Protein AF-A0A7S2I730-F1 (afdb_monomer)

Radius of gyration: 31.88 Å; Cα contacts (8 Å, |Δi|>4): 374; chains: 1; bounding box: 73×44×89 Å

Foldseek 3Di:
DVVLQVCLQPDDDLQHDHRDPLLVVLLVVLPDPPDQPQVSVLVSVLLLLLLLLLLPVLVCCCVPPLVVDDLPDPVSVVVLVVVLVVLLVVLVVCLVPPPSNNSSSVSSNVSNSVSSPDHDDPPDPPVVVVVVVSVSSSSSVSSNVSVVVVVVVCVVVCPDDLLNVLLVLLLVLLVLLLVLLVCLLVVPLPSNVVSLVVSVVSLVVNVVSLVVLQPVPDPDDDPAAHQPSVLSVLVSVLSVLLSVLSVLLSLLFFDPPVPPDPPDPPDDDDDDDDDPDPPPPPVPGDTPCLSVLLSPDPLSVVLSVLLSLLSVLLSVLVSCLRRPPLVPPPPVSADDLVVLVVQLQSVSLVVSLVSVVVVLVPDDDDPPDPSSRSNVSNVSNSVSSSSSSNSSSVSSVSSVVSSPDPRD

Structure (mmCIF, N/CA/C/O backbone):
data_AF-A0A7S2I730-F1
#
_entry.id   AF-A0A7S2I730-F1
#
loop_
_atom_site.group_PDB
_atom_site.id
_atom_site.type_symbol
_atom_site.label_atom_id
_atom_site.label_alt_id
_atom_site.label_comp_id
_atom_site.label_asym_id
_atom_site.label_entity_id
_atom_site.label_seq_id
_atom_site.pdbx_PDB_ins_code
_atom_site.Cartn_x
_atom_site.Cartn_y
_atom_site.Cartn_z
_atom_site.occupancy
_atom_site.B_iso_or_equiv
_atom_site.auth_seq_id
_atom_site.auth_comp_id
_atom_site.auth_asym_id
_atom_site.auth_atom_id
_atom_site.pdbx_PDB_model_num
ATOM 1 N N . ILE A 1 1 ? 19.900 -17.295 -19.043 1.00 84.56 1 ILE A N 1
ATOM 2 C CA . ILE A 1 1 ? 21.254 -17.352 -19.662 1.00 84.56 1 ILE A CA 1
ATOM 3 C C . ILE A 1 1 ? 21.333 -18.444 -20.729 1.00 84.56 1 ILE A C 1
ATOM 5 O O . ILE A 1 1 ? 21.674 -18.130 -21.859 1.00 84.56 1 ILE A O 1
ATOM 9 N N . MET A 1 2 ? 20.960 -19.697 -20.431 1.00 88.25 2 MET A N 1
ATOM 10 C CA . MET A 1 2 ? 21.006 -20.781 -21.432 1.00 88.25 2 MET A CA 1
ATOM 11 C C . MET A 1 2 ? 20.178 -20.495 -22.696 1.00 88.25 2 MET A C 1
ATOM 13 O O . MET A 1 2 ? 20.665 -20.720 -23.797 1.00 88.25 2 MET A O 1
ATOM 17 N N . ALA A 1 3 ? 18.976 -19.924 -22.564 1.00 88.81 3 ALA A N 1
ATOM 18 C CA . ALA A 1 3 ? 18.144 -19.568 -23.718 1.00 88.81 3 ALA A CA 1
ATOM 19 C C . ALA A 1 3 ? 18.838 -18.579 -24.678 1.00 88.81 3 ALA A C 1
ATOM 21 O O . ALA A 1 3 ? 18.850 -18.798 -25.887 1.00 88.81 3 ALA A O 1
ATOM 22 N N . THR A 1 4 ? 19.479 -17.527 -24.152 1.00 88.69 4 THR A N 1
ATOM 23 C CA . THR A 1 4 ? 20.208 -16.552 -24.980 1.00 88.69 4 THR A CA 1
ATOM 24 C C . THR A 1 4 ? 21.502 -17.119 -25.556 1.00 88.69 4 THR A C 1
ATOM 26 O O . THR A 1 4 ? 21.869 -16.766 -26.673 1.00 88.69 4 THR A O 1
ATOM 29 N N . PHE A 1 5 ? 22.164 -18.037 -24.846 1.00 89.44 5 PHE A N 1
ATOM 30 C CA . PHE A 1 5 ? 23.309 -18.777 -25.378 1.00 89.44 5 PHE A CA 1
ATOM 31 C C . PHE A 1 5 ? 22.914 -19.663 -26.572 1.00 89.44 5 PHE A C 1
ATOM 33 O O . PHE A 1 5 ? 23.551 -19.595 -27.620 1.00 89.44 5 PHE A O 1
ATOM 40 N N . ILE A 1 6 ? 21.827 -20.433 -26.448 1.00 91.62 6 ILE A N 1
ATOM 41 C CA . ILE A 1 6 ? 21.288 -21.275 -27.529 1.00 91.62 6 ILE A CA 1
ATOM 42 C C . ILE A 1 6 ? 20.907 -20.408 -28.736 1.00 91.62 6 ILE A C 1
ATOM 44 O O . ILE A 1 6 ? 21.293 -20.717 -29.862 1.00 91.62 6 ILE A O 1
ATOM 48 N N . MET A 1 7 ? 20.218 -19.284 -28.513 1.00 88.69 7 MET A N 1
ATOM 49 C CA . MET A 1 7 ? 19.889 -18.344 -29.589 1.00 88.69 7 MET A CA 1
ATOM 50 C C . MET A 1 7 ? 21.141 -17.805 -30.293 1.00 88.69 7 MET A C 1
ATOM 52 O O . MET A 1 7 ? 21.194 -17.835 -31.518 1.00 88.69 7 MET A O 1
ATOM 56 N N . GLY A 1 8 ? 22.171 -17.380 -29.555 1.00 87.81 8 GLY A N 1
ATOM 57 C CA . GLY A 1 8 ? 23.433 -16.904 -30.139 1.00 87.81 8 GLY A CA 1
ATOM 58 C C . GLY A 1 8 ? 24.251 -17.985 -30.864 1.00 87.81 8 GLY A C 1
ATOM 59 O O . GLY A 1 8 ? 25.087 -17.662 -31.711 1.00 87.81 8 GLY A O 1
ATOM 60 N N . TYR A 1 9 ? 24.017 -19.263 -30.552 1.00 91.12 9 TYR A N 1
ATOM 61 C CA . TYR A 1 9 ? 24.638 -20.397 -31.236 1.00 91.12 9 TYR A CA 1
ATOM 62 C C . TYR A 1 9 ? 23.959 -20.699 -32.581 1.00 91.12 9 TYR A C 1
ATOM 64 O O . TYR A 1 9 ? 24.637 -20.848 -33.598 1.00 91.12 9 TYR A O 1
ATOM 72 N N . PHE A 1 10 ? 22.623 -20.777 -32.597 1.00 91.88 10 PHE A N 1
ATOM 73 C CA . PHE A 1 10 ? 21.860 -21.213 -33.774 1.00 91.88 10 PHE A CA 1
ATOM 74 C C . PHE A 1 10 ? 21.477 -20.080 -34.733 1.00 91.88 10 PHE A C 1
ATOM 76 O O . PHE A 1 10 ? 21.362 -20.317 -35.936 1.00 91.88 10 PHE A O 1
ATOM 83 N N . LEU A 1 11 ? 21.283 -18.853 -34.243 1.00 89.69 11 LEU A N 1
ATOM 84 C CA . LEU A 1 11 ? 20.921 -17.726 -35.099 1.00 89.69 11 LEU A CA 1
ATOM 85 C C . LEU A 1 11 ? 22.160 -17.203 -35.829 1.00 89.69 11 LEU A C 1
ATOM 87 O O . LEU A 1 11 ? 23.082 -16.653 -35.230 1.00 89.69 11 LEU A O 1
ATOM 91 N N . SER A 1 12 ? 22.161 -17.327 -37.155 1.00 86.44 12 SER A N 1
ATOM 92 C CA . SER A 1 12 ? 23.109 -16.636 -38.029 1.00 86.44 12 SER A CA 1
ATOM 93 C C . SER A 1 12 ? 22.356 -15.702 -38.964 1.00 86.44 12 SER A C 1
ATOM 95 O O . SER A 1 12 ? 21.463 -16.144 -39.682 1.00 86.44 12 SER A O 1
ATOM 97 N N . GLY A 1 13 ? 22.709 -14.418 -38.965 1.00 86.06 13 GLY A N 1
ATOM 98 C CA . GLY A 1 13 ? 22.055 -13.414 -39.801 1.00 86.06 13 GLY A CA 1
ATOM 99 C C . GLY A 1 13 ? 22.796 -12.082 -39.786 1.00 86.06 13 GLY A C 1
ATOM 100 O O . GLY A 1 13 ? 23.833 -11.948 -39.145 1.00 86.06 13 GLY A O 1
ATOM 101 N N . GLY A 1 14 ? 22.261 -11.073 -40.480 1.00 84.50 14 GLY A N 1
ATOM 102 C CA . GLY A 1 14 ? 22.909 -9.758 -40.590 1.00 84.50 14 GLY A CA 1
ATOM 103 C C . GLY A 1 14 ? 23.216 -9.100 -39.238 1.00 84.50 14 GLY A C 1
ATOM 104 O O . GLY A 1 14 ? 24.256 -8.456 -39.100 1.00 84.50 14 GLY A O 1
ATOM 105 N N . VAL A 1 15 ? 22.350 -9.323 -38.244 1.00 85.69 15 VAL A N 1
ATOM 106 C CA . VAL A 1 15 ? 22.437 -8.753 -36.888 1.00 85.69 15 VAL A CA 1
ATOM 107 C C . VAL A 1 15 ? 23.129 -9.695 -35.890 1.00 85.69 15 VAL A C 1
ATOM 109 O O . VAL A 1 15 ? 23.724 -9.229 -34.923 1.00 85.69 15 VAL A O 1
ATOM 112 N N . TYR A 1 16 ? 23.102 -11.010 -36.125 1.00 90.00 16 TYR A N 1
ATOM 113 C CA . TYR A 1 16 ? 23.581 -12.011 -35.167 1.00 90.00 16 TYR A CA 1
ATOM 114 C C . TYR A 1 16 ? 24.944 -12.577 -35.569 1.00 90.00 16 TYR A C 1
ATOM 116 O O . TYR A 1 16 ? 25.092 -13.184 -36.632 1.00 90.00 16 TYR A O 1
ATOM 124 N N . VAL A 1 17 ? 25.930 -12.406 -34.687 1.00 89.31 17 VAL A N 1
ATOM 125 C CA . VAL A 1 17 ? 27.265 -13.005 -34.814 1.00 89.31 17 VAL A CA 1
ATOM 126 C C . VAL A 1 17 ? 27.259 -14.367 -34.124 1.00 89.31 17 VAL A C 1
ATOM 128 O O . VAL A 1 17 ? 26.892 -14.461 -32.951 1.00 89.31 17 VAL A O 1
ATOM 131 N N . ARG A 1 18 ? 27.679 -15.419 -34.840 1.00 89.81 18 ARG A N 1
ATOM 132 C CA . ARG A 1 18 ? 27.793 -16.770 -34.270 1.00 89.81 18 ARG A CA 1
ATOM 133 C C . ARG A 1 18 ? 28.729 -16.754 -33.063 1.00 89.81 18 ARG A C 1
ATOM 135 O O . ARG A 1 18 ? 29.807 -16.171 -33.142 1.00 89.81 18 ARG A O 1
ATOM 142 N N . TYR A 1 19 ? 28.329 -17.432 -31.986 1.00 87.94 19 TYR A N 1
ATOM 143 C CA . TYR A 1 19 ? 29.098 -17.536 -30.737 1.00 87.94 19 TYR A CA 1
ATOM 144 C C . TYR A 1 19 ? 29.332 -16.201 -30.012 1.00 87.94 19 TYR A C 1
ATOM 146 O O . TYR A 1 19 ? 30.315 -16.050 -29.289 1.00 87.94 19 TYR A O 1
ATOM 154 N N . SER A 1 20 ? 28.438 -15.221 -30.172 1.00 85.94 20 SER A N 1
ATOM 155 C CA . SER A 1 20 ? 28.568 -13.948 -29.459 1.00 85.94 20 SER A CA 1
ATOM 156 C C . SER A 1 20 ? 28.361 -14.117 -27.942 1.00 85.94 20 SER A C 1
ATOM 158 O O . SER A 1 20 ? 27.271 -14.516 -27.517 1.00 85.94 20 SER A O 1
ATOM 160 N N . PRO A 1 21 ? 29.344 -13.751 -27.094 1.00 89.06 21 PRO A N 1
ATOM 161 C CA . PRO A 1 21 ? 29.184 -13.775 -25.638 1.00 89.06 21 PRO A CA 1
ATOM 162 C C . PRO A 1 21 ? 28.331 -12.605 -25.122 1.00 89.06 21 PRO A C 1
ATOM 164 O O . PRO A 1 21 ? 27.916 -12.591 -23.967 1.00 89.06 21 PRO A O 1
ATOM 167 N N . ILE A 1 22 ? 28.031 -11.622 -25.973 1.00 87.75 22 ILE A N 1
ATOM 168 C CA . ILE A 1 22 ? 27.409 -10.358 -25.568 1.00 87.75 22 ILE A CA 1
ATOM 169 C C . ILE A 1 22 ? 26.010 -10.596 -24.994 1.00 87.75 22 ILE A C 1
ATOM 171 O O . ILE A 1 22 ? 25.677 -10.026 -23.958 1.00 87.75 22 ILE A O 1
ATOM 175 N N . MET A 1 23 ? 25.203 -11.464 -25.613 1.00 86.62 23 MET A N 1
ATOM 176 C CA . MET A 1 23 ? 23.846 -11.765 -25.139 1.00 86.62 23 MET A CA 1
ATOM 177 C C . MET A 1 23 ? 23.818 -12.401 -23.738 1.00 86.62 23 MET A C 1
ATOM 179 O O . MET A 1 23 ? 23.129 -11.864 -22.867 1.00 86.62 23 MET A O 1
ATOM 183 N N . PRO A 1 24 ? 24.525 -13.521 -23.470 1.00 87.62 24 PRO A N 1
ATOM 184 C CA . PRO A 1 24 ? 24.522 -14.127 -22.141 1.00 87.62 24 PRO A CA 1
ATOM 185 C C . PRO A 1 24 ? 25.161 -13.226 -21.078 1.00 87.62 24 PRO A C 1
ATOM 187 O O . PRO A 1 24 ? 24.626 -13.164 -19.973 1.00 87.62 24 PRO A O 1
ATOM 190 N N . THR A 1 25 ? 26.227 -12.479 -21.399 1.00 86.06 25 THR A N 1
ATOM 191 C CA . THR A 1 25 ? 26.838 -11.521 -20.460 1.00 86.06 25 THR A CA 1
ATOM 192 C C . THR A 1 25 ? 25.887 -10.372 -20.132 1.00 86.06 25 THR A C 1
ATOM 194 O O . THR A 1 25 ? 25.699 -10.042 -18.963 1.00 86.06 25 THR A O 1
ATOM 197 N N . THR A 1 26 ? 25.213 -9.811 -21.137 1.00 83.25 26 THR A N 1
ATOM 198 C CA . THR A 1 26 ? 24.203 -8.763 -20.929 1.00 83.25 26 THR A CA 1
ATOM 199 C C . THR A 1 26 ? 23.079 -9.273 -20.035 1.00 83.25 26 THR A C 1
ATOM 201 O O . THR A 1 26 ? 22.731 -8.625 -19.055 1.00 83.25 26 THR A O 1
ATOM 204 N N . LEU A 1 27 ? 22.569 -10.477 -20.305 1.00 82.44 27 LEU A N 1
ATOM 205 C CA . LEU A 1 27 ? 21.520 -11.071 -19.484 1.00 82.44 27 LEU A CA 1
ATOM 206 C C . LEU A 1 27 ? 21.999 -11.366 -18.054 1.00 82.44 27 LEU A C 1
ATOM 208 O O . LEU A 1 27 ? 21.238 -11.165 -17.118 1.00 82.44 27 LEU A O 1
ATOM 212 N N . SER A 1 28 ? 23.255 -11.782 -17.851 1.00 83.38 28 SER A N 1
ATOM 213 C CA . SER A 1 28 ? 23.797 -11.985 -16.497 1.00 83.38 28 SER A CA 1
ATOM 214 C C . SER A 1 28 ? 23.881 -10.696 -15.678 1.00 83.38 28 SER A C 1
ATOM 216 O O . SER A 1 28 ? 23.706 -10.743 -14.466 1.00 83.38 28 SER A O 1
ATOM 218 N N . LEU A 1 29 ? 24.091 -9.548 -16.333 1.00 74.69 29 LEU A N 1
ATOM 219 C CA . LEU A 1 29 ? 24.096 -8.234 -15.683 1.00 74.69 29 LEU A CA 1
ATOM 220 C C . LEU A 1 29 ? 22.681 -7.714 -15.399 1.00 74.69 29 LEU A C 1
ATOM 222 O O . LEU A 1 29 ? 22.486 -6.898 -14.501 1.00 74.69 29 LEU A O 1
ATOM 226 N N . LEU A 1 30 ? 21.698 -8.174 -16.173 1.00 70.25 30 LEU A N 1
ATOM 227 C CA . LEU A 1 30 ? 20.299 -7.770 -16.061 1.00 70.25 30 LEU A CA 1
ATOM 228 C C . LEU A 1 30 ? 19.455 -8.701 -15.192 1.00 70.25 30 LEU A C 1
ATOM 230 O O . LEU A 1 30 ? 18.291 -8.386 -14.944 1.00 70.25 30 LEU A O 1
ATOM 234 N N . LEU A 1 31 ? 20.007 -9.823 -14.722 1.00 68.94 31 LEU A N 1
ATOM 235 C CA . LEU A 1 31 ? 19.370 -10.651 -13.703 1.00 68.94 31 LEU A CA 1
ATOM 236 C C . LEU A 1 31 ? 19.265 -9.839 -12.410 1.00 68.94 31 LEU A C 1
ATOM 238 O O . LEU A 1 31 ? 20.198 -9.767 -11.611 1.00 68.94 31 LEU A O 1
ATOM 242 N N . VAL A 1 32 ? 18.118 -9.197 -12.216 1.00 62.09 32 VAL A N 1
ATOM 243 C CA . VAL A 1 32 ? 17.760 -8.629 -10.924 1.00 62.09 32 VAL A CA 1
ATOM 244 C C . VAL A 1 32 ? 17.491 -9.792 -9.980 1.00 62.09 32 VAL A C 1
ATOM 246 O O . VAL A 1 32 ? 16.787 -10.740 -10.328 1.00 62.09 32 VAL A O 1
ATOM 249 N N . ARG A 1 33 ? 18.120 -9.746 -8.805 1.00 60.22 33 ARG A N 1
ATOM 250 C CA . ARG A 1 33 ? 17.885 -10.706 -7.730 1.00 60.22 33 ARG A CA 1
ATOM 251 C C . ARG A 1 33 ? 16.397 -10.663 -7.382 1.00 60.22 33 ARG A C 1
ATOM 253 O O . ARG A 1 33 ? 15.896 -9.588 -7.086 1.00 60.22 33 ARG A O 1
ATOM 260 N N . GLU A 1 34 ? 15.739 -11.819 -7.426 1.00 54.97 34 GLU A N 1
ATOM 261 C CA . GLU A 1 34 ? 14.336 -12.068 -7.052 1.00 54.97 34 GLU A CA 1
ATOM 262 C C . GLU A 1 34 ? 14.056 -11.674 -5.587 1.00 54.97 34 GLU A C 1
ATOM 264 O O . GLU A 1 34 ? 13.962 -12.528 -4.712 1.00 54.97 34 GLU A O 1
ATOM 269 N N . GLY A 1 35 ? 14.034 -10.374 -5.285 1.00 47.47 35 GLY A N 1
ATOM 270 C CA . GLY A 1 35 ? 13.919 -9.866 -3.918 1.00 47.47 35 GLY A CA 1
ATOM 271 C C . GLY A 1 35 ? 12.777 -8.880 -3.688 1.00 47.47 35 GLY A C 1
ATOM 272 O O . GLY A 1 35 ? 12.360 -8.728 -2.546 1.00 47.47 35 GLY A O 1
ATOM 273 N N . SER A 1 36 ? 12.256 -8.206 -4.721 1.00 51.16 36 SER A N 1
ATOM 274 C CA . SER A 1 36 ? 11.148 -7.248 -4.576 1.00 51.16 36 SER A CA 1
ATOM 275 C C . SER A 1 36 ? 10.441 -7.017 -5.922 1.00 51.16 36 SER A C 1
ATOM 277 O O . SER A 1 36 ? 10.836 -6.211 -6.759 1.00 51.16 36 SER A O 1
ATOM 279 N N . HIS A 1 37 ? 9.401 -7.806 -6.166 1.00 58.47 37 HIS A N 1
ATOM 280 C CA . HIS A 1 37 ? 9.109 -8.391 -7.477 1.00 58.47 37 HIS A CA 1
ATOM 281 C C . HIS A 1 37 ? 8.429 -7.511 -8.553 1.00 58.47 37 HIS A C 1
ATOM 283 O O . HIS A 1 37 ? 8.075 -8.050 -9.599 1.00 58.47 37 HIS A O 1
ATOM 289 N N . TYR A 1 38 ? 8.286 -6.187 -8.393 1.00 54.66 38 TYR A N 1
ATOM 290 C CA . TYR A 1 38 ? 7.712 -5.348 -9.469 1.00 54.66 38 TYR A CA 1
ATOM 291 C C . TYR A 1 38 ? 8.358 -3.976 -9.682 1.00 54.66 38 TYR A C 1
ATOM 293 O O . TYR A 1 38 ? 8.627 -3.620 -10.832 1.00 54.66 38 TYR A O 1
ATOM 301 N N . VAL A 1 39 ? 8.772 -3.276 -8.619 1.00 57.78 39 VAL A N 1
ATOM 302 C CA . VAL A 1 39 ? 9.727 -2.151 -8.729 1.00 57.78 39 VAL A CA 1
ATOM 303 C C . VAL A 1 39 ? 10.947 -2.552 -9.581 1.00 57.78 39 VAL A C 1
ATOM 305 O O . VAL A 1 39 ? 11.533 -1.741 -10.301 1.00 57.78 39 VAL A O 1
ATOM 308 N N . ASP A 1 40 ? 11.315 -3.831 -9.537 1.00 64.75 40 ASP A N 1
ATOM 309 C CA . ASP A 1 40 ? 12.404 -4.408 -10.312 1.00 64.75 40 ASP A CA 1
ATOM 310 C C . ASP A 1 40 ? 12.118 -4.499 -11.823 1.00 64.75 40 ASP A C 1
ATOM 312 O O . ASP A 1 40 ? 13.056 -4.381 -12.617 1.00 64.75 40 ASP A O 1
ATOM 316 N N . HIS A 1 41 ? 10.858 -4.630 -12.255 1.00 67.12 41 HIS A N 1
ATOM 317 C CA . HIS A 1 41 ? 10.481 -4.657 -13.673 1.00 67.12 41 HIS A CA 1
ATOM 318 C C . HIS A 1 41 ? 10.582 -3.281 -14.327 1.00 67.12 41 HIS A C 1
ATOM 320 O O . HIS A 1 41 ? 11.251 -3.148 -15.355 1.00 67.12 41 HIS A O 1
ATOM 326 N N . GLU A 1 42 ? 9.999 -2.247 -13.715 1.00 72.50 42 GLU A N 1
ATOM 327 C CA . GLU A 1 42 ? 10.120 -0.871 -14.212 1.00 72.50 42 GLU A CA 1
ATOM 328 C C . GLU A 1 42 ? 11.587 -0.431 -14.209 1.00 72.50 42 GLU A C 1
ATOM 330 O O . GLU A 1 42 ? 12.090 0.081 -15.209 1.00 72.50 42 GLU A O 1
ATOM 335 N N . LYS A 1 43 ? 12.334 -0.741 -13.139 1.00 75.81 43 LYS A N 1
ATOM 336 C CA . LYS A 1 43 ? 13.783 -0.501 -13.101 1.00 75.81 43 LYS A CA 1
ATOM 337 C C . LYS A 1 43 ? 14.518 -1.249 -14.207 1.00 75.81 43 LYS A C 1
ATOM 339 O O . LYS A 1 43 ? 15.429 -0.678 -14.798 1.00 75.81 43 LYS A O 1
ATOM 344 N N . SER A 1 44 ? 14.154 -2.493 -14.510 1.00 74.94 44 SER A N 1
ATOM 345 C CA . SER A 1 44 ? 14.779 -3.265 -15.592 1.00 74.94 44 SER A CA 1
ATOM 346 C C . SER A 1 44 ? 14.463 -2.681 -16.970 1.00 74.94 44 SER A C 1
ATOM 348 O O . SER A 1 44 ? 15.352 -2.598 -17.817 1.00 74.94 44 SER A O 1
ATOM 350 N N . LEU A 1 45 ? 13.236 -2.201 -17.183 1.00 79.31 45 LEU A N 1
ATOM 351 C CA . LEU A 1 45 ? 12.839 -1.513 -18.410 1.00 79.31 45 LEU A CA 1
ATOM 352 C C . LEU A 1 45 ? 13.553 -0.161 -18.537 1.00 79.31 45 LEU A C 1
ATOM 354 O O . LEU A 1 45 ? 14.089 0.152 -19.595 1.00 79.31 45 LEU A O 1
ATOM 358 N N . HIS A 1 46 ? 13.665 0.604 -17.453 1.00 86.25 46 HIS A N 1
ATOM 359 C CA . HIS A 1 46 ? 14.440 1.843 -17.412 1.00 86.25 46 HIS A CA 1
ATOM 360 C C . HIS A 1 46 ? 15.942 1.601 -17.629 1.00 86.25 46 HIS A C 1
ATOM 362 O O . HIS A 1 46 ? 16.586 2.369 -18.345 1.00 86.25 46 HIS A O 1
ATOM 368 N N . ARG A 1 47 ? 16.504 0.506 -17.093 1.00 83.00 47 ARG A N 1
ATOM 369 C CA . ARG A 1 47 ? 17.874 0.050 -17.401 1.00 83.00 47 ARG A CA 1
ATOM 370 C C . ARG A 1 47 ? 18.037 -0.201 -18.890 1.00 83.00 47 ARG A C 1
ATOM 372 O O . ARG A 1 47 ? 18.950 0.350 -19.499 1.00 83.00 47 ARG A O 1
ATOM 379 N N . LEU A 1 48 ? 17.141 -1.000 -19.467 1.00 80.88 48 LEU A N 1
ATOM 380 C CA . LEU A 1 48 ? 17.129 -1.302 -20.894 1.00 80.88 48 LEU A CA 1
ATOM 381 C C . LEU A 1 48 ? 17.082 -0.020 -21.718 1.00 80.88 48 LEU A C 1
ATOM 383 O O . LEU A 1 48 ? 17.929 0.194 -22.581 1.00 80.88 48 LEU A O 1
ATOM 387 N N . LEU A 1 49 ? 16.090 0.821 -21.449 1.00 87.19 49 LEU A N 1
ATOM 388 C CA . LEU A 1 49 ? 15.832 2.018 -22.225 1.00 87.19 49 LEU A CA 1
ATOM 389 C C . LEU A 1 49 ? 17.011 2.986 -22.136 1.00 87.19 49 LEU A C 1
ATOM 391 O O . LEU A 1 49 ? 17.443 3.500 -23.161 1.00 87.19 49 LEU A O 1
ATOM 395 N N . GLY A 1 50 ? 17.595 3.153 -20.946 1.00 90.12 50 GLY A N 1
ATOM 396 C CA . GLY A 1 50 ? 18.783 3.979 -20.748 1.00 90.12 50 GLY A CA 1
ATOM 397 C C . GLY A 1 50 ? 20.012 3.449 -21.489 1.00 90.12 50 GLY A C 1
ATOM 398 O O . GLY A 1 50 ? 20.734 4.219 -22.118 1.00 90.12 50 GLY A O 1
ATOM 399 N N . VAL A 1 51 ? 20.236 2.131 -21.485 1.00 85.75 51 VAL A N 1
ATOM 400 C CA . VAL A 1 51 ? 21.348 1.504 -22.225 1.00 85.75 51 VAL A CA 1
ATOM 401 C C . VAL A 1 51 ? 21.145 1.619 -23.736 1.00 85.75 51 VAL A C 1
ATOM 403 O O . VAL A 1 51 ? 22.087 1.947 -24.458 1.00 85.75 51 VAL A O 1
ATOM 406 N N . VAL A 1 52 ? 19.930 1.365 -24.229 1.00 86.44 52 VAL A N 1
ATOM 407 C CA . VAL A 1 52 ? 19.610 1.436 -25.660 1.00 86.44 52 VAL A CA 1
ATOM 408 C C . VAL A 1 52 ? 19.705 2.874 -26.152 1.00 86.44 52 VAL A C 1
ATOM 410 O O . VAL A 1 52 ? 20.426 3.124 -27.112 1.00 86.44 52 VAL A O 1
ATOM 413 N N . LEU A 1 53 ? 19.062 3.835 -25.482 1.00 91.25 53 LEU A N 1
ATOM 414 C CA . LEU A 1 53 ? 19.161 5.253 -25.843 1.00 91.25 53 LEU A CA 1
ATOM 415 C C . LEU A 1 53 ? 20.605 5.748 -25.754 1.00 91.25 53 LEU A C 1
ATOM 417 O O . LEU A 1 53 ? 21.080 6.391 -26.690 1.00 91.25 53 LEU A O 1
ATOM 421 N N . GLY A 1 54 ? 21.319 5.374 -24.688 1.00 92.06 54 GLY A N 1
ATOM 422 C CA . GLY A 1 54 ? 22.723 5.714 -24.485 1.00 92.06 54 GLY A CA 1
ATOM 423 C C . GLY A 1 54 ? 23.634 5.186 -25.586 1.00 92.06 54 GLY A C 1
ATOM 424 O O . GLY A 1 54 ? 24.585 5.857 -25.949 1.00 92.06 54 GLY A O 1
ATOM 425 N N . LYS A 1 55 ? 23.352 4.025 -26.182 1.00 89.19 55 LYS A N 1
ATOM 426 C CA . LYS A 1 55 ? 24.146 3.513 -27.311 1.00 89.19 55 LYS A CA 1
ATOM 427 C C . LYS A 1 55 ? 23.665 4.036 -28.670 1.00 89.19 55 LYS A C 1
ATOM 429 O O . LYS A 1 55 ? 24.494 4.320 -29.528 1.00 89.19 55 LYS A O 1
ATOM 434 N N . CYS A 1 56 ? 22.357 4.182 -28.878 1.00 88.75 56 CYS A N 1
ATOM 435 C CA . CYS A 1 56 ? 21.771 4.565 -30.167 1.00 88.75 56 CYS A CA 1
ATOM 436 C C . CYS A 1 56 ? 21.928 6.053 -30.489 1.00 88.75 56 CYS A C 1
ATOM 438 O O . CYS A 1 56 ? 22.330 6.401 -31.599 1.00 88.75 56 CYS A O 1
ATOM 440 N N . LEU A 1 57 ? 21.588 6.937 -29.546 1.00 92.94 57 LEU A N 1
ATOM 441 C CA . LEU A 1 57 ? 21.527 8.378 -29.807 1.00 92.94 57 LEU A CA 1
ATOM 442 C C . LEU A 1 57 ? 22.888 8.969 -30.201 1.00 92.94 57 LEU A C 1
ATOM 444 O O . LEU A 1 57 ? 22.940 9.676 -31.209 1.00 92.94 57 LEU A O 1
ATOM 448 N N . PRO A 1 58 ? 24.001 8.656 -29.511 1.00 92.56 58 PRO A N 1
ATOM 449 C CA . PRO A 1 58 ? 25.323 9.115 -29.925 1.00 92.56 58 PRO A CA 1
ATOM 450 C C . PRO A 1 58 ? 25.710 8.714 -31.339 1.00 92.56 58 PRO A C 1
ATOM 452 O O . PRO A 1 58 ? 26.339 9.503 -32.035 1.00 92.56 58 PRO A O 1
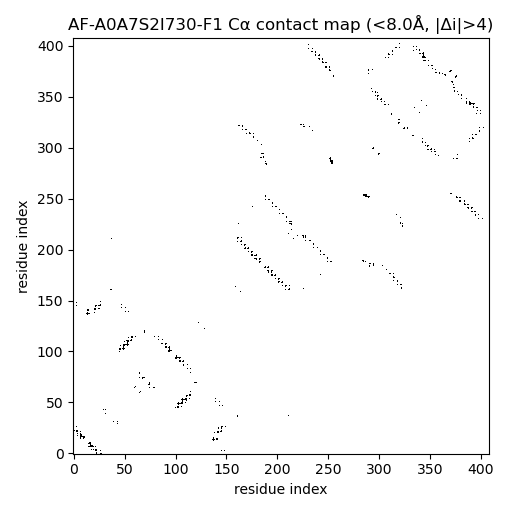ATOM 455 N N . ILE A 1 59 ? 25.341 7.502 -31.771 1.00 88.44 59 ILE A N 1
ATOM 456 C CA . ILE A 1 59 ? 25.655 7.018 -33.117 1.00 88.44 59 ILE A CA 1
ATOM 457 C C . ILE A 1 59 ? 24.987 7.928 -34.145 1.00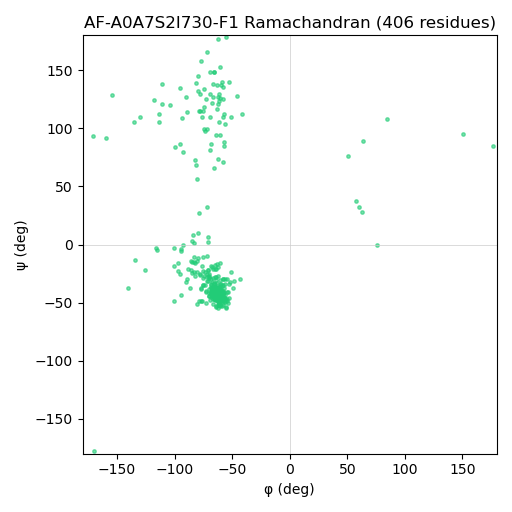 88.44 59 ILE A C 1
ATOM 459 O O . ILE A 1 59 ? 25.660 8.358 -35.075 1.00 88.44 59 ILE A O 1
ATOM 463 N N . ILE A 1 60 ? 23.715 8.284 -33.931 1.00 88.81 60 ILE A N 1
ATOM 464 C CA . ILE A 1 60 ? 22.958 9.193 -34.804 1.00 88.81 60 ILE A CA 1
ATOM 465 C C . ILE A 1 60 ? 23.583 10.596 -34.806 1.00 88.81 60 ILE A C 1
ATOM 467 O O . ILE A 1 60 ? 23.766 11.191 -35.868 1.00 88.81 60 ILE A O 1
ATOM 471 N N . VAL A 1 61 ? 23.954 11.116 -33.630 1.00 90.94 61 VAL A N 1
ATOM 472 C CA . VAL A 1 61 ? 24.583 12.442 -33.486 1.00 90.94 61 VAL A CA 1
ATOM 473 C C . VAL A 1 61 ? 25.929 12.496 -34.215 1.00 90.94 61 VAL A C 1
ATOM 475 O O . VAL A 1 61 ? 26.182 13.416 -34.995 1.00 90.94 61 VAL A O 1
ATOM 478 N N . VAL A 1 62 ? 26.783 11.490 -34.014 1.00 88.44 62 VAL A N 1
ATOM 479 C CA . VAL A 1 62 ? 28.102 11.406 -34.654 1.00 88.44 62 VAL A CA 1
ATOM 480 C C . VAL A 1 62 ? 27.969 11.167 -36.159 1.00 88.44 62 VAL A C 1
ATOM 482 O O . VAL A 1 62 ? 28.700 11.777 -36.938 1.00 88.44 62 VAL A O 1
ATOM 485 N N . SER A 1 63 ? 27.031 10.321 -36.597 1.00 84.62 63 SER A N 1
ATOM 486 C CA . SER A 1 63 ? 26.842 10.022 -38.020 1.00 84.62 63 SER A CA 1
ATOM 487 C C . SER A 1 63 ? 26.177 11.148 -38.803 1.00 84.62 63 SER A C 1
ATOM 489 O O . SER A 1 63 ? 26.370 11.200 -40.009 1.00 84.62 63 SER A O 1
ATOM 491 N N . GLY A 1 64 ? 25.357 11.983 -38.157 1.00 87.00 64 GLY A N 1
ATOM 492 C CA . GLY A 1 64 ? 24.604 13.046 -38.824 1.00 87.00 64 GLY A CA 1
ATOM 493 C C . GLY A 1 64 ? 25.305 14.403 -38.807 1.00 87.00 64 GLY A C 1
ATOM 494 O O . GLY A 1 64 ? 25.317 15.095 -39.819 1.00 87.00 64 GLY A O 1
ATOM 495 N N . ILE A 1 65 ? 25.876 14.792 -37.661 1.00 88.56 65 ILE A N 1
ATOM 496 C CA . ILE A 1 65 ? 26.417 16.146 -37.459 1.00 88.56 65 ILE A CA 1
ATOM 497 C C . ILE A 1 65 ? 27.939 16.150 -37.612 1.00 88.56 65 ILE A C 1
ATOM 499 O O . ILE A 1 65 ? 28.496 16.973 -38.334 1.00 88.56 65 ILE A O 1
ATOM 503 N N . VAL A 1 66 ? 28.629 15.212 -36.956 1.00 85.62 66 VAL A N 1
ATOM 504 C CA . VAL A 1 66 ? 30.104 15.190 -36.918 1.00 85.62 66 VAL A CA 1
ATOM 505 C C . VAL A 1 66 ? 30.705 14.695 -38.239 1.00 85.62 66 VAL A C 1
ATOM 507 O O . VAL A 1 66 ? 31.843 15.023 -38.567 1.00 85.62 66 VAL A O 1
ATOM 510 N N . SER A 1 67 ? 29.947 13.937 -39.035 1.00 83.31 67 SER A N 1
ATOM 511 C CA . SER A 1 67 ? 30.381 13.443 -40.348 1.00 83.31 67 SER A CA 1
ATOM 512 C C . SER A 1 67 ? 30.630 14.539 -41.382 1.00 83.31 67 SER A C 1
ATOM 514 O O . SER A 1 67 ? 31.275 14.252 -42.385 1.00 83.31 67 SER A O 1
ATOM 516 N N . LEU A 1 68 ? 30.117 15.752 -41.159 1.00 85.31 68 LEU A N 1
ATOM 517 C CA . LEU A 1 68 ? 30.257 16.880 -42.081 1.00 85.31 68 LEU A CA 1
ATOM 518 C C . LEU A 1 68 ? 31.614 17.590 -41.962 1.00 85.31 68 LEU A C 1
ATOM 520 O O . LEU A 1 68 ? 31.958 18.367 -42.845 1.00 85.31 68 LEU A O 1
ATOM 524 N N . ALA A 1 69 ? 32.377 17.336 -40.892 1.00 88.88 69 ALA A N 1
ATOM 525 C CA . ALA A 1 69 ? 33.653 17.994 -40.626 1.00 88.88 69 ALA A CA 1
ATOM 526 C C . ALA A 1 69 ? 34.846 17.032 -40.765 1.00 88.88 69 ALA A C 1
ATOM 528 O O . ALA A 1 69 ? 34.822 15.896 -40.267 1.00 88.88 69 ALA A O 1
ATOM 529 N N . ASP A 1 70 ? 35.925 17.520 -41.381 1.00 89.62 70 ASP A N 1
ATOM 530 C CA . ASP A 1 70 ? 37.167 16.768 -41.566 1.00 89.62 70 ASP A CA 1
ATOM 531 C C . ASP A 1 70 ? 37.775 16.330 -40.228 1.00 89.62 70 ASP A C 1
ATOM 533 O O . ASP A 1 70 ? 37.797 17.082 -39.251 1.00 89.62 70 ASP A O 1
ATOM 537 N N . CYS A 1 71 ? 38.306 15.102 -40.178 1.00 87.06 71 CYS A N 1
ATOM 538 C CA . CYS A 1 71 ? 38.856 14.513 -38.951 1.00 87.06 71 CYS A CA 1
ATOM 539 C C . CYS A 1 71 ? 39.967 15.365 -38.303 1.00 87.06 71 CYS A C 1
ATOM 541 O O . CYS A 1 71 ? 40.136 15.302 -37.090 1.00 87.06 71 CYS A O 1
ATOM 543 N N . TRP A 1 72 ? 40.729 16.122 -39.101 1.00 87.31 72 TRP A N 1
ATOM 544 C CA . TRP A 1 72 ? 41.883 16.911 -38.647 1.00 87.31 72 TRP A CA 1
ATOM 545 C C . TRP A 1 72 ? 41.540 18.370 -38.324 1.00 87.31 72 TRP A C 1
ATOM 547 O O . TRP A 1 72 ? 42.404 19.111 -37.860 1.00 87.31 72 TRP A O 1
ATOM 557 N N . SER A 1 73 ? 40.297 18.799 -38.556 1.00 92.12 73 SER A N 1
ATOM 558 C CA . SER A 1 73 ? 39.903 20.184 -38.313 1.00 92.12 73 SER A CA 1
ATOM 559 C C . SER A 1 73 ? 39.746 20.462 -36.814 1.00 92.12 73 SER A C 1
ATOM 561 O O . SER A 1 73 ? 39.080 19.720 -36.087 1.00 92.12 73 SER A O 1
ATOM 563 N N . THR A 1 74 ? 40.305 21.579 -36.344 1.00 92.62 74 THR A N 1
ATOM 564 C CA . THR A 1 74 ? 40.051 22.124 -34.999 1.00 92.62 74 THR A CA 1
ATOM 565 C C . THR A 1 74 ? 38.567 22.402 -34.767 1.00 92.62 74 THR A C 1
ATOM 567 O O . THR A 1 74 ? 38.083 22.250 -33.643 1.00 92.62 74 THR A O 1
ATOM 570 N N . GLU A 1 75 ? 37.822 22.726 -35.827 1.00 91.31 75 GLU A N 1
ATOM 571 C CA . GLU A 1 75 ? 36.373 22.940 -35.775 1.00 91.31 75 GLU A CA 1
ATOM 572 C C . GLU A 1 75 ? 35.635 21.672 -35.346 1.00 91.31 75 GLU A C 1
ATOM 574 O O . GLU A 1 75 ? 34.711 21.736 -34.537 1.00 91.31 75 GLU A O 1
ATOM 579 N N . ARG A 1 76 ? 36.089 20.499 -35.805 1.00 89.44 76 ARG A N 1
ATOM 580 C CA . ARG A 1 76 ? 35.514 19.216 -35.399 1.00 89.44 76 ARG A CA 1
ATOM 581 C C . ARG A 1 76 ? 35.719 18.957 -33.912 1.00 89.44 76 ARG A C 1
ATOM 583 O O . ARG A 1 76 ? 34.796 18.489 -33.255 1.00 89.44 76 ARG A O 1
ATOM 590 N N . CYS A 1 77 ? 36.903 19.261 -33.381 1.00 92.19 77 CYS A N 1
ATOM 591 C CA . CYS A 1 77 ? 37.195 19.090 -31.958 1.00 92.19 77 CYS A CA 1
ATOM 592 C C . CYS A 1 77 ? 36.271 19.966 -31.097 1.00 92.19 77 CYS A C 1
ATOM 594 O O . CYS A 1 77 ? 35.630 19.469 -30.169 1.00 92.19 77 CYS A O 1
ATOM 596 N N . ALA A 1 78 ? 36.128 21.246 -31.460 1.00 94.31 78 ALA A N 1
ATOM 597 C CA . ALA A 1 78 ? 35.218 22.166 -30.780 1.00 94.31 78 ALA A CA 1
ATOM 598 C C . ALA A 1 78 ? 33.752 21.707 -30.885 1.00 94.31 78 ALA A C 1
ATOM 600 O O . ALA A 1 78 ? 33.042 21.681 -29.880 1.00 94.31 78 ALA A O 1
ATOM 601 N N . LEU A 1 79 ? 33.316 21.277 -32.075 1.00 94.12 79 LEU A N 1
ATOM 602 C CA . LEU A 1 79 ? 31.962 20.777 -32.316 1.00 94.12 79 LEU A CA 1
ATOM 603 C C . LEU A 1 79 ? 31.671 19.497 -31.522 1.00 94.12 79 LEU A C 1
ATOM 605 O O . LEU A 1 79 ? 30.624 19.388 -30.892 1.00 94.12 79 LEU A O 1
ATOM 609 N N . GLN A 1 80 ? 32.599 18.539 -31.506 1.00 93.12 80 GLN A N 1
ATOM 610 C CA . GLN A 1 80 ? 32.464 17.292 -30.753 1.00 93.12 80 GLN A CA 1
ATOM 611 C C . GLN A 1 80 ? 32.435 17.558 -29.241 1.00 93.12 80 GLN A C 1
ATOM 613 O O . GLN A 1 80 ? 31.600 16.984 -28.543 1.00 93.12 80 GLN A O 1
ATOM 618 N N . GLY A 1 81 ? 33.271 18.473 -28.740 1.00 95.19 81 GLY A N 1
ATOM 619 C CA . GLY A 1 81 ? 33.241 18.913 -27.344 1.00 95.19 81 GLY A CA 1
ATOM 620 C C . GLY A 1 81 ? 31.914 19.574 -26.961 1.00 95.19 81 GLY A C 1
ATOM 621 O O . GLY A 1 81 ? 31.315 19.210 -25.948 1.00 95.19 81 GLY A O 1
ATOM 622 N N . ALA A 1 82 ? 31.409 20.481 -27.801 1.00 95.69 82 ALA A N 1
ATOM 623 C CA . ALA A 1 82 ? 30.115 21.129 -27.600 1.00 95.69 82 ALA A CA 1
ATOM 624 C C . ALA A 1 82 ? 28.952 20.123 -27.632 1.00 95.69 82 ALA A C 1
ATOM 626 O O . ALA A 1 82 ? 28.055 20.201 -26.795 1.00 95.69 82 ALA A O 1
ATOM 627 N N . LEU A 1 83 ? 28.985 19.140 -28.540 1.00 95.12 83 LEU A N 1
ATOM 628 C CA . LEU A 1 83 ? 27.976 18.079 -28.617 1.00 95.12 83 LEU A CA 1
ATOM 629 C C . LEU A 1 83 ? 28.005 17.161 -27.395 1.00 95.12 83 LEU A C 1
ATOM 631 O O . LEU A 1 83 ? 26.943 16.837 -26.874 1.00 95.12 83 LEU A O 1
ATOM 635 N N . ILE A 1 84 ? 29.186 16.766 -26.909 1.00 96.12 84 ILE A N 1
ATOM 636 C CA . ILE A 1 84 ? 29.308 15.973 -25.676 1.00 96.12 84 ILE A CA 1
ATOM 637 C C . ILE A 1 84 ? 28.757 16.763 -24.490 1.00 96.12 84 ILE A C 1
ATOM 639 O O . ILE A 1 84 ? 27.946 16.237 -23.730 1.00 96.12 84 ILE A O 1
ATOM 643 N N . MET A 1 85 ? 29.154 18.030 -24.352 1.00 97.50 85 MET A N 1
ATOM 644 C CA . MET A 1 85 ? 28.681 18.888 -23.270 1.00 97.50 85 MET A CA 1
ATOM 645 C C . MET A 1 85 ? 27.162 19.083 -23.334 1.00 97.50 85 MET A C 1
ATOM 647 O O . MET A 1 85 ? 26.490 18.911 -22.322 1.00 97.50 85 MET A O 1
ATOM 651 N N . GLY A 1 86 ? 26.610 19.368 -24.516 1.00 97.00 86 GLY A N 1
ATOM 652 C CA . GLY A 1 86 ? 25.170 19.518 -24.725 1.00 97.00 86 GLY A CA 1
ATOM 653 C C . GLY A 1 86 ? 24.395 18.225 -24.467 1.00 97.00 86 GLY A C 1
ATOM 654 O O . GLY A 1 86 ? 23.363 18.254 -23.801 1.00 97.00 86 GLY A O 1
ATOM 655 N N . TYR A 1 87 ? 24.915 17.083 -24.924 1.00 96.62 87 TYR A N 1
ATOM 656 C CA . TYR A 1 87 ? 24.325 15.766 -24.686 1.00 96.62 87 TYR A CA 1
ATOM 657 C C . TYR A 1 87 ? 24.277 15.441 -23.188 1.00 96.62 87 TYR A C 1
ATOM 659 O O . TYR A 1 87 ? 23.217 15.107 -22.659 1.00 96.62 87 TYR A O 1
ATOM 667 N N . VAL A 1 88 ? 25.400 15.593 -22.478 1.00 97.44 88 VAL A N 1
ATOM 668 C CA . VAL A 1 88 ? 25.459 15.354 -21.029 1.00 97.44 88 VAL A CA 1
ATOM 669 C C . VAL A 1 88 ? 24.568 16.343 -20.280 1.00 97.44 88 VAL A C 1
ATOM 671 O O . VAL A 1 88 ? 23.814 15.918 -19.412 1.00 97.44 88 VAL A O 1
ATOM 674 N N . ALA A 1 89 ? 24.589 17.632 -20.630 1.00 97.69 89 ALA A N 1
ATOM 675 C CA . ALA A 1 89 ? 23.752 18.644 -19.990 1.00 97.69 89 ALA A CA 1
ATOM 676 C C . ALA A 1 89 ? 22.254 18.347 -20.155 1.00 97.69 89 ALA A C 1
ATOM 678 O O . ALA A 1 89 ? 21.510 18.440 -19.182 1.00 97.69 89 ALA A O 1
ATOM 679 N N . LEU A 1 90 ? 21.817 17.925 -21.347 1.00 97.38 90 LEU A N 1
ATOM 680 C CA . LEU A 1 90 ? 20.426 17.554 -21.615 1.00 97.38 90 LEU A CA 1
ATOM 681 C C . LEU A 1 90 ? 19.977 16.375 -20.742 1.00 97.38 90 LEU A C 1
ATOM 683 O O . LEU A 1 90 ? 18.937 16.441 -20.089 1.00 97.38 90 LEU A O 1
ATOM 687 N N . PHE A 1 91 ? 20.758 15.295 -20.699 1.00 97.31 91 PHE A N 1
ATOM 688 C CA . PHE A 1 91 ? 20.376 14.110 -19.930 1.00 97.31 91 PHE A CA 1
ATOM 689 C C . PHE A 1 91 ? 20.564 14.285 -18.420 1.00 97.31 91 PHE A C 1
ATOM 691 O O . PHE A 1 91 ? 19.783 13.728 -17.650 1.00 97.31 91 PHE A O 1
ATOM 698 N N . MET A 1 92 ? 21.514 15.117 -17.984 1.00 97.06 92 MET A N 1
ATOM 699 C CA . MET A 1 92 ? 21.612 15.543 -16.585 1.00 97.06 92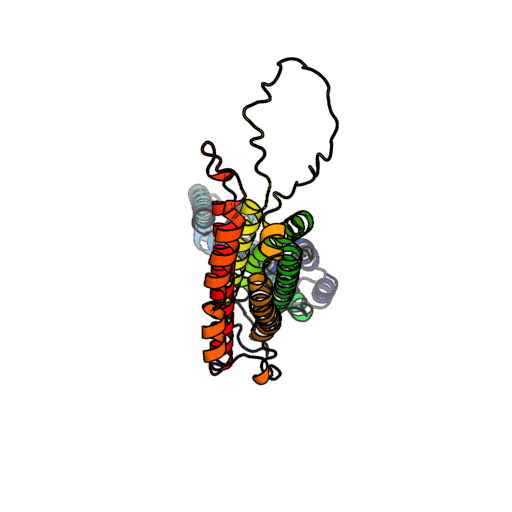 MET A CA 1
ATOM 700 C C . MET A 1 92 ? 20.444 16.458 -16.198 1.00 97.06 92 MET A C 1
ATOM 702 O O . MET A 1 92 ? 19.929 16.357 -15.089 1.00 97.06 92 MET A O 1
ATOM 706 N N . PHE A 1 93 ? 19.947 17.298 -17.109 1.00 97.19 93 PHE A N 1
ATOM 707 C CA . PHE A 1 93 ? 18.727 18.067 -16.873 1.00 97.19 93 PHE A CA 1
ATOM 708 C C . PHE A 1 93 ? 17.520 17.142 -16.664 1.00 97.19 93 PHE A C 1
ATOM 710 O O . PHE A 1 93 ? 16.785 17.326 -15.694 1.00 97.19 93 PHE A O 1
ATOM 717 N N . VAL A 1 94 ? 17.353 16.109 -17.501 1.00 95.38 94 VAL A N 1
ATOM 718 C CA . VAL A 1 94 ? 16.321 15.071 -17.297 1.00 95.38 94 VAL A CA 1
ATOM 719 C C . VAL A 1 94 ? 16.522 14.355 -15.959 1.00 95.38 94 VAL A C 1
ATOM 721 O O . VAL A 1 94 ? 15.548 14.150 -15.236 1.00 95.38 94 VAL A O 1
ATOM 724 N N . TYR A 1 95 ? 17.774 14.042 -15.603 1.00 95.44 95 TYR A N 1
ATOM 725 C CA . TYR A 1 95 ? 18.125 13.432 -14.320 1.00 95.44 95 TYR A CA 1
ATOM 726 C C . TYR A 1 95 ? 17.608 14.237 -13.122 1.00 95.44 95 TYR A C 1
ATOM 728 O O . TYR A 1 95 ? 16.986 13.669 -12.227 1.00 95.44 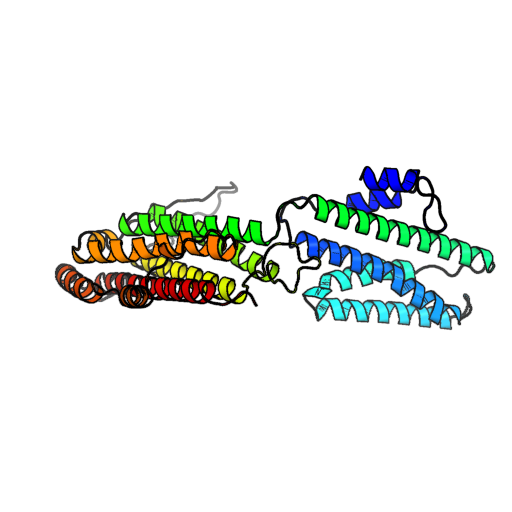95 TYR A O 1
ATOM 736 N N . PHE A 1 96 ? 17.817 15.555 -13.126 1.00 96.12 96 PHE A N 1
ATOM 737 C CA . PHE A 1 96 ? 17.424 16.420 -12.012 1.00 96.12 96 PHE A CA 1
ATOM 738 C C . PHE A 1 96 ? 15.950 16.844 -12.026 1.00 96.12 96 PHE A C 1
ATOM 740 O O . PHE A 1 96 ? 15.400 17.121 -10.964 1.00 96.12 96 PHE A O 1
ATOM 747 N N . ASN A 1 97 ? 15.300 16.902 -13.193 1.00 95.19 97 ASN A N 1
ATOM 748 C CA . ASN A 1 97 ? 13.931 17.424 -13.305 1.00 95.19 97 ASN A CA 1
ATOM 749 C C . ASN A 1 97 ? 12.846 16.341 -13.307 1.00 95.19 97 ASN A C 1
ATOM 751 O O . ASN A 1 97 ? 11.677 16.666 -13.109 1.00 95.19 97 ASN A O 1
ATOM 755 N N . SER A 1 98 ? 13.188 15.067 -13.529 1.00 91.12 98 SER A N 1
ATOM 756 C CA . SER A 1 98 ? 12.195 13.994 -13.603 1.00 91.12 98 SER A CA 1
ATOM 757 C C . SER A 1 98 ? 12.551 12.804 -12.709 1.00 91.12 98 SER A C 1
ATOM 759 O O . SER A 1 98 ? 13.448 12.038 -13.054 1.00 91.12 98 SER A O 1
ATOM 761 N N . PRO A 1 99 ? 11.820 12.569 -11.602 1.00 82.56 99 PRO A N 1
ATOM 762 C CA . PRO A 1 99 ? 12.069 11.428 -10.720 1.00 82.56 99 PRO A CA 1
ATOM 763 C C . PRO A 1 99 ? 11.951 10.081 -11.444 1.00 82.56 99 PRO A C 1
ATOM 765 O O . PRO A 1 99 ? 12.798 9.211 -11.260 1.00 82.56 99 PRO A O 1
ATOM 768 N N . GLN A 1 100 ? 10.950 9.944 -12.321 1.00 83.00 100 GLN A N 1
ATOM 769 C CA . GLN A 1 100 ? 10.680 8.721 -13.088 1.00 83.00 100 GLN A CA 1
ATOM 770 C C . GLN A 1 100 ? 11.787 8.424 -14.108 1.00 83.00 100 GLN A C 1
ATOM 772 O O . GLN A 1 100 ? 12.270 7.298 -14.206 1.00 83.00 100 GLN A O 1
ATOM 777 N N . TRP A 1 101 ? 12.235 9.452 -14.833 1.00 89.69 101 TRP A N 1
ATOM 778 C CA . TRP A 1 101 ? 13.230 9.319 -15.901 1.00 89.69 101 TRP A CA 1
ATOM 779 C C . TRP A 1 101 ? 14.661 9.534 -15.430 1.00 89.69 101 TRP A C 1
ATOM 781 O O . TRP A 1 101 ? 15.590 9.423 -16.232 1.00 89.69 101 TRP A O 1
ATOM 791 N N . SER A 1 102 ? 14.852 9.817 -14.140 1.00 91.75 102 SER A N 1
ATOM 792 C CA . SER A 1 102 ? 16.153 10.172 -13.590 1.00 91.75 102 SER A CA 1
ATOM 793 C C . SER A 1 102 ? 17.184 9.095 -13.906 1.00 91.75 102 SER A C 1
ATOM 795 O O . SER A 1 102 ? 18.196 9.322 -14.570 1.00 91.75 102 SER A O 1
ATOM 797 N N . TYR A 1 103 ? 16.849 7.865 -13.541 1.00 91.25 103 TYR A N 1
ATOM 798 C CA . TYR A 1 103 ? 17.690 6.707 -13.757 1.00 91.25 103 TYR A CA 1
ATOM 799 C C . TYR A 1 103 ? 18.013 6.464 -15.244 1.00 91.25 103 TYR A C 1
ATOM 801 O O . TYR A 1 103 ? 19.171 6.227 -15.594 1.00 91.25 103 TYR A O 1
ATOM 809 N N . VAL A 1 104 ? 17.018 6.599 -16.131 1.00 94.44 104 VAL A N 1
ATOM 810 C CA . VAL A 1 104 ? 17.200 6.475 -17.589 1.00 94.44 104 VAL A CA 1
ATOM 811 C C . VAL A 1 104 ? 18.159 7.547 -18.105 1.00 94.44 104 VAL A C 1
ATOM 813 O O . VAL A 1 104 ? 19.072 7.229 -18.867 1.00 94.44 104 VAL A O 1
ATOM 816 N N . GLY A 1 105 ? 17.991 8.800 -17.673 1.00 95.38 105 GLY A N 1
ATOM 817 C CA . GLY A 1 105 ? 18.840 9.927 -18.060 1.00 95.38 105 GLY A CA 1
ATOM 818 C C . GLY A 1 105 ? 20.298 9.725 -17.647 1.00 95.38 105 GLY A C 1
ATOM 819 O O . GLY A 1 105 ? 21.193 9.874 -18.476 1.00 95.38 105 GLY A O 1
ATOM 820 N N . CYS A 1 106 ? 20.538 9.282 -16.410 1.00 95.75 106 CYS A N 1
ATOM 821 C CA . CYS A 1 106 ? 21.884 8.991 -15.910 1.00 95.75 106 CYS A CA 1
ATOM 822 C C . CYS A 1 106 ? 22.583 7.891 -16.728 1.00 95.75 106 CYS A C 1
ATOM 824 O O . CYS A 1 106 ? 23.714 8.074 -17.184 1.00 95.75 106 CYS A O 1
ATOM 826 N N . LEU A 1 107 ? 21.895 6.773 -16.993 1.00 93.06 107 LEU A N 1
ATOM 827 C CA . LEU A 1 107 ? 22.447 5.699 -17.824 1.00 93.06 107 LEU A CA 1
ATOM 828 C C . LEU A 1 107 ? 22.685 6.150 -19.270 1.00 93.06 107 LEU A C 1
ATOM 830 O O . LEU A 1 107 ? 23.724 5.833 -19.847 1.00 93.06 107 LEU A O 1
ATOM 834 N N . THR A 1 108 ? 21.754 6.917 -19.841 1.00 95.69 108 THR A N 1
ATOM 835 C CA . THR A 1 108 ? 21.855 7.436 -21.214 1.00 95.69 108 THR A CA 1
ATOM 836 C C . THR A 1 108 ? 23.045 8.383 -21.367 1.00 95.69 108 THR A C 1
ATOM 838 O O . THR A 1 108 ? 23.770 8.305 -22.363 1.00 95.69 108 THR A O 1
ATOM 841 N N . ALA A 1 109 ? 23.288 9.238 -20.367 1.00 96.56 109 ALA A N 1
ATOM 842 C CA . ALA A 1 109 ? 24.456 10.108 -20.305 1.00 96.56 109 ALA A CA 1
ATOM 843 C C . ALA A 1 109 ? 25.750 9.287 -20.193 1.00 96.56 109 ALA A C 1
ATOM 845 O O . ALA A 1 109 ? 26.642 9.430 -21.028 1.00 96.56 109 ALA A O 1
ATOM 846 N N . GLY A 1 110 ? 25.829 8.380 -19.213 1.00 94.19 110 GLY A N 1
ATOM 847 C CA . GLY A 1 110 ? 27.028 7.584 -18.945 1.00 94.19 110 GLY A CA 1
ATOM 848 C C . GLY A 1 110 ? 27.434 6.690 -20.117 1.00 94.19 110 GLY A C 1
ATOM 849 O O . GLY A 1 110 ? 28.570 6.755 -20.584 1.00 94.19 110 GLY A O 1
ATOM 850 N N . PHE A 1 111 ? 26.503 5.891 -20.648 1.00 92.19 111 PHE A N 1
ATOM 851 C CA . PHE A 1 111 ? 26.791 5.017 -21.790 1.00 92.19 111 PHE A CA 1
ATOM 852 C C . PHE A 1 111 ? 26.993 5.791 -23.094 1.00 92.19 111 PHE A C 1
ATOM 854 O O . PHE A 1 111 ? 27.736 5.330 -23.967 1.00 92.19 111 PHE A O 1
ATOM 861 N N . GLY A 1 112 ? 26.373 6.966 -23.226 1.00 93.69 112 GLY A N 1
ATOM 862 C CA . GLY A 1 112 ? 26.454 7.738 -24.456 1.00 93.69 112 GLY A CA 1
ATOM 863 C C . GLY A 1 112 ? 27.776 8.448 -24.675 1.00 93.69 112 GLY A C 1
ATOM 864 O O . GLY A 1 112 ? 28.273 8.472 -25.803 1.00 93.69 112 GLY A O 1
ATOM 865 N N . VAL A 1 113 ? 28.408 8.928 -23.604 1.00 94.81 113 VAL A N 1
ATOM 866 C CA . VAL A 1 113 ? 29.711 9.603 -23.685 1.00 94.81 113 VAL A CA 1
ATOM 867 C C . VAL A 1 113 ? 30.778 8.698 -24.309 1.00 94.81 113 VAL A C 1
ATOM 869 O O . VAL A 1 113 ? 31.528 9.160 -25.164 1.00 94.81 113 VAL A O 1
ATOM 872 N N . TYR A 1 114 ? 30.801 7.399 -23.989 1.00 90.19 114 TYR A N 1
ATOM 873 C CA . TYR A 1 114 ? 31.754 6.461 -24.600 1.00 90.19 114 TYR A CA 1
ATOM 874 C C . TYR A 1 114 ? 31.616 6.376 -26.121 1.00 90.19 114 TYR A C 1
ATOM 876 O O . TYR A 1 114 ? 32.615 6.310 -26.832 1.00 90.19 114 TYR A O 1
ATOM 884 N N . SER A 1 115 ? 30.382 6.403 -26.624 1.00 88.81 115 SER A N 1
ATOM 885 C CA . SER A 1 115 ? 30.118 6.347 -28.063 1.00 88.81 115 SER A CA 1
ATOM 886 C C . SER A 1 115 ? 30.468 7.673 -28.747 1.00 88.81 115 SER A C 1
ATOM 888 O O . SER A 1 115 ? 30.991 7.666 -29.862 1.00 88.81 115 SER A O 1
ATOM 890 N N . LEU A 1 116 ? 30.256 8.805 -28.062 1.00 91.25 116 LEU A N 1
ATOM 891 C CA . LEU A 1 116 ? 30.650 10.133 -28.544 1.00 91.25 116 LEU A CA 1
ATOM 892 C C . LEU A 1 116 ? 32.171 10.351 -28.551 1.00 91.25 116 LEU A C 1
ATOM 894 O O . LEU A 1 116 ? 32.652 11.160 -29.337 1.00 91.25 116 LEU A O 1
ATOM 898 N N . LEU A 1 117 ? 32.930 9.640 -27.713 1.00 91.88 117 LEU A N 1
ATOM 899 C CA . LEU A 1 117 ? 34.397 9.711 -27.648 1.00 91.88 117 LEU A CA 1
ATOM 900 C C . LEU A 1 117 ? 35.107 8.813 -28.676 1.00 91.88 117 LEU A C 1
ATOM 902 O O . LEU A 1 117 ? 36.328 8.669 -28.627 1.00 91.88 117 LEU A O 1
ATOM 906 N N . THR A 1 118 ? 34.370 8.208 -29.613 1.00 87.06 118 THR A N 1
ATOM 907 C CA . THR A 1 118 ? 34.970 7.353 -30.645 1.00 87.06 118 THR A CA 1
ATOM 908 C C . THR A 1 118 ? 35.946 8.175 -31.504 1.00 87.06 118 THR A C 1
ATOM 910 O O . THR A 1 118 ? 35.536 9.190 -32.079 1.00 87.06 118 THR A O 1
ATOM 913 N N . PRO A 1 119 ? 37.227 7.772 -31.608 1.00 85.69 119 PRO A N 1
ATOM 914 C CA . PRO A 1 119 ? 38.216 8.510 -32.386 1.00 85.69 119 PRO A CA 1
ATOM 915 C C . PRO A 1 119 ? 37.880 8.482 -33.883 1.00 85.69 119 PRO A C 1
ATOM 917 O O . PRO A 1 119 ? 37.316 7.510 -34.390 1.00 85.69 119 PRO A O 1
ATOM 920 N N . CYS A 1 120 ? 38.245 9.548 -34.602 1.00 84.00 120 CYS A N 1
ATOM 921 C CA . CYS A 1 120 ? 38.199 9.537 -36.063 1.00 84.00 120 CYS A CA 1
ATOM 922 C C . CYS A 1 120 ? 39.366 8.702 -36.586 1.00 84.00 120 CYS A C 1
ATOM 924 O O . CYS A 1 120 ? 40.518 9.065 -36.353 1.00 84.00 120 CYS A O 1
ATOM 926 N N . ASP A 1 121 ? 39.086 7.614 -37.296 1.00 80.44 121 ASP A N 1
ATOM 927 C CA . ASP A 1 121 ? 40.126 6.870 -38.000 1.00 80.44 121 ASP A CA 1
ATOM 928 C C . ASP A 1 121 ? 40.220 7.380 -39.443 1.00 80.44 121 ASP A C 1
ATOM 930 O O . ASP A 1 121 ? 39.301 7.206 -40.241 1.00 80.44 121 ASP A O 1
ATOM 934 N N . VAL A 1 122 ? 41.310 8.088 -39.741 1.00 72.69 122 VAL A N 1
ATOM 935 C CA . VAL A 1 122 ? 41.566 8.723 -41.049 1.00 72.69 122 VAL A CA 1
ATOM 936 C C . VAL A 1 122 ? 42.215 7.737 -42.021 1.00 72.69 122 VAL A C 1
ATOM 938 O O . VAL A 1 122 ? 42.156 7.923 -43.232 1.00 72.69 122 VAL A O 1
ATOM 941 N N . SER A 1 123 ? 42.843 6.684 -41.493 1.00 68.81 123 SER A N 1
ATOM 942 C CA . SER A 1 123 ? 43.686 5.774 -42.272 1.00 68.81 123 SER A CA 1
ATOM 943 C C . SER A 1 123 ? 42.883 4.669 -42.955 1.00 68.81 123 SER A C 1
ATOM 945 O O . SER A 1 123 ? 43.363 3.990 -43.863 1.00 68.81 123 SER A O 1
ATOM 947 N N . THR A 1 124 ? 41.637 4.480 -42.532 1.00 60.34 124 THR A N 1
ATOM 948 C CA . THR A 1 124 ? 40.792 3.415 -43.033 1.00 60.34 124 THR A CA 1
ATOM 949 C C . THR A 1 124 ? 39.622 4.011 -43.816 1.00 60.34 124 THR A C 1
ATOM 951 O O . THR A 1 124 ? 38.707 4.606 -43.254 1.00 60.34 124 THR A O 1
ATOM 954 N N . GLY A 1 125 ? 39.681 3.901 -45.150 1.00 68.12 125 GLY A N 1
ATOM 955 C CA . GLY A 1 125 ? 38.654 4.428 -46.063 1.00 68.12 125 GLY A CA 1
ATOM 956 C C . GLY A 1 125 ? 37.237 3.911 -45.764 1.00 68.12 125 GLY A C 1
ATOM 957 O O . GLY A 1 125 ? 37.045 3.073 -44.882 1.00 68.12 125 GLY A O 1
ATOM 958 N N . ASP A 1 126 ? 36.236 4.369 -46.526 1.00 74.31 126 ASP A N 1
ATOM 959 C CA . ASP A 1 126 ? 34.790 4.143 -46.292 1.00 74.31 126 ASP A CA 1
ATOM 960 C C . ASP A 1 126 ? 34.390 2.709 -45.875 1.00 74.31 126 ASP A C 1
ATOM 962 O O . ASP A 1 126 ? 33.442 2.507 -45.110 1.00 74.31 126 ASP A O 1
ATOM 966 N N . HIS A 1 127 ? 35.136 1.691 -46.311 1.00 78.06 127 HIS A N 1
ATOM 967 C CA . HIS A 1 127 ? 34.948 0.298 -45.902 1.00 78.06 127 HIS A CA 1
ATOM 968 C C . HIS A 1 127 ? 35.103 0.028 -44.394 1.00 78.06 127 HIS A C 1
ATOM 970 O O . HIS A 1 127 ? 34.356 -0.789 -43.852 1.00 78.06 127 HIS A O 1
ATOM 976 N N . SER A 1 128 ? 36.007 0.708 -43.689 1.00 77.62 128 SER A N 1
ATOM 977 C CA . SER A 1 128 ? 36.229 0.482 -42.253 1.00 77.62 128 SER A CA 1
ATOM 978 C C . SER A 1 128 ? 35.160 1.124 -41.380 1.00 77.62 128 SER A C 1
ATOM 980 O O . SER A 1 128 ? 34.666 0.490 -40.444 1.00 77.62 128 SER A O 1
ATOM 982 N N . ARG A 1 129 ? 34.689 2.326 -41.750 1.00 72.94 129 ARG A N 1
ATOM 983 C CA . ARG A 1 129 ? 33.521 2.949 -41.103 1.00 72.94 129 ARG A CA 1
ATOM 984 C C . ARG A 1 129 ? 32.314 2.021 -41.175 1.00 72.94 129 ARG A C 1
ATOM 986 O O . ARG A 1 129 ? 31.694 1.750 -40.149 1.00 72.94 129 ARG A O 1
ATOM 993 N N . ASN A 1 130 ? 32.038 1.458 -42.352 1.00 81.06 130 ASN A N 1
ATOM 994 C CA . ASN A 1 130 ? 30.936 0.511 -42.533 1.00 81.06 130 ASN A CA 1
ATOM 995 C C . ASN A 1 130 ? 31.088 -0.744 -41.660 1.00 81.06 130 ASN A C 1
ATOM 997 O O . ASN A 1 130 ? 30.099 -1.228 -41.109 1.00 81.06 130 ASN A O 1
ATOM 1001 N N . HIS A 1 131 ? 32.312 -1.250 -41.479 1.00 84.75 131 HIS A N 1
ATOM 1002 C CA . HIS A 1 131 ? 32.569 -2.394 -40.604 1.00 84.75 131 HIS A CA 1
ATOM 1003 C C . HIS A 1 131 ? 32.339 -2.062 -39.120 1.00 84.75 131 HIS A C 1
ATOM 1005 O O . HIS A 1 131 ? 31.686 -2.834 -38.416 1.00 84.75 131 HIS A O 1
ATOM 1011 N N . LEU A 1 132 ? 32.808 -0.902 -38.647 1.00 81.75 132 LEU A N 1
ATOM 1012 C CA . LEU A 1 132 ? 32.599 -0.451 -37.267 1.00 81.75 132 LEU A CA 1
ATOM 1013 C C . LEU A 1 132 ? 31.109 -0.242 -36.962 1.00 81.75 132 LEU A C 1
ATOM 1015 O O . LEU A 1 132 ? 30.609 -0.745 -35.953 1.00 81.75 132 LEU A O 1
ATOM 1019 N N . PHE A 1 133 ? 30.385 0.451 -37.848 1.00 81.00 133 PHE A N 1
ATOM 1020 C CA . PHE A 1 133 ? 28.944 0.659 -37.692 1.00 81.00 133 PHE A CA 1
ATOM 1021 C C . PHE A 1 133 ? 28.188 -0.664 -37.689 1.00 81.00 133 PHE A C 1
ATOM 1023 O O . PHE A 1 133 ? 27.326 -0.873 -36.838 1.00 81.00 133 PHE A O 1
ATOM 1030 N N . ARG A 1 134 ? 28.549 -1.591 -38.583 1.00 85.94 134 ARG A N 1
ATOM 1031 C CA . ARG A 1 134 ? 27.960 -2.930 -38.611 1.00 85.94 134 ARG A CA 1
ATOM 1032 C C . ARG A 1 134 ? 28.209 -3.682 -37.306 1.00 85.94 134 ARG A C 1
ATOM 1034 O O . ARG A 1 134 ? 27.264 -4.240 -36.761 1.00 85.94 134 ARG A O 1
ATOM 1041 N N . ALA A 1 135 ? 29.432 -3.660 -36.780 1.00 87.56 135 ALA A N 1
ATOM 1042 C CA . ALA A 1 135 ? 29.764 -4.321 -35.520 1.00 87.56 135 ALA A CA 1
ATOM 1043 C C . ALA A 1 135 ? 28.967 -3.737 -34.339 1.00 87.56 135 ALA A C 1
ATOM 1045 O O . ALA A 1 135 ? 28.414 -4.485 -33.533 1.00 87.56 135 ALA A O 1
ATOM 1046 N N . LYS A 1 136 ? 28.832 -2.406 -34.265 1.00 84.75 136 LYS A N 1
ATOM 1047 C CA . LYS A 1 136 ? 28.035 -1.735 -33.225 1.00 84.75 136 LYS A CA 1
ATOM 1048 C C . LYS A 1 136 ? 26.541 -1.987 -33.359 1.00 84.75 136 LYS A C 1
ATOM 1050 O O . LYS A 1 136 ? 25.866 -2.194 -32.354 1.00 84.75 136 LYS A O 1
ATOM 1055 N N . TYR A 1 137 ? 26.034 -2.035 -34.584 1.00 85.56 137 TYR A N 1
ATOM 1056 C CA . TYR A 1 137 ? 24.645 -2.383 -34.849 1.00 85.56 137 TYR A CA 1
ATOM 1057 C C . TYR A 1 137 ? 24.337 -3.838 -34.463 1.00 85.56 137 TYR A C 1
ATOM 1059 O O . TYR A 1 137 ? 23.307 -4.112 -33.852 1.00 85.56 137 TYR A O 1
ATOM 1067 N N . GLN A 1 138 ? 25.255 -4.766 -34.750 1.00 90.00 138 GLN A N 1
ATOM 1068 C CA . GLN A 1 138 ? 25.157 -6.166 -34.327 1.00 90.00 138 GLN A CA 1
ATOM 1069 C C . GLN A 1 138 ? 25.186 -6.306 -32.799 1.00 90.00 138 GLN A C 1
ATOM 1071 O O . GLN A 1 138 ? 24.358 -7.015 -32.230 1.00 90.00 138 GLN A O 1
ATOM 1076 N N . GLU A 1 139 ? 26.092 -5.593 -32.122 1.00 87.25 139 GLU A N 1
ATOM 1077 C CA . GLU A 1 139 ? 26.149 -5.536 -30.656 1.00 87.25 139 GLU A CA 1
ATOM 1078 C C . GLU A 1 139 ? 24.820 -5.033 -30.071 1.00 87.25 139 GLU A C 1
ATOM 1080 O O . GLU A 1 139 ? 24.254 -5.660 -29.175 1.00 87.25 139 GLU A O 1
ATOM 1085 N N . LEU A 1 140 ? 24.293 -3.929 -30.602 1.00 85.69 140 LEU A N 1
ATOM 1086 C CA . LEU A 1 140 ? 23.041 -3.336 -30.149 1.00 85.69 140 LEU A CA 1
ATOM 1087 C C . LEU A 1 140 ? 21.848 -4.277 -30.366 1.00 85.69 140 LEU A C 1
ATOM 1089 O O . LEU A 1 140 ? 21.059 -4.489 -29.446 1.00 85.69 140 LEU A O 1
ATOM 1093 N N . GLY A 1 141 ? 21.729 -4.870 -31.555 1.00 86.44 141 GLY A N 1
ATOM 1094 C CA . GLY A 1 141 ? 20.665 -5.825 -31.857 1.00 86.44 141 GLY A CA 1
ATOM 1095 C C . GLY A 1 141 ? 20.726 -7.062 -30.960 1.00 86.44 141 GLY A C 1
ATOM 1096 O O . GLY A 1 141 ? 19.690 -7.544 -30.497 1.00 86.44 141 GLY A O 1
ATOM 1097 N N . ALA A 1 142 ? 21.934 -7.530 -30.632 1.00 88.56 142 ALA A N 1
ATOM 1098 C CA . ALA A 1 142 ? 22.131 -8.621 -29.689 1.00 88.56 142 ALA A CA 1
ATOM 1099 C C . ALA A 1 142 ? 21.673 -8.254 -28.266 1.00 88.56 142 ALA A C 1
ATOM 1101 O O . ALA A 1 142 ? 20.974 -9.040 -27.629 1.00 88.56 142 ALA A O 1
ATOM 1102 N N . VAL A 1 143 ? 22.008 -7.051 -27.788 1.00 85.31 143 VAL A N 1
ATOM 1103 C CA . VAL A 1 143 ? 21.567 -6.527 -26.483 1.00 85.31 143 VAL A CA 1
ATOM 1104 C C . VAL A 1 143 ? 20.040 -6.424 -26.425 1.00 85.31 143 VAL A C 1
ATOM 1106 O O . VAL A 1 143 ? 19.432 -6.997 -25.524 1.00 85.31 143 VAL A O 1
ATOM 1109 N N . ILE A 1 144 ? 19.413 -5.772 -27.411 1.00 85.25 144 ILE A N 1
ATOM 1110 C CA . ILE A 1 144 ? 17.950 -5.603 -27.477 1.00 85.25 144 ILE A CA 1
ATOM 1111 C C . ILE A 1 144 ? 17.248 -6.964 -27.463 1.00 85.25 144 ILE A C 1
ATOM 1113 O O . ILE A 1 144 ? 16.310 -7.166 -26.696 1.00 85.25 144 ILE A O 1
ATOM 1117 N N . THR A 1 145 ? 17.734 -7.919 -28.260 1.00 87.94 145 THR A N 1
ATOM 1118 C CA . THR A 1 145 ? 17.160 -9.271 -28.322 1.00 87.94 145 THR A CA 1
ATOM 1119 C C . THR A 1 145 ? 17.318 -10.010 -26.995 1.00 87.94 145 THR A C 1
ATOM 1121 O O . THR A 1 145 ? 16.369 -10.638 -26.536 1.00 87.94 145 THR A O 1
ATOM 1124 N N . ALA A 1 146 ? 18.483 -9.918 -26.342 1.00 86.25 146 ALA A N 1
ATOM 1125 C CA . ALA A 1 146 ? 18.701 -10.547 -25.041 1.00 86.25 146 ALA A CA 1
ATOM 1126 C C . ALA A 1 146 ? 17.705 -10.035 -23.992 1.00 86.25 146 ALA A C 1
ATOM 1128 O O . ALA A 1 146 ? 17.160 -10.832 -23.230 1.00 86.25 146 ALA A O 1
ATOM 1129 N N . ILE A 1 147 ? 17.419 -8.731 -23.992 1.00 81.12 147 ILE A N 1
ATOM 1130 C CA . ILE A 1 147 ? 16.433 -8.159 -23.075 1.00 81.12 147 ILE A CA 1
ATOM 1131 C C . ILE A 1 147 ? 15.005 -8.529 -23.469 1.00 81.12 147 ILE A C 1
ATOM 1133 O O . ILE A 1 147 ? 14.223 -8.875 -22.592 1.00 81.12 147 ILE A O 1
ATOM 1137 N N . ALA A 1 148 ? 14.657 -8.514 -24.757 1.00 83.69 148 ALA A N 1
ATOM 1138 C CA . ALA A 1 148 ? 13.335 -8.947 -25.209 1.00 83.69 148 ALA A CA 1
ATOM 1139 C C . ALA A 1 148 ? 13.048 -10.396 -24.781 1.00 83.69 148 ALA A C 1
ATOM 1141 O O . ALA A 1 148 ? 11.967 -10.698 -24.282 1.00 83.69 148 ALA A O 1
ATOM 1142 N N . VAL A 1 149 ? 14.047 -11.276 -24.895 1.00 86.75 149 VAL A N 1
ATOM 1143 C CA . VAL A 1 149 ? 13.976 -12.660 -24.408 1.00 86.75 149 VAL A CA 1
ATOM 1144 C C . VAL A 1 149 ? 13.854 -12.705 -22.888 1.00 86.75 149 VAL A C 1
ATOM 1146 O O . VAL A 1 149 ? 13.057 -13.483 -22.378 1.00 86.75 149 VAL A O 1
ATOM 1149 N N . GLN A 1 150 ? 14.604 -11.880 -22.151 1.00 83.81 150 GLN A N 1
ATOM 1150 C CA . GLN A 1 150 ? 14.470 -11.800 -20.696 1.00 83.81 150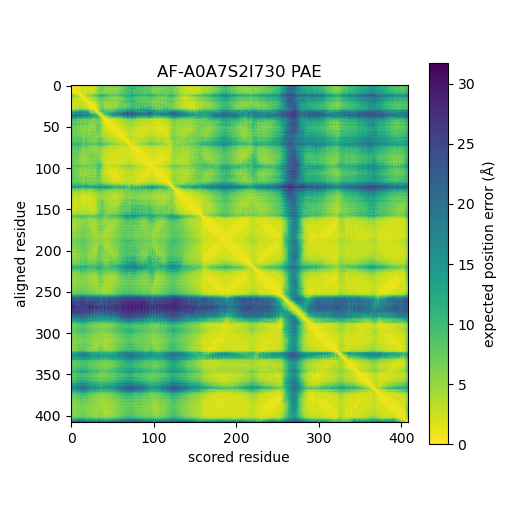 GLN A CA 1
ATOM 1151 C C . GLN A 1 150 ? 13.065 -11.366 -20.281 1.00 83.81 150 GLN A C 1
ATOM 1153 O O . GLN A 1 150 ? 12.476 -12.020 -19.431 1.00 83.81 150 GLN A O 1
ATOM 1158 N N . ALA A 1 151 ? 12.531 -10.309 -20.891 1.00 78.81 151 ALA A N 1
ATOM 1159 C CA . ALA A 1 151 ? 11.193 -9.805 -20.621 1.00 78.81 151 ALA A CA 1
ATOM 1160 C C . ALA A 1 151 ? 10.136 -10.866 -20.945 1.00 78.81 151 ALA A C 1
ATOM 1162 O O . ALA A 1 151 ? 9.271 -11.119 -20.120 1.00 78.81 151 ALA A O 1
ATOM 1163 N N . ALA A 1 152 ? 10.253 -11.554 -22.085 1.00 83.12 152 ALA A N 1
ATOM 1164 C CA . ALA A 1 152 ? 9.343 -12.637 -22.454 1.00 83.12 152 ALA A CA 1
ATOM 1165 C C . ALA A 1 152 ? 9.418 -13.825 -21.482 1.00 83.12 152 ALA A C 1
ATOM 1167 O O . ALA A 1 152 ? 8.388 -14.362 -21.088 1.00 83.12 152 ALA A O 1
ATOM 1168 N N . ILE A 1 153 ? 10.627 -14.227 -21.072 1.00 84.81 153 ILE A N 1
ATOM 1169 C CA . ILE A 1 153 ? 10.814 -15.306 -20.097 1.00 84.81 153 ILE A CA 1
ATOM 1170 C C . ILE A 1 153 ? 10.243 -14.893 -18.743 1.00 84.81 153 ILE A C 1
ATOM 1172 O O . ILE A 1 153 ? 9.498 -15.669 -18.157 1.00 84.81 153 ILE A O 1
ATOM 1176 N N . GLN A 1 154 ? 10.559 -13.691 -18.260 1.00 80.31 154 GLN A N 1
ATOM 1177 C CA . GLN A 1 154 ? 10.031 -13.193 -16.996 1.00 80.31 154 GLN A CA 1
ATOM 1178 C C . GLN A 1 154 ? 8.508 -13.101 -17.050 1.00 80.31 154 GLN A C 1
ATOM 1180 O O . GLN A 1 154 ? 7.875 -13.672 -16.185 1.00 80.31 154 GLN A O 1
ATOM 1185 N N . GLU A 1 155 ? 7.914 -12.525 -18.093 1.00 78.50 155 GLU A N 1
ATOM 1186 C CA . GLU A 1 155 ? 6.455 -12.485 -18.262 1.00 78.50 155 GLU A CA 1
ATOM 1187 C C . GLU A 1 155 ? 5.844 -13.896 -18.272 1.00 78.50 155 GLU A C 1
ATOM 1189 O O . GLU A 1 155 ? 4.835 -14.151 -17.624 1.00 78.50 155 GLU A O 1
ATOM 1194 N N . SER A 1 156 ? 6.489 -14.853 -18.949 1.00 82.75 156 SER A N 1
ATOM 1195 C CA . SER A 1 156 ? 6.008 -16.240 -19.003 1.00 82.75 156 SER A CA 1
ATOM 1196 C C . SER A 1 156 ? 6.167 -17.014 -17.686 1.00 82.75 156 SER A C 1
ATOM 1198 O O . SER A 1 156 ? 5.415 -17.955 -17.432 1.00 82.75 156 SER A O 1
ATOM 1200 N N . LEU A 1 157 ? 7.154 -16.652 -16.858 1.00 81.62 157 LEU A N 1
ATOM 1201 C CA . LEU A 1 157 ? 7.459 -17.315 -15.585 1.00 81.62 157 LEU A CA 1
ATOM 1202 C C . LEU A 1 157 ? 6.835 -16.604 -14.381 1.00 81.62 157 LEU A C 1
ATOM 1204 O O . LEU A 1 157 ? 6.618 -17.248 -13.352 1.00 81.62 157 LEU A O 1
ATOM 1208 N N . SER A 1 158 ? 6.521 -15.315 -14.505 1.00 77.31 158 SER A N 1
ATOM 1209 C CA . SER A 1 158 ? 5.850 -14.496 -13.503 1.00 77.31 158 SER A CA 1
ATOM 1210 C C . SER A 1 158 ? 4.406 -14.959 -13.370 1.00 77.31 158 SER A C 1
ATOM 1212 O O . SER A 1 158 ? 3.469 -14.398 -13.924 1.00 77.31 158 SER A O 1
ATOM 1214 N N . ARG A 1 159 ? 4.221 -16.036 -12.603 1.00 78.69 159 ARG A N 1
ATOM 1215 C CA . ARG A 1 159 ? 2.898 -16.587 -12.286 1.00 78.69 159 ARG A CA 1
ATOM 1216 C C . ARG A 1 159 ? 2.071 -15.663 -11.397 1.00 78.69 159 ARG A C 1
ATOM 1218 O O . ARG A 1 159 ? 0.861 -15.846 -11.319 1.00 78.69 159 ARG A O 1
ATOM 1225 N N . ARG A 1 160 ? 2.717 -14.723 -10.703 1.00 86.56 160 ARG A N 1
ATOM 1226 C CA . ARG A 1 160 ? 2.069 -13.784 -9.788 1.00 86.56 160 ARG A CA 1
ATOM 1227 C C . ARG A 1 160 ? 2.124 -12.378 -10.362 1.00 86.56 160 ARG A C 1
ATOM 1229 O O . ARG A 1 160 ? 3.195 -11.840 -10.621 1.00 86.56 160 ARG A O 1
ATOM 1236 N N . SER A 1 161 ? 0.947 -11.804 -10.547 1.00 86.75 161 SER A N 1
ATOM 1237 C CA . SER A 1 161 ? 0.760 -10.400 -10.887 1.00 86.75 161 SER A CA 1
ATOM 1238 C C . SER A 1 161 ? 0.948 -9.515 -9.643 1.00 86.75 161 SER A C 1
ATOM 1240 O O . SER A 1 161 ? 0.754 -9.999 -8.527 1.00 86.75 161 SER A O 1
ATOM 1242 N N . PRO A 1 162 ? 1.263 -8.214 -9.792 1.00 87.88 162 PRO A N 1
ATOM 1243 C CA . PRO A 1 162 ? 1.363 -7.267 -8.666 1.00 87.88 162 PRO A CA 1
ATOM 1244 C C . PRO A 1 162 ? 0.120 -7.260 -7.784 1.00 87.88 162 PRO A C 1
ATOM 1246 O O . PRO A 1 162 ? 0.208 -7.153 -6.566 1.00 87.88 162 PRO A O 1
ATOM 1249 N N . ARG A 1 163 ? -1.038 -7.467 -8.414 1.00 91.06 163 ARG A N 1
ATOM 1250 C CA . ARG A 1 163 ? -2.321 -7.644 -7.745 1.00 91.06 163 ARG A CA 1
ATOM 1251 C C . ARG A 1 163 ? -2.304 -8.791 -6.737 1.00 91.06 163 ARG A C 1
ATOM 1253 O O . ARG A 1 163 ? -2.813 -8.613 -5.642 1.00 91.06 163 ARG A O 1
ATOM 1260 N N . ASP A 1 164 ? -1.715 -9.931 -7.092 1.00 91.88 164 ASP A N 1
ATOM 1261 C CA . ASP A 1 164 ? -1.688 -11.110 -6.221 1.00 91.88 164 ASP A CA 1
ATOM 1262 C C . ASP A 1 164 ? -0.797 -10.841 -4.989 1.00 91.88 164 ASP A C 1
ATOM 1264 O O . ASP A 1 164 ? -1.132 -11.236 -3.876 1.00 91.88 164 ASP A O 1
ATOM 1268 N N . TYR A 1 165 ? 0.304 -10.097 -5.163 1.00 91.44 165 TYR A N 1
ATOM 1269 C CA . TYR A 1 165 ? 1.142 -9.640 -4.046 1.00 91.44 165 TYR A CA 1
ATOM 1270 C C . TYR A 1 165 ? 0.437 -8.602 -3.172 1.00 91.44 165 TYR A C 1
ATOM 1272 O O . TYR A 1 165 ? 0.530 -8.663 -1.947 1.00 91.44 165 TYR A O 1
ATOM 1280 N N . PHE A 1 166 ? -0.267 -7.653 -3.790 1.00 94.69 166 PHE A N 1
ATOM 1281 C CA . PHE A 1 166 ? -1.073 -6.669 -3.079 1.00 94.69 166 PHE A CA 1
ATOM 1282 C C . PHE A 1 166 ? -2.172 -7.352 -2.257 1.00 94.69 166 PHE A C 1
ATOM 1284 O O . PHE A 1 166 ? -2.349 -7.019 -1.092 1.00 94.69 166 PHE A O 1
ATOM 1291 N N . GLU A 1 167 ? -2.864 -8.338 -2.829 1.00 94.81 167 GLU A N 1
ATOM 1292 C CA . GLU A 1 167 ? -3.881 -9.142 -2.147 1.00 94.81 167 GLU A CA 1
ATOM 1293 C C . GLU A 1 167 ? -3.292 -9.922 -0.964 1.00 94.81 167 GLU A C 1
ATOM 1295 O O . GLU A 1 167 ? -3.842 -9.876 0.135 1.00 94.81 167 GLU A O 1
ATOM 1300 N N . GLU A 1 168 ? -2.154 -10.597 -1.152 1.00 95.38 168 GLU A N 1
ATOM 1301 C CA . GLU A 1 168 ? -1.459 -11.328 -0.086 1.00 95.38 168 GLU A CA 1
ATOM 1302 C C . GLU A 1 168 ? -1.028 -10.391 1.054 1.00 95.38 168 GLU A C 1
ATOM 1304 O O . GLU A 1 168 ? -1.285 -10.670 2.229 1.00 95.38 168 GLU A O 1
ATOM 1309 N N . ALA A 1 169 ? -0.443 -9.237 0.717 1.00 96.06 169 ALA A N 1
ATOM 1310 C CA . ALA A 1 169 ? -0.060 -8.219 1.689 1.00 96.06 169 ALA A CA 1
ATOM 1311 C C . ALA A 1 169 ? -1.281 -7.634 2.419 1.00 96.06 169 ALA A C 1
ATOM 1313 O O . ALA A 1 169 ? -1.242 -7.450 3.638 1.00 96.06 169 ALA A O 1
ATOM 1314 N N . LEU A 1 170 ? -2.378 -7.388 1.696 1.00 97.25 170 LEU A N 1
ATOM 1315 C CA . LEU A 1 170 ? -3.624 -6.874 2.251 1.00 97.25 170 LEU A CA 1
ATOM 1316 C C . LEU A 1 170 ? -4.268 -7.886 3.204 1.00 97.25 170 LEU A C 1
ATOM 1318 O O . LEU A 1 170 ? -4.612 -7.509 4.319 1.00 97.25 170 LEU A O 1
ATOM 1322 N N . ARG A 1 171 ? -4.350 -9.174 2.842 1.00 97.38 171 ARG A N 1
ATOM 1323 C CA . ARG A 1 171 ? -4.812 -10.240 3.752 1.00 97.38 171 ARG A CA 1
ATOM 1324 C C . ARG A 1 171 ? -3.940 -10.327 5.002 1.00 97.38 171 ARG A C 1
ATOM 1326 O O . ARG A 1 171 ? -4.456 -10.443 6.114 1.00 97.38 171 ARG A O 1
ATOM 1333 N N . GLY A 1 172 ? -2.623 -10.209 4.835 1.00 97.00 172 GLY A N 1
ATOM 1334 C CA . GLY A 1 172 ? -1.679 -10.150 5.945 1.00 97.00 172 GLY A CA 1
ATOM 1335 C C . GLY A 1 172 ? -1.918 -8.960 6.880 1.00 97.00 172 GLY A C 1
ATOM 1336 O O . GLY A 1 172 ? -1.770 -9.113 8.095 1.00 97.00 172 GLY A O 1
ATOM 1337 N N . LEU A 1 173 ? -2.279 -7.791 6.340 1.00 97.81 173 LEU A N 1
ATOM 1338 C CA . LEU A 1 173 ? -2.654 -6.597 7.107 1.00 97.81 173 LEU A CA 1
ATOM 1339 C C . LEU A 1 173 ? -3.997 -6.792 7.824 1.00 97.81 173 LEU A C 1
ATOM 1341 O O . LEU A 1 173 ? -4.084 -6.538 9.022 1.00 97.81 173 LEU A O 1
ATOM 1345 N N . CYS A 1 174 ? -5.013 -7.286 7.116 1.00 97.75 174 CYS A N 1
ATOM 1346 C CA . CYS A 1 174 ? -6.342 -7.577 7.647 1.00 97.75 174 CYS A CA 1
ATOM 1347 C C . CYS A 1 174 ? -6.280 -8.543 8.841 1.00 97.75 174 CYS A C 1
ATOM 1349 O O . CYS A 1 174 ? -6.850 -8.260 9.891 1.00 97.75 174 CYS A O 1
ATOM 1351 N N . SER A 1 175 ? -5.508 -9.628 8.728 1.00 97.75 175 SER A N 1
ATOM 1352 C CA . SER A 1 175 ? -5.281 -10.574 9.829 1.00 97.75 175 SER A CA 1
ATOM 1353 C C . SER A 1 175 ? -4.601 -9.920 11.039 1.00 97.75 175 SER A C 1
ATOM 1355 O O . SER A 1 175 ? -5.004 -10.172 12.173 1.00 97.75 175 SER A O 1
ATOM 1357 N N . SER A 1 176 ? -3.619 -9.036 10.820 1.00 97.69 176 SER A N 1
ATOM 1358 C CA . SER A 1 176 ? -3.007 -8.271 11.914 1.00 97.69 176 SER A CA 1
ATOM 1359 C C . SER A 1 176 ? -3.990 -7.304 12.571 1.00 97.69 176 SER A C 1
ATOM 1361 O O . SER A 1 176 ? -3.976 -7.186 13.790 1.00 97.69 176 SER A O 1
ATOM 1363 N N . LEU A 1 177 ? -4.861 -6.640 11.806 1.00 98.00 177 LEU A N 1
ATOM 1364 C CA . LEU A 1 177 ? -5.884 -5.754 12.367 1.00 98.00 177 LEU A CA 1
ATOM 1365 C C . LEU A 1 177 ? -6.879 -6.518 13.243 1.00 98.00 177 LEU A C 1
ATOM 1367 O O . LEU A 1 177 ? -7.153 -6.062 14.348 1.00 98.00 177 LEU A O 1
ATOM 1371 N N . VAL A 1 178 ? -7.355 -7.688 12.802 1.00 98.12 178 VAL A N 1
ATOM 1372 C CA . VAL A 1 178 ? -8.198 -8.573 13.629 1.00 98.12 178 VAL A CA 1
ATOM 1373 C C . VAL A 1 178 ? -7.502 -8.893 14.955 1.00 98.12 178 VAL A C 1
ATOM 1375 O O . VAL A 1 178 ? -8.098 -8.693 16.009 1.00 98.12 178 VAL A O 1
ATOM 1378 N N . GLY A 1 179 ? -6.223 -9.287 14.907 1.00 97.50 179 GLY A N 1
ATOM 1379 C CA . GLY A 1 179 ? -5.431 -9.552 16.112 1.00 97.50 179 GLY A CA 1
ATOM 1380 C C . GLY A 1 179 ? -5.330 -8.344 17.050 1.00 97.50 179 GLY A C 1
ATOM 1381 O O . GLY A 1 179 ? -5.506 -8.489 18.253 1.00 97.50 179 GLY A O 1
ATOM 1382 N N . ILE A 1 180 ? -5.149 -7.131 16.509 1.00 98.00 180 ILE A N 1
ATOM 1383 C CA . ILE A 1 180 ? -5.114 -5.897 17.315 1.00 98.00 180 ILE A CA 1
ATOM 1384 C C . ILE A 1 180 ? -6.446 -5.665 18.034 1.00 98.00 180 ILE A C 1
ATOM 1386 O O . ILE A 1 180 ? -6.446 -5.229 19.184 1.00 98.00 180 ILE A O 1
ATOM 1390 N N . PHE A 1 181 ? -7.579 -5.930 17.379 1.00 98.31 181 PHE A N 1
ATOM 1391 C CA . PHE A 1 181 ? -8.883 -5.805 18.027 1.00 98.31 181 PHE A CA 1
ATOM 1392 C C . PHE A 1 181 ? -9.089 -6.868 19.109 1.00 98.31 181 PHE A C 1
ATOM 1394 O O . PHE A 1 181 ? -9.567 -6.533 20.194 1.00 98.31 181 PHE A O 1
ATOM 1401 N N . ASP A 1 182 ? -8.697 -8.118 18.860 1.00 97.88 182 ASP A N 1
ATOM 1402 C CA . ASP A 1 182 ? -8.758 -9.174 19.872 1.00 97.88 182 ASP A CA 1
ATOM 1403 C C . ASP A 1 182 ? -7.923 -8.813 21.113 1.00 97.88 182 ASP A C 1
ATOM 1405 O O . ASP A 1 182 ? -8.442 -8.885 22.233 1.00 97.88 182 ASP A O 1
ATOM 1409 N N . ASP A 1 183 ? -6.699 -8.314 20.917 1.00 97.50 183 ASP A N 1
ATOM 1410 C CA . ASP A 1 183 ? -5.809 -7.848 21.988 1.00 97.50 183 ASP A CA 1
ATOM 1411 C C . ASP A 1 183 ? -6.388 -6.630 22.726 1.00 97.50 183 ASP A C 1
ATOM 1413 O O . ASP A 1 183 ? -6.414 -6.590 23.960 1.00 97.50 183 ASP A O 1
ATOM 1417 N N . LEU A 1 184 ? -6.944 -5.662 21.987 1.00 97.38 184 LEU A N 1
ATOM 1418 C CA . LEU A 1 184 ? -7.620 -4.489 22.543 1.00 97.38 184 LEU A CA 1
ATOM 1419 C C . LEU A 1 184 ? -8.758 -4.898 23.487 1.00 97.38 184 LEU A C 1
ATOM 1421 O O . LEU A 1 184 ? -8.855 -4.406 24.614 1.00 97.38 184 LEU A O 1
ATOM 1425 N N . PHE A 1 185 ? -9.625 -5.811 23.048 1.00 97.56 185 PHE A N 1
ATOM 1426 C CA . PHE A 1 185 ? -10.753 -6.278 23.854 1.00 97.56 185 PHE A CA 1
ATOM 1427 C C . PHE A 1 185 ? -10.340 -7.265 24.957 1.00 97.56 185 PHE A C 1
ATOM 1429 O O . PHE A 1 185 ? -11.096 -7.458 25.919 1.00 97.56 185 PHE A O 1
ATOM 1436 N N . ALA A 1 186 ? -9.161 -7.880 24.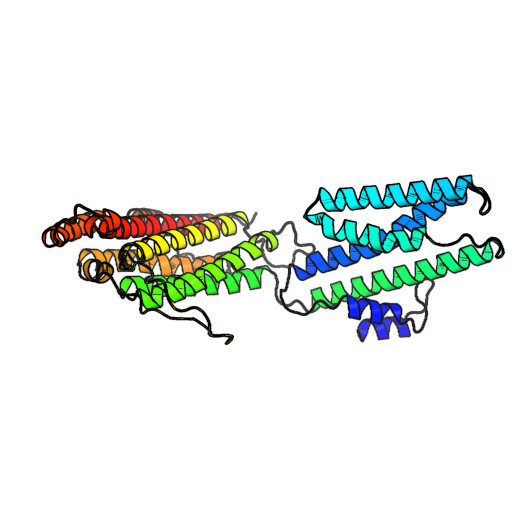847 1.00 96.94 186 ALA A N 1
ATOM 1437 C CA . ALA A 1 186 ? -8.515 -8.634 25.915 1.00 96.94 186 ALA A CA 1
ATOM 1438 C C . ALA A 1 186 ? -7.797 -7.731 26.935 1.00 96.94 186 ALA A C 1
ATOM 1440 O O . ALA A 1 186 ? -7.496 -8.208 28.028 1.00 96.94 186 ALA A O 1
ATOM 1441 N N . ALA A 1 187 ? -7.633 -6.436 26.642 1.00 96.62 187 ALA A N 1
ATOM 1442 C CA . ALA A 1 187 ? -6.816 -5.496 27.410 1.00 96.62 187 ALA A CA 1
ATOM 1443 C C . ALA A 1 187 ? -5.326 -5.902 27.481 1.00 96.62 187 ALA A C 1
ATOM 1445 O O . ALA A 1 187 ? -4.656 -5.619 28.468 1.00 96.62 187 ALA A O 1
ATOM 1446 N N . ASP A 1 188 ? -4.801 -6.553 26.436 1.00 96.25 188 ASP A N 1
ATOM 1447 C CA . ASP A 1 188 ? -3.384 -6.925 26.331 1.00 96.25 188 ASP A CA 1
ATOM 1448 C C . ASP A 1 188 ? -2.603 -5.862 25.541 1.00 96.25 188 ASP A C 1
ATOM 1450 O O . ASP A 1 188 ? -2.437 -5.940 24.324 1.00 96.25 188 ASP A O 1
ATOM 1454 N N . ILE A 1 189 ? -2.131 -4.827 26.242 1.00 95.19 189 ILE A N 1
ATOM 1455 C CA . ILE A 1 189 ? -1.399 -3.702 25.632 1.00 95.19 189 ILE A CA 1
ATOM 1456 C C . ILE A 1 189 ? -0.050 -4.152 25.053 1.00 95.19 189 ILE A C 1
ATOM 1458 O O . ILE A 1 189 ? 0.393 -3.611 24.035 1.00 95.19 189 ILE A O 1
ATOM 1462 N N . GLY A 1 190 ? 0.602 -5.125 25.696 1.00 94.12 190 GLY A N 1
ATOM 1463 C CA . GLY A 1 190 ? 1.910 -5.629 25.287 1.00 94.12 190 GLY A CA 1
ATOM 1464 C C . GLY A 1 190 ? 1.837 -6.292 23.916 1.00 94.12 190 GLY A C 1
ATOM 1465 O O . GLY A 1 190 ? 2.549 -5.878 22.996 1.00 94.12 190 GLY A O 1
ATOM 1466 N N . SER A 1 191 ? 0.916 -7.249 23.756 1.00 95.81 191 SER A N 1
ATOM 1467 C CA . SER A 1 191 ? 0.655 -7.884 22.460 1.00 95.81 191 SER A CA 1
ATOM 1468 C C . SER A 1 191 ? 0.177 -6.857 21.431 1.00 95.81 191 SER A C 1
ATOM 1470 O O . SER A 1 191 ? 0.770 -6.741 20.352 1.00 95.81 191 SER A O 1
ATOM 1472 N N . MET A 1 192 ? -0.788 -6.004 21.805 1.00 96.12 192 MET A N 1
ATOM 1473 C CA . MET A 1 192 ? -1.346 -4.980 20.917 1.00 96.12 192 MET A CA 1
ATOM 1474 C C . MET A 1 192 ? -0.255 -4.085 20.309 1.00 96.12 192 MET A C 1
ATOM 1476 O O . MET A 1 192 ? -0.296 -3.785 19.117 1.00 96.12 192 MET A O 1
ATOM 1480 N N . GLN A 1 193 ? 0.757 -3.681 21.084 1.00 95.75 193 GLN A N 1
ATOM 1481 C CA . GLN A 1 193 ? 1.861 -2.853 20.590 1.00 95.75 193 GLN A CA 1
ATOM 1482 C C . GLN A 1 193 ? 2.715 -3.552 19.531 1.00 95.75 193 GLN A C 1
ATOM 1484 O O . GLN A 1 193 ? 3.088 -2.925 18.533 1.00 95.75 193 GLN A O 1
ATOM 1489 N N . VAL A 1 194 ? 3.032 -4.830 19.740 1.00 96.06 194 VAL A N 1
ATOM 1490 C CA . VAL A 1 194 ? 3.815 -5.624 18.787 1.00 96.06 194 VAL A CA 1
ATOM 1491 C C . VAL A 1 194 ? 3.035 -5.788 17.484 1.00 96.06 194 VAL A C 1
ATOM 1493 O O . VAL A 1 194 ? 3.583 -5.557 16.401 1.00 96.06 194 VAL A O 1
ATOM 1496 N N . VAL A 1 195 ? 1.739 -6.110 17.573 1.00 96.94 195 VAL A N 1
ATOM 1497 C CA . VAL A 1 195 ? 0.898 -6.311 16.387 1.00 96.94 195 VAL A CA 1
ATOM 1498 C C . VAL A 1 195 ? 0.633 -4.992 15.653 1.00 96.94 195 VAL A C 1
ATOM 1500 O O . VAL A 1 195 ? 0.699 -4.977 14.424 1.00 96.94 195 VAL A O 1
ATOM 1503 N N . VAL A 1 196 ? 0.431 -3.869 16.360 1.00 97.19 196 VAL A N 1
ATOM 1504 C CA . VAL A 1 196 ? 0.317 -2.529 15.747 1.00 97.19 196 VAL A CA 1
ATOM 1505 C C . VAL A 1 196 ? 1.569 -2.197 14.941 1.00 97.19 196 VAL A C 1
ATOM 1507 O O . VAL A 1 196 ? 1.447 -1.841 13.773 1.00 97.19 196 VAL A O 1
ATOM 1510 N N . LYS A 1 197 ? 2.773 -2.395 15.496 1.00 96.62 197 LYS A N 1
ATOM 1511 C CA . LYS A 1 197 ? 4.025 -2.162 14.757 1.00 96.62 197 LYS A CA 1
ATOM 1512 C C . LYS A 1 197 ? 4.117 -3.033 13.497 1.00 96.62 197 LYS A C 1
ATOM 1514 O O . LYS A 1 197 ? 4.456 -2.534 12.428 1.00 96.62 197 LYS A O 1
ATOM 1519 N N . SER A 1 198 ? 3.749 -4.312 13.593 1.00 96.38 198 SER A N 1
ATOM 1520 C CA . SER A 1 198 ? 3.702 -5.200 12.424 1.00 96.38 198 SER A CA 1
ATOM 1521 C C . SER A 1 198 ? 2.677 -4.737 11.375 1.00 96.38 198 SER A C 1
ATOM 1523 O O . SER A 1 198 ? 2.953 -4.773 10.175 1.00 96.38 198 SER A O 1
ATOM 1525 N N . ALA A 1 199 ? 1.504 -4.257 11.799 1.00 97.50 199 ALA A N 1
ATOM 1526 C CA . ALA A 1 199 ? 0.485 -3.717 10.901 1.00 97.50 199 ALA A CA 1
ATOM 1527 C C . ALA A 1 199 ? 0.955 -2.436 10.187 1.00 97.50 199 ALA A C 1
ATOM 1529 O O . ALA A 1 199 ? 0.629 -2.239 9.018 1.00 97.50 199 ALA A O 1
ATOM 1530 N N . GLU A 1 200 ? 1.761 -1.596 10.841 1.00 97.62 200 GLU A N 1
ATOM 1531 C CA . GLU A 1 200 ? 2.367 -0.399 10.239 1.00 97.62 200 GLU A CA 1
ATOM 1532 C C . GLU A 1 200 ? 3.358 -0.735 9.119 1.00 97.62 200 GLU A C 1
ATOM 1534 O O . GLU A 1 200 ? 3.362 -0.103 8.061 1.00 97.62 200 GLU A O 1
ATOM 1539 N N . GLU A 1 201 ? 4.182 -1.759 9.328 1.00 96.44 201 GLU A N 1
ATOM 1540 C CA . GLU A 1 201 ? 5.096 -2.252 8.299 1.00 96.44 201 GLU A CA 1
ATOM 1541 C C . GLU A 1 201 ? 4.302 -2.799 7.103 1.00 96.44 201 GLU A C 1
ATOM 1543 O O . GLU A 1 201 ? 4.572 -2.452 5.951 1.00 96.44 201 GLU A O 1
ATOM 1548 N N . LYS A 1 202 ? 3.249 -3.582 7.368 1.00 96.75 202 LYS A N 1
ATOM 1549 C CA . LYS A 1 202 ? 2.387 -4.151 6.323 1.00 96.75 202 LYS A CA 1
ATOM 1550 C C . LYS A 1 202 ? 1.603 -3.089 5.553 1.00 96.75 202 LYS A C 1
ATOM 1552 O O . LYS A 1 202 ? 1.526 -3.177 4.330 1.00 96.75 202 LYS A O 1
ATOM 1557 N N . ILE A 1 203 ? 1.052 -2.066 6.212 1.00 97.75 203 ILE A N 1
ATOM 1558 C CA . ILE A 1 203 ? 0.320 -1.005 5.506 1.00 97.75 203 ILE A CA 1
ATOM 1559 C C . ILE A 1 203 ? 1.250 -0.155 4.636 1.00 97.75 203 ILE A C 1
ATOM 1561 O O . ILE A 1 203 ? 0.847 0.267 3.553 1.00 97.75 203 ILE A O 1
ATOM 1565 N N . ALA A 1 204 ? 2.508 0.043 5.047 1.00 96.38 204 ALA A N 1
ATOM 1566 C CA . ALA A 1 204 ? 3.508 0.697 4.209 1.00 96.38 204 ALA A CA 1
ATOM 1567 C C . ALA A 1 204 ? 3.783 -0.110 2.927 1.00 96.38 204 ALA A C 1
ATOM 1569 O O . ALA A 1 204 ? 3.836 0.472 1.842 1.00 96.38 204 ALA A O 1
ATOM 1570 N N . VAL A 1 205 ? 3.872 -1.442 3.031 1.00 94.94 205 VAL A N 1
ATOM 1571 C CA . VAL A 1 205 ? 4.000 -2.341 1.869 1.00 94.94 205 VAL A CA 1
ATOM 1572 C C . VAL A 1 205 ? 2.771 -2.245 0.961 1.00 94.94 205 VAL A C 1
ATOM 1574 O O . VAL A 1 205 ? 2.917 -2.011 -0.237 1.00 94.94 205 VAL A O 1
ATOM 1577 N N . VAL A 1 206 ? 1.560 -2.346 1.518 1.00 96.50 206 VAL A N 1
ATOM 1578 C CA . VAL A 1 206 ? 0.301 -2.244 0.755 1.00 96.50 206 VAL A CA 1
ATOM 1579 C C . VAL A 1 206 ? 0.201 -0.899 0.020 1.00 96.50 206 VAL A C 1
ATOM 1581 O O . VAL A 1 206 ? -0.144 -0.868 -1.161 1.00 96.50 206 VAL A O 1
ATOM 1584 N N . LYS A 1 207 ? 0.566 0.216 0.671 1.00 96.50 207 LYS A N 1
ATOM 1585 C CA . LYS A 1 207 ? 0.602 1.553 0.047 1.00 96.50 207 LYS A CA 1
ATOM 1586 C C . LYS A 1 207 ? 1.641 1.652 -1.071 1.00 96.50 207 LYS A C 1
ATOM 1588 O O . LYS A 1 207 ? 1.380 2.321 -2.067 1.00 96.50 207 LYS A O 1
ATOM 1593 N N . GLY A 1 208 ? 2.790 0.992 -0.920 1.00 92.06 208 GLY A N 1
ATOM 1594 C CA . GLY A 1 208 ? 3.828 0.931 -1.951 1.00 92.06 208 GLY A CA 1
ATOM 1595 C C . GLY A 1 208 ? 3.399 0.150 -3.197 1.00 92.06 208 GLY A C 1
ATOM 1596 O O . GLY A 1 208 ? 3.721 0.563 -4.306 1.00 92.06 208 GLY A O 1
ATOM 1597 N N . LEU A 1 209 ? 2.624 -0.925 -3.019 1.00 93.00 209 LEU A N 1
ATOM 1598 C CA . LEU A 1 209 ? 2.122 -1.778 -4.107 1.00 93.00 209 LEU A CA 1
ATOM 1599 C C . LEU A 1 209 ? 0.889 -1.200 -4.824 1.00 93.00 209 LEU A C 1
ATOM 1601 O O . LEU A 1 209 ? 0.616 -1.537 -5.975 1.00 93.00 209 LEU A O 1
ATOM 1605 N N . LEU A 1 210 ? 0.127 -0.327 -4.162 1.00 94.69 210 LEU A N 1
ATOM 1606 C CA . LEU A 1 210 ? -1.093 0.268 -4.710 1.00 94.69 210 LEU A CA 1
ATOM 1607 C C . LEU A 1 210 ? -0.915 0.951 -6.089 1.00 94.69 210 LEU A C 1
ATOM 1609 O O . LEU A 1 210 ? -1.706 0.642 -6.985 1.00 94.69 210 LEU A O 1
ATOM 1613 N N . PRO A 1 211 ? 0.074 1.846 -6.319 1.00 92.56 211 PRO A N 1
ATOM 1614 C CA . PRO A 1 211 ? 0.264 2.472 -7.632 1.00 92.56 211 PRO A CA 1
ATOM 1615 C C . PRO A 1 211 ? 0.651 1.467 -8.723 1.00 92.56 211 PRO A C 1
ATOM 1617 O O . PRO A 1 211 ? 0.312 1.670 -9.885 1.00 92.56 211 PRO A O 1
ATOM 1620 N N . GLU A 1 212 ? 1.310 0.366 -8.361 1.00 88.00 212 GLU A N 1
ATOM 1621 C CA . GLU A 1 212 ? 1.728 -0.683 -9.298 1.00 88.00 212 GLU A CA 1
ATOM 1622 C C . GLU A 1 212 ? 0.546 -1.506 -9.823 1.00 88.00 212 GLU A C 1
ATOM 1624 O O . GLU A 1 212 ? 0.616 -2.107 -10.896 1.00 88.00 212 GLU A O 1
ATOM 1629 N N . CYS A 1 213 ? -0.566 -1.500 -9.088 1.00 91.62 213 CYS A N 1
ATOM 1630 C CA . CYS A 1 213 ? -1.798 -2.175 -9.472 1.00 91.62 213 CYS A CA 1
ATOM 1631 C C . CYS A 1 213 ? -2.665 -1.347 -10.442 1.00 91.62 213 CYS A C 1
ATOM 1633 O O . CYS A 1 213 ? -3.749 -1.805 -10.813 1.00 91.62 213 CYS A O 1
ATOM 1635 N N . ASP A 1 214 ? -2.240 -0.146 -10.867 1.00 90.19 214 ASP A N 1
ATOM 1636 C CA . ASP A 1 214 ? -3.016 0.663 -11.815 1.00 90.19 214 ASP A CA 1
ATOM 1637 C C . ASP A 1 214 ? -3.166 -0.086 -13.158 1.00 90.19 214 ASP A C 1
ATOM 1639 O O . ASP A 1 214 ? -2.169 -0.368 -13.834 1.00 90.19 214 ASP A O 1
ATOM 1643 N N . PRO A 1 215 ? -4.402 -0.376 -13.614 1.00 86.12 215 PRO A N 1
ATOM 1644 C CA . PRO A 1 215 ? -4.634 -1.045 -14.893 1.00 86.12 215 PRO A CA 1
ATOM 1645 C C . PRO A 1 215 ? -4.094 -0.267 -16.104 1.00 86.12 215 PRO A C 1
ATOM 1647 O O . PRO A 1 215 ? -3.985 -0.832 -17.191 1.00 86.12 215 PRO A O 1
ATOM 1650 N N . LYS A 1 216 ? -3.776 1.026 -15.957 1.00 85.69 216 LYS A N 1
ATOM 1651 C CA . LYS A 1 216 ? -3.132 1.832 -17.004 1.00 85.69 216 LYS A CA 1
ATOM 1652 C C . LYS A 1 216 ? -1.655 1.492 -17.204 1.00 85.69 216 LYS A C 1
ATOM 1654 O O . LYS A 1 216 ? -1.139 1.758 -18.284 1.00 85.69 216 LYS A O 1
ATOM 1659 N N . LEU A 1 217 ? -0.991 0.927 -16.195 1.00 80.19 217 LEU A N 1
ATOM 1660 C CA . LEU A 1 217 ? 0.418 0.532 -16.267 1.00 80.19 217 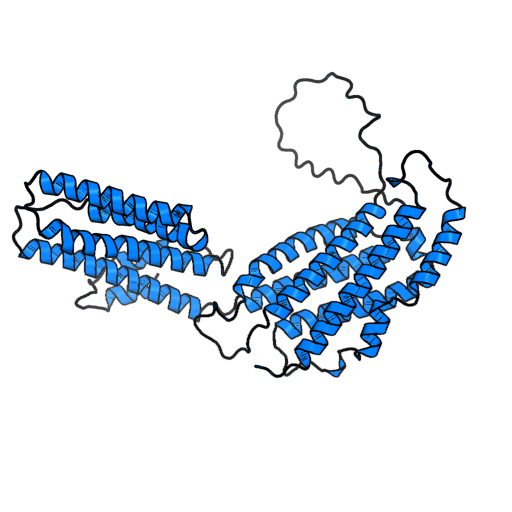LEU A CA 1
ATOM 1661 C C . LEU A 1 217 ? 0.605 -0.875 -16.853 1.00 80.19 217 LEU A C 1
ATOM 1663 O O . LEU A 1 217 ? 1.712 -1.237 -17.244 1.00 80.19 217 LEU A O 1
ATOM 1667 N N . GLN A 1 218 ? -0.464 -1.669 -16.946 1.00 77.81 218 GLN A N 1
ATOM 1668 C CA . GLN A 1 218 ? -0.402 -3.025 -17.487 1.00 77.81 218 GLN A CA 1
ATOM 1669 C C . GLN A 1 218 ? -0.280 -3.003 -19.018 1.00 77.81 218 GLN A C 1
ATOM 1671 O O . GLN A 1 218 ? -1.201 -2.589 -19.723 1.00 77.81 218 GLN A O 1
ATOM 1676 N N . ILE A 1 219 ? 0.859 -3.485 -19.529 1.00 70.94 219 ILE A N 1
ATOM 1677 C CA . ILE A 1 219 ? 1.145 -3.591 -20.972 1.00 70.94 219 ILE A CA 1
ATOM 1678 C C . ILE A 1 219 ? 0.257 -4.658 -21.622 1.00 70.94 219 ILE A C 1
ATOM 1680 O O . ILE A 1 219 ? -0.283 -4.452 -22.708 1.00 70.94 219 ILE A O 1
ATOM 1684 N N . VAL A 1 220 ? 0.086 -5.793 -20.942 1.00 74.62 220 VAL A N 1
ATOM 1685 C CA . VAL A 1 220 ? -0.756 -6.899 -21.393 1.00 74.62 220 VAL A CA 1
ATOM 1686 C C . VAL A 1 220 ? -1.926 -7.025 -20.430 1.00 74.62 220 VAL A C 1
ATOM 1688 O O . VAL A 1 220 ? -1.764 -7.386 -19.266 1.00 74.62 220 VAL A O 1
ATOM 1691 N N . ARG A 1 221 ? -3.128 -6.720 -20.922 1.00 68.75 221 ARG A N 1
ATOM 1692 C CA . ARG A 1 221 ? -4.365 -7.001 -20.193 1.00 68.75 221 ARG A CA 1
ATOM 1693 C C . ARG A 1 221 ? -4.623 -8.499 -20.286 1.00 68.75 221 ARG A C 1
ATOM 1695 O O . ARG A 1 221 ? -5.077 -8.984 -21.319 1.00 68.75 221 ARG A O 1
ATOM 1702 N N . GLY A 1 222 ? -4.270 -9.235 -19.236 1.00 76.94 222 GLY A N 1
ATOM 1703 C CA . GLY A 1 222 ? -4.674 -10.633 -19.101 1.00 76.94 222 GLY A CA 1
ATOM 1704 C C . GLY A 1 222 ? -6.200 -10.774 -19.018 1.00 76.94 222 GLY A C 1
ATOM 1705 O O . GLY A 1 222 ? -6.926 -9.787 -18.958 1.00 76.94 222 GLY A O 1
ATOM 1706 N N . GLY A 1 223 ? -6.697 -12.011 -18.958 1.00 82.50 223 GLY A N 1
ATOM 1707 C CA . GLY A 1 223 ? -8.134 -12.294 -18.816 1.00 82.50 223 GLY A CA 1
ATOM 1708 C C . GLY A 1 223 ? -8.743 -11.972 -17.441 1.00 82.50 223 GLY A C 1
ATOM 1709 O O . GLY A 1 223 ? -9.892 -12.325 -17.209 1.00 82.50 223 GLY A O 1
ATOM 1710 N N . LYS A 1 224 ? -7.993 -11.352 -16.519 1.00 83.94 224 LYS A N 1
ATOM 1711 C CA . LYS A 1 224 ? -8.493 -10.928 -15.197 1.00 83.94 224 LYS A CA 1
ATOM 1712 C C . LYS A 1 224 ? -9.265 -9.608 -15.346 1.00 83.94 224 LYS A C 1
ATOM 1714 O O . LYS A 1 224 ? -8.845 -8.766 -16.144 1.00 83.94 224 LYS A O 1
ATOM 1719 N N . ALA A 1 225 ? -10.340 -9.378 -14.584 1.00 85.94 225 ALA A N 1
ATOM 1720 C CA . ALA A 1 225 ? -11.034 -8.097 -14.684 1.00 85.94 225 ALA A CA 1
ATOM 1721 C C . ALA A 1 225 ? -10.215 -6.957 -14.067 1.00 85.94 225 ALA A C 1
ATOM 1723 O O . ALA A 1 225 ? -9.198 -7.134 -13.383 1.00 85.94 225 ALA A O 1
ATOM 1724 N N . ARG A 1 226 ? -10.647 -5.741 -14.394 1.00 87.00 226 ARG A N 1
ATOM 1725 C CA . ARG A 1 226 ? -9.909 -4.510 -14.136 1.00 87.00 226 ARG A CA 1
ATOM 1726 C C . ARG A 1 226 ? -9.803 -4.236 -12.636 1.00 87.00 226 ARG A C 1
ATOM 1728 O O . ARG A 1 226 ? -10.810 -4.135 -11.942 1.00 87.00 226 ARG A O 1
ATOM 1735 N N . PHE A 1 227 ? -8.578 -4.027 -12.157 1.00 92.12 227 PHE A N 1
ATOM 1736 C CA . PHE A 1 227 ? -8.337 -3.619 -10.775 1.00 92.12 227 PHE A CA 1
ATOM 1737 C C . PHE A 1 227 ? -9.009 -2.267 -10.479 1.00 92.12 227 PHE A C 1
ATOM 1739 O O . PHE A 1 227 ? -8.794 -1.276 -11.188 1.00 92.12 227 PHE A O 1
ATOM 1746 N N . LYS A 1 228 ? -9.837 -2.222 -9.429 1.00 93.31 228 LYS A N 1
ATOM 1747 C CA . LYS A 1 228 ? -10.598 -1.034 -9.012 1.00 93.31 228 LYS A CA 1
ATOM 1748 C C . LYS A 1 228 ? -9.709 -0.108 -8.167 1.00 93.31 228 LYS A C 1
ATOM 1750 O O . LYS A 1 228 ? -9.885 -0.013 -6.956 1.00 93.31 228 LYS A O 1
ATOM 1755 N N . SER A 1 229 ? -8.759 0.585 -8.799 1.00 94.12 229 SER A N 1
ATOM 1756 C CA . SER A 1 229 ? -7.739 1.396 -8.104 1.00 94.12 229 SER A CA 1
ATOM 1757 C C . SER A 1 229 ? -8.312 2.444 -7.141 1.00 94.12 229 SER A C 1
ATOM 1759 O O . SER A 1 229 ? -7.821 2.573 -6.025 1.00 94.12 229 SER A O 1
ATOM 1761 N N . ASN A 1 230 ? -9.391 3.137 -7.521 1.00 94.88 230 ASN A N 1
ATOM 1762 C CA . ASN A 1 230 ? -10.051 4.121 -6.649 1.00 94.88 230 ASN A CA 1
ATOM 1763 C C . ASN A 1 230 ? -10.646 3.482 -5.383 1.00 94.88 230 ASN A C 1
ATOM 1765 O O . ASN A 1 230 ? -10.600 4.075 -4.309 1.00 94.88 230 ASN A O 1
ATOM 1769 N N . PHE A 1 231 ? -11.213 2.278 -5.513 1.00 95.50 231 PHE A N 1
ATOM 1770 C CA . PHE A 1 231 ? -11.765 1.532 -4.383 1.00 95.50 231 PHE A CA 1
ATOM 1771 C C . PHE A 1 231 ? -10.645 1.033 -3.466 1.00 95.50 231 PHE A C 1
ATOM 1773 O O . PHE A 1 231 ? -10.726 1.217 -2.255 1.00 95.50 231 PHE A O 1
ATOM 1780 N N . ALA A 1 232 ? -9.566 0.496 -4.045 1.00 96.56 232 ALA A N 1
ATOM 1781 C CA . ALA A 1 232 ? -8.384 0.079 -3.299 1.00 96.56 232 ALA A CA 1
ATOM 1782 C C . ALA A 1 232 ? -7.749 1.244 -2.516 1.00 96.56 232 ALA A C 1
ATOM 1784 O O . ALA A 1 232 ? -7.469 1.093 -1.331 1.00 96.56 232 ALA A O 1
ATOM 1785 N N . ASP A 1 233 ? -7.579 2.421 -3.133 1.00 97.00 233 ASP A N 1
ATOM 1786 C CA . ASP A 1 233 ? -7.047 3.617 -2.459 1.00 97.00 233 ASP A CA 1
ATOM 1787 C C . ASP A 1 233 ? -7.943 4.066 -1.298 1.00 97.00 233 ASP A C 1
ATOM 1789 O O . ASP A 1 233 ? -7.461 4.285 -0.185 1.00 97.00 233 ASP A O 1
ATOM 1793 N N . ALA A 1 234 ? -9.259 4.143 -1.522 1.00 96.69 234 ALA A N 1
ATOM 1794 C CA . ALA A 1 234 ? -10.213 4.497 -0.474 1.00 96.69 234 ALA A CA 1
ATOM 1795 C C . ALA A 1 234 ? -10.170 3.506 0.702 1.00 96.69 234 ALA A C 1
ATOM 1797 O O . ALA A 1 234 ? -10.132 3.928 1.860 1.00 96.69 234 ALA A O 1
ATOM 1798 N N . ALA A 1 235 ? -10.115 2.205 0.412 1.00 97.25 235 ALA A N 1
ATOM 1799 C CA . ALA A 1 235 ? -10.036 1.165 1.426 1.00 97.25 235 ALA A CA 1
ATOM 1800 C C . ALA A 1 235 ? -8.724 1.229 2.220 1.00 97.25 235 ALA A C 1
ATOM 1802 O O . ALA A 1 235 ? -8.757 1.239 3.447 1.00 97.25 235 ALA A O 1
ATOM 1803 N N . VAL A 1 236 ? -7.574 1.359 1.548 1.00 97.94 236 VAL A N 1
ATOM 1804 C CA . VAL A 1 236 ? -6.259 1.465 2.205 1.00 97.94 236 VAL A CA 1
ATOM 1805 C C . VAL A 1 236 ? -6.185 2.698 3.110 1.00 97.94 236 VAL A C 1
ATOM 1807 O O . VAL A 1 236 ? -5.691 2.598 4.232 1.00 97.94 236 VAL A O 1
ATOM 1810 N N . ARG A 1 237 ? -6.737 3.844 2.688 1.00 98.00 237 ARG A N 1
ATOM 1811 C CA . ARG A 1 237 ? -6.849 5.039 3.546 1.00 98.00 237 ARG A CA 1
ATOM 1812 C C . ARG A 1 237 ? -7.765 4.813 4.748 1.00 98.00 237 ARG A C 1
ATOM 1814 O O . ARG A 1 237 ? -7.481 5.316 5.833 1.00 98.00 237 ARG A O 1
ATOM 1821 N N . GLY A 1 238 ? -8.852 4.063 4.569 1.00 97.88 238 GLY A N 1
ATOM 1822 C CA . GLY A 1 238 ? -9.729 3.645 5.661 1.00 97.88 238 GLY A CA 1
ATOM 1823 C C . GLY A 1 238 ? -8.988 2.786 6.690 1.00 97.88 238 GLY A C 1
ATOM 1824 O O . GLY A 1 238 ? -9.013 3.095 7.879 1.00 97.88 238 GLY A O 1
ATOM 1825 N N . LEU A 1 239 ? -8.247 1.771 6.234 1.00 98.19 239 LEU A N 1
ATOM 1826 C CA . LEU A 1 239 ? -7.416 0.921 7.096 1.00 98.19 239 LEU A CA 1
ATOM 1827 C C . LEU A 1 239 ? -6.321 1.722 7.820 1.00 98.19 239 LEU A C 1
ATOM 1829 O O . LEU A 1 239 ? -6.088 1.510 9.008 1.00 98.19 239 LEU A O 1
ATOM 1833 N N . GLU A 1 240 ? -5.690 2.686 7.142 1.00 98.25 240 GLU A N 1
ATOM 1834 C CA . GLU A 1 240 ? -4.702 3.591 7.748 1.00 98.25 240 GLU A CA 1
ATOM 1835 C C . GLU A 1 240 ? -5.317 4.436 8.862 1.00 98.25 240 GLU A C 1
ATOM 1837 O O . GLU A 1 240 ? -4.715 4.608 9.924 1.00 98.25 240 GLU A O 1
ATOM 1842 N N . ARG A 1 241 ? -6.541 4.925 8.649 1.00 98.25 241 ARG A N 1
ATOM 1843 C CA . ARG A 1 241 ? -7.272 5.679 9.663 1.00 98.25 241 ARG A CA 1
ATOM 1844 C C . ARG A 1 241 ? -7.645 4.805 10.858 1.00 98.25 241 ARG A C 1
ATOM 1846 O O . ARG A 1 241 ? -7.448 5.249 11.982 1.00 98.25 241 ARG A O 1
ATOM 1853 N N . ILE A 1 242 ? -8.103 3.569 10.641 1.00 98.25 242 ILE A N 1
ATOM 1854 C CA . ILE A 1 242 ? -8.356 2.606 11.729 1.00 98.25 242 ILE A CA 1
ATOM 1855 C C . ILE A 1 242 ? -7.078 2.385 12.548 1.00 98.25 242 ILE A C 1
ATOM 1857 O O . ILE A 1 242 ? -7.110 2.477 13.773 1.00 98.25 242 ILE A O 1
ATOM 1861 N N . LEU A 1 243 ? -5.936 2.174 11.887 1.00 97.94 243 LEU A N 1
ATOM 1862 C CA . LEU A 1 243 ? -4.650 1.992 12.561 1.00 97.94 243 LEU A CA 1
ATOM 1863 C C . LEU A 1 243 ? -4.226 3.235 13.364 1.00 97.94 243 LEU A C 1
ATOM 1865 O O . LEU A 1 243 ? -3.690 3.107 14.464 1.00 97.94 243 LEU A O 1
ATOM 1869 N N . ALA A 1 244 ? -4.496 4.440 12.857 1.00 98.06 244 ALA A N 1
ATOM 1870 C CA . ALA A 1 244 ? -4.246 5.684 13.583 1.00 98.06 244 ALA A CA 1
ATOM 1871 C C . ALA A 1 244 ? -5.109 5.812 14.854 1.00 98.06 244 ALA A C 1
ATOM 1873 O O . ALA A 1 244 ? -4.594 6.207 15.898 1.00 98.06 244 ALA A O 1
ATOM 1874 N N . GLU A 1 245 ? -6.387 5.431 14.801 1.00 98.19 245 GLU A N 1
ATOM 1875 C CA . GLU A 1 245 ? -7.264 5.410 15.981 1.00 98.19 245 GLU A CA 1
ATOM 1876 C C . GLU A 1 245 ? -6.813 4.343 16.997 1.00 98.19 245 GLU A C 1
ATOM 1878 O O . GLU A 1 245 ? -6.767 4.607 18.197 1.00 98.19 245 GLU A O 1
ATOM 1883 N N . LEU A 1 246 ? -6.377 3.165 16.536 1.00 98.00 246 LEU A N 1
ATOM 1884 C CA . LEU A 1 246 ? -5.819 2.118 17.403 1.00 98.00 246 LEU A CA 1
ATOM 1885 C C . LEU A 1 246 ? -4.529 2.574 18.105 1.00 98.00 246 LEU A C 1
ATOM 1887 O O . LEU A 1 246 ? -4.333 2.284 19.286 1.00 98.00 246 LEU A O 1
ATOM 1891 N N . ARG A 1 247 ? -3.680 3.361 17.431 1.00 97.56 247 ARG A N 1
ATOM 1892 C CA . ARG A 1 247 ? -2.529 4.023 18.069 1.00 97.56 247 ARG A CA 1
ATOM 1893 C C . ARG A 1 247 ? -2.967 5.011 19.149 1.00 97.56 247 ARG A C 1
ATOM 1895 O O . ARG A 1 247 ? -2.340 5.052 20.203 1.00 97.56 247 ARG A O 1
ATOM 1902 N N . MET A 1 248 ? -4.031 5.784 18.920 1.00 97.25 248 MET A N 1
ATOM 1903 C CA . MET A 1 248 ? -4.568 6.703 19.933 1.00 97.25 248 MET A CA 1
ATOM 1904 C C . MET A 1 248 ? -5.063 5.952 21.172 1.00 97.25 248 MET A C 1
ATOM 1906 O O . MET A 1 248 ? -4.789 6.382 22.293 1.00 97.25 248 MET A O 1
ATOM 1910 N N . VAL A 1 249 ? -5.722 4.806 20.982 1.00 97.00 249 VAL A N 1
ATOM 1911 C CA . VAL A 1 249 ? -6.123 3.916 22.083 1.00 97.00 249 VAL A CA 1
ATOM 1912 C C . VAL A 1 249 ? -4.903 3.410 22.850 1.00 97.00 249 VAL A C 1
ATOM 1914 O O . VAL A 1 249 ? -4.879 3.480 24.076 1.00 97.00 249 VAL A O 1
ATOM 1917 N N . LEU A 1 250 ? -3.863 2.968 22.141 1.00 96.06 250 LEU A N 1
ATOM 1918 C CA . LEU A 1 250 ? -2.628 2.474 22.745 1.00 96.06 250 LEU A CA 1
ATOM 1919 C C . LEU A 1 250 ? -1.904 3.565 23.550 1.00 96.06 250 LEU A C 1
ATOM 1921 O O . LEU A 1 250 ? -1.462 3.315 24.669 1.00 96.06 250 LEU A O 1
ATOM 1925 N N . VAL A 1 251 ? -1.828 4.790 23.023 1.00 95.00 251 VAL A N 1
ATOM 1926 C CA . VAL A 1 251 ? -1.266 5.948 23.739 1.00 95.00 251 VAL A CA 1
ATOM 1927 C C . VAL A 1 251 ? -2.084 6.274 24.990 1.00 95.00 251 VAL A C 1
ATOM 1929 O O . VAL A 1 251 ? -1.499 6.550 26.033 1.00 95.00 251 VAL A O 1
ATOM 1932 N N . ALA A 1 252 ? -3.416 6.208 24.919 1.00 94.94 252 ALA A N 1
ATOM 1933 C CA . ALA A 1 252 ? -4.282 6.437 26.076 1.00 94.94 252 ALA A CA 1
ATOM 1934 C C . ALA A 1 252 ? -4.174 5.328 27.140 1.00 94.94 252 ALA A C 1
ATOM 1936 O O . ALA A 1 252 ? -4.375 5.599 28.323 1.00 94.94 252 ALA A O 1
ATOM 1937 N N . ALA A 1 253 ? -3.871 4.094 26.727 1.00 94.56 253 ALA A N 1
ATOM 1938 C CA . ALA A 1 253 ? -3.785 2.928 27.602 1.00 94.56 253 ALA A CA 1
ATOM 1939 C C . ALA A 1 253 ? -2.414 2.758 28.282 1.00 94.56 253 ALA A C 1
ATOM 1941 O O . ALA A 1 253 ? -2.332 2.147 29.349 1.00 94.56 253 ALA A O 1
ATOM 1942 N N . LYS A 1 254 ? -1.341 3.304 27.704 1.00 92.88 254 LYS A N 1
ATOM 1943 C CA . LYS A 1 254 ? 0.000 3.254 28.300 1.00 92.88 254 LYS A CA 1
ATOM 1944 C C . LYS A 1 254 ? 0.089 4.070 29.584 1.00 92.88 254 LYS A C 1
ATOM 1946 O O . LYS A 1 254 ? -0.401 5.201 29.644 1.00 92.88 254 LYS A O 1
ATOM 1951 N N . ASP A 1 255 ? 0.764 3.530 30.595 1.00 85.38 255 ASP A N 1
ATOM 1952 C CA . ASP A 1 255 ? 1.175 4.346 31.731 1.00 85.38 255 ASP A CA 1
ATOM 1953 C C . ASP A 1 255 ? 2.136 5.435 31.265 1.00 85.38 255 ASP A C 1
ATOM 1955 O O . ASP A 1 255 ? 3.128 5.187 30.578 1.00 85.38 255 ASP A O 1
ATOM 1959 N N . TRP A 1 256 ? 1.802 6.672 31.622 1.00 76.00 256 TRP A N 1
ATOM 1960 C CA . TRP A 1 256 ? 2.687 7.796 31.373 1.00 76.00 256 TRP A CA 1
ATOM 1961 C C . TRP A 1 256 ? 3.528 7.976 32.623 1.00 76.00 256 TRP A C 1
ATOM 1963 O O . TRP A 1 256 ? 3.244 8.811 33.479 1.00 76.00 256 TRP A O 1
ATOM 1973 N N . GLU A 1 257 ? 4.559 7.149 32.764 1.00 65.81 257 GLU A N 1
ATOM 1974 C CA . GLU A 1 257 ? 5.626 7.510 33.680 1.00 65.81 257 GLU A CA 1
ATOM 1975 C C . GLU A 1 257 ? 6.252 8.790 33.124 1.00 65.81 257 GLU A C 1
ATOM 1977 O O . GLU A 1 257 ? 6.774 8.798 32.006 1.00 65.81 257 GLU A O 1
ATOM 1982 N N . ALA A 1 258 ? 6.166 9.896 33.871 1.00 57.28 258 ALA A N 1
ATOM 1983 C CA . ALA A 1 258 ? 6.821 11.163 33.555 1.00 57.28 258 ALA A CA 1
ATOM 1984 C C . ALA A 1 258 ? 8.353 10.992 33.634 1.00 57.28 258 ALA A C 1
ATOM 1986 O O . ALA A 1 258 ? 9.038 11.527 34.506 1.00 57.28 258 ALA A O 1
ATOM 1987 N N . SER A 1 259 ? 8.913 10.186 32.736 1.00 48.47 259 SER A N 1
ATOM 1988 C CA . SER A 1 259 ? 10.225 9.564 32.872 1.00 48.47 259 SER A CA 1
ATOM 1989 C C . SER A 1 259 ? 11.389 10.511 32.548 1.00 48.47 259 SER A C 1
ATOM 1991 O O . SER A 1 259 ? 12.457 10.058 32.145 1.00 48.47 259 SER A O 1
ATOM 1993 N N . VAL A 1 260 ? 11.238 11.832 32.714 1.00 50.12 260 VAL A N 1
ATOM 1994 C CA . VAL A 1 260 ? 12.288 12.787 32.303 1.00 50.12 260 VAL A CA 1
ATOM 1995 C C . VAL A 1 260 ? 12.612 13.891 33.319 1.00 50.12 260 VAL A C 1
ATOM 1997 O O . VAL A 1 260 ? 13.677 14.489 33.206 1.00 50.12 260 VAL A O 1
ATOM 2000 N N . VAL A 1 261 ? 11.820 14.152 34.368 1.00 48.22 261 VAL A N 1
ATOM 2001 C CA . VAL A 1 261 ? 12.110 15.328 35.233 1.00 48.22 261 VAL A CA 1
ATOM 2002 C C . VAL A 1 261 ? 12.828 15.004 36.556 1.00 48.22 261 VAL A C 1
ATOM 2004 O O . VAL A 1 261 ? 13.477 15.887 37.115 1.00 48.22 261 VAL A O 1
ATOM 2007 N N . ALA A 1 262 ? 12.833 13.757 37.047 1.00 48.78 262 ALA A N 1
ATOM 2008 C CA . ALA A 1 262 ? 13.341 13.469 38.403 1.00 48.78 262 ALA A CA 1
ATOM 2009 C C . ALA A 1 262 ? 14.588 12.571 38.515 1.00 48.78 262 ALA A C 1
ATOM 2011 O O . ALA A 1 262 ? 15.109 12.413 39.618 1.00 48.78 262 ALA A O 1
ATOM 2012 N N . LYS A 1 263 ? 15.144 12.037 37.420 1.00 46.47 263 LYS A N 1
ATOM 2013 C CA . LYS A 1 263 ? 16.524 11.520 37.435 1.00 46.47 263 LYS A CA 1
ATOM 2014 C C . LYS A 1 263 ? 17.440 12.568 36.820 1.00 46.47 263 LYS A C 1
ATOM 2016 O O . LYS A 1 263 ? 17.770 12.511 35.640 1.00 46.47 263 LYS A O 1
ATOM 2021 N N . ARG A 1 264 ? 17.859 13.541 37.643 1.00 42.84 264 ARG A N 1
ATOM 2022 C CA . ARG A 1 264 ? 19.082 14.311 37.364 1.00 42.84 264 ARG A CA 1
ATOM 2023 C C . ARG A 1 264 ? 20.163 13.298 36.969 1.00 42.84 264 ARG A C 1
ATOM 2025 O O . ARG A 1 264 ? 20.378 12.367 37.749 1.00 42.84 264 ARG A O 1
ATOM 2032 N N . PRO A 1 265 ? 20.853 13.457 35.830 1.00 46.25 265 PRO A N 1
ATOM 2033 C CA . PRO A 1 265 ? 22.068 12.705 35.603 1.00 46.25 265 PRO A CA 1
ATOM 2034 C C . PRO A 1 265 ? 23.030 13.134 36.708 1.00 46.25 265 PRO A C 1
ATOM 2036 O O . PRO A 1 265 ? 23.534 14.258 36.714 1.00 46.25 265 PRO A O 1
ATOM 2039 N N . SER A 1 266 ? 23.240 12.271 37.699 1.00 48.03 266 SER A N 1
ATOM 2040 C CA . SER A 1 266 ? 24.442 12.337 38.511 1.00 48.03 266 SER A CA 1
ATOM 2041 C C . SER A 1 266 ? 25.594 12.122 37.541 1.00 48.03 266 SER A C 1
ATOM 2043 O O . SER A 1 266 ? 25.908 11.003 37.147 1.00 48.03 266 SER A O 1
ATOM 2045 N N . VAL A 1 267 ? 26.133 13.247 37.078 1.00 53.09 267 VAL A N 1
ATOM 2046 C CA . VAL A 1 267 ? 27.431 13.378 36.437 1.00 53.09 267 VAL A CA 1
ATOM 2047 C C . VAL A 1 267 ? 28.404 12.507 37.225 1.00 53.09 267 VAL A C 1
ATOM 2049 O O . VAL A 1 267 ? 28.634 12.794 38.394 1.00 53.09 267 VAL A O 1
ATOM 2052 N N . VAL A 1 268 ? 28.883 11.428 36.599 1.00 52.31 268 VAL A N 1
ATOM 2053 C CA . VAL A 1 268 ? 30.169 10.721 36.779 1.00 52.31 268 VAL A CA 1
ATOM 2054 C C . VAL A 1 268 ? 29.956 9.244 36.424 1.00 52.31 268 VAL A C 1
ATOM 2056 O O . VAL A 1 268 ? 29.540 8.450 37.257 1.00 52.31 268 VAL A O 1
ATOM 2059 N N . GLN A 1 269 ? 30.269 8.881 35.179 1.00 45.31 269 GLN A N 1
ATOM 2060 C CA . GLN A 1 269 ? 31.232 7.814 34.877 1.00 45.31 269 GLN A CA 1
ATOM 2061 C C . GLN A 1 269 ? 31.525 7.822 33.374 1.00 45.31 269 GLN A C 1
ATOM 2063 O O . GLN A 1 269 ? 30.807 7.273 32.546 1.00 45.31 269 GLN A O 1
ATOM 2068 N N . LEU A 1 270 ? 32.594 8.549 33.049 1.00 52.59 270 LEU A N 1
ATOM 2069 C CA . LEU A 1 270 ? 33.354 8.405 31.818 1.00 52.59 270 LEU A CA 1
ATOM 2070 C C . LEU A 1 270 ? 34.114 7.071 31.844 1.00 52.59 270 LEU A C 1
ATOM 2072 O O . LEU A 1 270 ? 34.624 6.680 32.892 1.00 52.59 270 LEU A O 1
ATOM 2076 N N . ALA A 1 271 ? 34.282 6.513 30.645 1.00 51.62 271 ALA A N 1
ATOM 2077 C CA . ALA A 1 271 ? 35.203 5.447 30.243 1.00 51.62 271 ALA A CA 1
ATOM 2078 C C . ALA A 1 271 ? 34.741 3.996 30.478 1.00 51.62 271 ALA A C 1
ATOM 2080 O O . ALA A 1 271 ? 34.758 3.473 31.587 1.00 51.62 271 ALA A O 1
ATOM 2081 N N . GLY A 1 272 ? 34.420 3.329 29.367 1.00 43.88 272 GLY A N 1
ATOM 2082 C CA . GLY A 1 272 ? 34.178 1.892 29.289 1.00 43.88 272 GLY A CA 1
ATOM 2083 C C . GLY A 1 272 ? 33.747 1.491 27.883 1.00 43.88 272 GLY A C 1
ATOM 2084 O O . GLY A 1 272 ? 32.559 1.453 27.595 1.00 43.88 272 GLY A O 1
ATOM 2085 N N . ASP A 1 273 ? 34.737 1.276 27.021 1.00 49.56 273 ASP A N 1
ATOM 2086 C CA . ASP A 1 273 ? 34.653 0.928 25.600 1.00 49.56 273 ASP A CA 1
ATOM 2087 C C . ASP A 1 273 ? 33.763 -0.285 25.267 1.00 49.56 273 ASP A C 1
ATOM 2089 O O . ASP A 1 273 ? 33.844 -1.331 25.906 1.00 49.56 273 ASP A O 1
ATOM 2093 N N . GLY A 1 274 ? 33.022 -0.148 24.162 1.00 53.88 274 GLY A N 1
ATOM 2094 C CA . GLY A 1 274 ? 32.888 -1.166 23.116 1.00 53.88 274 GLY A CA 1
ATOM 2095 C C . GLY A 1 274 ? 32.238 -2.511 23.454 1.00 53.88 274 GLY A C 1
ATOM 2096 O O . GLY A 1 274 ? 32.933 -3.504 23.641 1.00 53.88 274 GLY A O 1
ATOM 2097 N N . ALA A 1 275 ? 30.912 -2.598 23.320 1.00 49.03 275 ALA A N 1
ATOM 2098 C CA . ALA A 1 275 ? 30.249 -3.838 22.909 1.00 49.03 275 ALA A CA 1
ATOM 2099 C C . ALA A 1 275 ? 28.905 -3.528 22.236 1.00 49.03 275 ALA A C 1
ATOM 2101 O O . ALA A 1 275 ? 28.088 -2.797 22.790 1.00 49.03 275 ALA A O 1
ATOM 2102 N N . ASN A 1 276 ? 28.691 -4.091 21.042 1.00 52.84 276 ASN A N 1
ATOM 2103 C CA . ASN A 1 276 ? 27.408 -4.140 20.337 1.00 52.84 276 ASN A CA 1
ATOM 2104 C C . ASN A 1 276 ? 26.363 -4.830 21.229 1.00 52.84 276 ASN A C 1
ATOM 2106 O O . ASN A 1 276 ? 26.227 -6.051 21.200 1.00 52.84 276 ASN A O 1
ATOM 2110 N N . GLY A 1 277 ? 25.678 -4.058 22.066 1.00 47.94 277 GLY A N 1
ATOM 2111 C CA . GLY A 1 277 ? 24.531 -4.518 22.828 1.00 47.94 277 GLY A CA 1
ATOM 2112 C C . GLY A 1 277 ? 23.275 -4.298 22.004 1.00 47.94 277 GLY A C 1
ATOM 2113 O O . GLY A 1 277 ? 22.911 -3.147 21.758 1.00 47.94 277 GLY A O 1
ATOM 2114 N N . ASP A 1 278 ? 22.618 -5.388 21.609 1.00 51.19 278 ASP A N 1
ATOM 2115 C CA . ASP A 1 278 ? 21.197 -5.398 21.265 1.00 51.19 278 ASP A CA 1
ATOM 2116 C C . ASP A 1 278 ? 20.418 -4.886 22.484 1.00 51.19 278 ASP A C 1
ATOM 2118 O O . ASP A 1 278 ? 19.974 -5.632 23.354 1.00 51.19 278 ASP A O 1
ATOM 2122 N N . ALA A 1 279 ? 20.319 -3.565 22.588 1.00 49.81 279 ALA A N 1
ATOM 2123 C CA . ALA A 1 279 ? 19.550 -2.864 23.596 1.00 49.81 279 ALA A CA 1
ATOM 2124 C C . ALA A 1 279 ? 18.070 -2.848 23.185 1.00 49.81 279 ALA A C 1
ATOM 2126 O O . ALA A 1 279 ? 17.452 -1.791 23.088 1.00 49.81 279 ALA A O 1
ATOM 2127 N N . SER A 1 280 ? 17.482 -4.024 22.948 1.00 57.62 280 SER A N 1
ATOM 2128 C CA . SER A 1 280 ? 16.040 -4.207 23.108 1.00 57.62 280 SER A CA 1
ATOM 2129 C C . SER A 1 280 ? 15.780 -4.423 24.596 1.00 57.62 280 SER A C 1
ATOM 2131 O O . SER A 1 280 ? 15.469 -5.523 25.050 1.00 57.62 280 SER A O 1
ATOM 2133 N N . SER A 1 281 ? 15.979 -3.373 25.396 1.00 55.25 281 SER A N 1
ATOM 2134 C CA . SER A 1 281 ? 15.346 -3.330 26.705 1.00 55.25 281 SER A CA 1
ATOM 2135 C C . SER A 1 281 ? 13.851 -3.181 26.439 1.00 55.25 281 SER A C 1
ATOM 2137 O O . SER A 1 281 ? 13.345 -2.059 26.346 1.00 55.25 281 SER A O 1
ATOM 2139 N N . ASP A 1 282 ? 13.181 -4.317 26.249 1.00 62.66 282 ASP A N 1
ATOM 2140 C CA . ASP A 1 282 ? 11.733 -4.466 26.336 1.00 62.66 282 ASP A CA 1
ATOM 2141 C C . ASP A 1 282 ? 11.347 -4.127 27.777 1.00 62.66 282 ASP A C 1
ATOM 2143 O O . ASP A 1 282 ? 11.116 -4.995 28.615 1.00 62.66 282 ASP A O 1
ATOM 2147 N N . ALA A 1 283 ? 11.399 -2.834 28.103 1.00 67.69 283 ALA A N 1
ATOM 2148 C CA . ALA A 1 283 ? 10.847 -2.316 29.332 1.00 67.69 283 ALA A CA 1
ATOM 2149 C C . ALA A 1 283 ? 9.379 -2.727 29.317 1.00 67.69 283 ALA A C 1
ATOM 2151 O O . ALA A 1 283 ? 8.625 -2.307 28.437 1.00 67.69 283 ALA A O 1
ATOM 2152 N N . GLU A 1 284 ? 9.038 -3.629 30.232 1.00 74.44 284 GLU A N 1
ATOM 2153 C CA . GLU A 1 284 ? 7.711 -4.199 30.384 1.00 74.44 284 GLU A CA 1
ATOM 2154 C C . GLU A 1 284 ? 6.714 -3.037 30.442 1.00 74.44 284 GLU A C 1
ATOM 2156 O O . GLU A 1 284 ? 6.750 -2.207 31.351 1.00 74.44 284 GLU A O 1
ATOM 2161 N N . VAL A 1 285 ? 5.914 -2.889 29.385 1.00 75.81 285 VAL A N 1
ATOM 2162 C CA . VAL A 1 285 ? 5.018 -1.743 29.228 1.00 75.81 285 VAL A CA 1
ATOM 2163 C C . VAL A 1 285 ? 3.888 -1.920 30.233 1.00 75.81 285 VAL A C 1
ATOM 2165 O O . VAL A 1 285 ? 2.960 -2.692 29.996 1.00 75.81 285 VAL A O 1
ATOM 2168 N N . ALA A 1 286 ? 3.981 -1.227 31.367 1.00 78.19 286 ALA A N 1
ATOM 2169 C CA . ALA A 1 286 ? 2.947 -1.253 32.390 1.00 78.19 286 ALA A CA 1
ATOM 2170 C C . ALA A 1 286 ? 1.619 -0.706 31.829 1.00 78.19 286 ALA A C 1
ATOM 2172 O O . ALA A 1 286 ? 1.567 0.347 31.180 1.00 78.19 286 ALA A O 1
ATOM 2173 N N . SER A 1 287 ? 0.547 -1.476 32.039 1.00 84.44 287 SER A N 1
ATOM 2174 C CA . SER A 1 287 ? -0.821 -1.079 31.707 1.00 84.44 287 SER A CA 1
ATOM 2175 C C . SER A 1 287 ? -1.355 -0.127 32.768 1.00 84.44 287 SER A C 1
ATOM 2177 O O . SER A 1 287 ? -1.382 -0.475 33.947 1.00 84.44 287 SER A O 1
ATOM 2179 N N . SER A 1 288 ? -1.901 1.012 32.332 1.00 85.19 288 SER A N 1
ATOM 2180 C CA . SER A 1 288 ? -2.558 1.979 33.225 1.00 85.19 288 SER A CA 1
ATOM 2181 C C . SER A 1 288 ? -3.905 1.506 33.791 1.00 85.19 288 SER A C 1
ATOM 2183 O O . SER A 1 288 ? -4.603 2.259 34.474 1.00 85.19 288 SER A O 1
ATOM 2185 N N . GLY A 1 289 ? -4.334 0.277 33.478 1.00 91.69 289 GLY A N 1
ATOM 2186 C CA . GLY A 1 289 ? -5.624 -0.267 33.907 1.00 91.69 289 GLY A CA 1
ATOM 2187 C C . GLY A 1 289 ? -6.827 0.278 33.122 1.00 91.69 289 GLY A C 1
ATOM 2188 O O . GLY A 1 289 ? -7.974 -0.076 33.406 1.00 91.69 289 GLY A O 1
ATOM 2189 N N . ILE A 1 290 ? -6.606 1.182 32.157 1.00 94.50 290 ILE A N 1
ATOM 2190 C CA . ILE A 1 290 ? -7.672 1.881 31.424 1.00 94.50 290 ILE A CA 1
ATOM 2191 C C . ILE A 1 290 ? -8.513 0.905 30.599 1.00 94.50 290 ILE A C 1
ATOM 2193 O O . ILE A 1 290 ? -9.745 0.977 30.631 1.00 94.50 290 ILE A O 1
ATOM 2197 N N . LEU A 1 291 ? -7.879 -0.027 29.884 1.00 95.38 291 LEU A N 1
ATOM 2198 C CA . LEU A 1 291 ? -8.599 -0.991 29.050 1.00 95.38 291 LEU A CA 1
ATOM 2199 C C . LEU A 1 291 ? -9.357 -2.015 29.899 1.00 95.38 291 LEU A C 1
ATOM 2201 O O . LEU A 1 291 ? -10.452 -2.430 29.532 1.00 95.38 291 LEU A O 1
ATOM 2205 N N . GLU A 1 292 ? -8.839 -2.358 31.072 1.00 95.81 292 GLU A N 1
ATOM 2206 C CA . GLU A 1 292 ? -9.452 -3.243 32.053 1.00 95.81 292 GLU A CA 1
ATOM 2207 C C . GLU A 1 292 ? -10.722 -2.603 32.633 1.00 95.81 292 GLU A C 1
ATOM 2209 O O . GLU A 1 292 ? -11.761 -3.265 32.742 1.00 95.81 292 GLU A O 1
ATOM 2214 N N . ILE A 1 293 ? -10.686 -1.293 32.916 1.00 95.38 293 ILE A N 1
ATOM 2215 C CA . ILE A 1 293 ? -11.859 -0.519 33.351 1.00 95.38 293 ILE A CA 1
ATOM 2216 C C . ILE A 1 293 ? -12.942 -0.512 32.268 1.00 95.38 293 ILE A C 1
ATOM 2218 O O . ILE A 1 293 ? -14.118 -0.701 32.600 1.00 95.38 293 ILE A O 1
ATOM 2222 N N . VAL A 1 294 ? -12.564 -0.291 31.002 1.00 95.31 294 VAL A N 1
ATOM 2223 C CA . VAL A 1 294 ? -13.488 -0.271 29.854 1.00 95.31 294 VAL A CA 1
ATOM 2224 C C . VAL A 1 294 ? -14.071 -1.666 29.608 1.00 95.31 294 VAL A C 1
ATOM 2226 O O . VAL A 1 294 ? -15.289 -1.816 29.511 1.00 95.31 294 VAL A O 1
ATOM 2229 N N . ARG A 1 295 ? -13.229 -2.706 29.601 1.00 96.75 295 ARG A N 1
ATOM 2230 C CA . ARG A 1 295 ? -13.605 -4.116 29.397 1.00 96.75 295 ARG A CA 1
ATOM 2231 C C . ARG A 1 295 ? -14.626 -4.612 30.422 1.00 96.75 295 ARG A C 1
ATOM 2233 O O . ARG A 1 295 ? -15.491 -5.419 30.082 1.00 96.75 295 ARG A O 1
ATOM 2240 N N . CYS A 1 296 ? -14.552 -4.137 31.666 1.00 96.25 296 CYS A N 1
ATOM 2241 C CA . CYS A 1 296 ? -15.488 -4.524 32.723 1.00 96.25 296 CYS A CA 1
ATOM 2242 C C . CYS A 1 296 ? -16.903 -3.941 32.554 1.00 96.25 296 CYS A C 1
ATOM 2244 O O . CYS A 1 296 ? -17.811 -4.350 33.283 1.00 96.25 296 CYS A O 1
ATOM 2246 N N . ARG A 1 297 ? -17.128 -2.996 31.628 1.00 96.62 297 ARG A N 1
ATOM 2247 C CA . ARG A 1 297 ? -18.439 -2.350 31.463 1.00 96.62 297 ARG A CA 1
ATOM 2248 C C . ARG A 1 297 ? -19.403 -3.210 30.641 1.00 96.62 297 ARG A C 1
ATOM 2250 O O . ARG A 1 297 ? -19.007 -3.787 29.627 1.00 96.62 297 ARG A O 1
ATOM 2257 N N . PRO A 1 298 ? -20.687 -3.295 31.032 1.00 96.19 298 PRO A N 1
ATOM 2258 C CA . PRO A 1 298 ? -21.675 -4.077 30.295 1.00 96.19 298 PRO A CA 1
ATOM 2259 C C . PRO A 1 298 ? -21.917 -3.527 28.884 1.00 96.19 298 PRO A C 1
ATOM 2261 O O . PRO A 1 298 ? -22.011 -4.328 27.954 1.00 96.19 298 PRO A O 1
ATOM 2264 N N . ALA A 1 299 ? -21.945 -2.198 28.701 1.00 96.50 299 ALA A N 1
ATOM 2265 C CA . ALA A 1 299 ? -22.062 -1.573 27.380 1.00 96.50 299 ALA A CA 1
ATOM 2266 C C . ALA A 1 299 ? -20.910 -1.979 26.441 1.00 96.50 299 ALA A C 1
ATOM 2268 O O . ALA A 1 299 ? -21.127 -2.248 25.261 1.00 96.50 299 ALA A O 1
ATOM 2269 N N . MET A 1 300 ? -19.699 -2.156 26.982 1.00 96.31 300 MET A N 1
ATOM 2270 C CA . MET A 1 300 ? -18.528 -2.552 26.197 1.00 96.31 300 MET A CA 1
ATOM 2271 C C . MET A 1 300 ? -18.667 -3.944 25.564 1.00 96.31 300 MET A C 1
ATOM 2273 O O . MET A 1 300 ? -18.107 -4.194 24.502 1.00 96.31 300 MET A O 1
ATOM 2277 N N . LYS A 1 301 ? -19.444 -4.861 26.160 1.00 96.38 301 LYS A N 1
ATOM 2278 C CA . LYS A 1 301 ? -19.705 -6.181 25.553 1.00 96.38 301 LYS A CA 1
ATOM 2279 C C . LYS A 1 301 ? -20.517 -6.077 24.260 1.00 96.38 301 LYS A C 1
ATOM 2281 O O . LYS A 1 301 ? -20.322 -6.906 23.374 1.00 96.38 301 LYS A O 1
ATOM 2286 N N . ARG A 1 302 ? -21.425 -5.098 24.169 1.00 96.38 302 ARG A N 1
ATOM 2287 C CA . ARG A 1 302 ? -22.234 -4.847 22.967 1.00 96.38 302 ARG A CA 1
ATOM 2288 C C . ARG A 1 302 ? -21.406 -4.140 21.901 1.00 96.38 302 ARG A C 1
ATOM 2290 O O . ARG A 1 302 ? -21.275 -4.684 20.811 1.00 96.38 302 ARG A O 1
ATOM 2297 N N . VAL A 1 303 ? -20.692 -3.078 22.288 1.00 96.56 303 VAL A N 1
ATOM 2298 C CA . VAL A 1 303 ? -19.710 -2.390 21.428 1.00 96.56 303 VAL A CA 1
ATOM 2299 C C . VAL A 1 303 ? -18.688 -3.366 20.843 1.00 96.56 303 VAL A C 1
ATOM 2301 O O . VAL A 1 303 ? -18.435 -3.343 19.644 1.00 96.56 303 VAL A O 1
ATOM 2304 N N . ARG A 1 304 ? -18.132 -4.272 21.662 1.00 97.00 304 ARG A N 1
ATOM 2305 C CA . ARG A 1 304 ? -17.208 -5.312 21.188 1.00 97.00 304 ARG A CA 1
ATOM 2306 C C . ARG A 1 304 ? -17.832 -6.158 20.087 1.00 97.00 304 ARG A C 1
ATOM 2308 O O . ARG A 1 304 ? -17.167 -6.407 19.093 1.00 97.00 304 ARG A O 1
ATOM 2315 N N . ARG A 1 305 ? -19.062 -6.634 20.280 1.00 97.31 305 ARG A N 1
ATOM 2316 C CA . ARG A 1 305 ? -19.737 -7.487 19.297 1.00 97.31 305 ARG A CA 1
ATOM 2317 C C . ARG A 1 305 ? -19.930 -6.736 17.982 1.00 97.31 305 ARG A C 1
ATOM 2319 O O . ARG A 1 305 ? -19.467 -7.210 16.959 1.00 97.31 305 ARG A O 1
ATOM 2326 N N . GLU A 1 306 ? -20.518 -5.544 18.036 1.00 96.19 306 GLU A N 1
ATOM 2327 C CA . GLU A 1 306 ? -20.795 -4.734 16.843 1.00 96.19 306 GLU A CA 1
ATOM 2328 C C . GLU A 1 306 ? -19.522 -4.403 16.057 1.00 96.19 306 GLU A C 1
ATOM 2330 O O . GLU A 1 306 ? -19.469 -4.617 14.845 1.00 96.19 306 GLU A O 1
ATOM 2335 N N . VAL A 1 307 ? -18.476 -3.945 16.756 1.00 96.94 307 VAL A N 1
ATOM 2336 C CA . VAL A 1 307 ? -17.190 -3.610 16.135 1.00 96.94 307 VAL A CA 1
ATOM 2337 C C . VAL A 1 307 ? -16.520 -4.857 15.568 1.00 96.94 307 VAL A C 1
ATOM 2339 O O . VAL A 1 307 ? -16.087 -4.820 14.422 1.00 96.94 307 VAL A O 1
ATOM 2342 N N . MET A 1 308 ? -16.446 -5.962 16.320 1.00 97.94 308 MET A N 1
ATOM 2343 C CA . MET A 1 308 ? -15.808 -7.192 15.833 1.00 97.94 308 MET A CA 1
ATOM 2344 C C . MET A 1 308 ? -16.544 -7.782 14.634 1.00 97.94 308 MET A C 1
ATOM 2346 O O . MET A 1 308 ? -15.889 -8.187 13.679 1.00 97.94 308 MET A O 1
ATOM 2350 N N . ASP A 1 309 ? -17.877 -7.785 14.641 1.00 96.62 309 ASP A N 1
ATOM 2351 C CA . ASP A 1 309 ? -18.667 -8.290 13.518 1.00 96.62 309 ASP A CA 1
ATOM 2352 C C . ASP A 1 309 ? -18.384 -7.468 12.244 1.00 96.62 309 ASP A C 1
ATOM 2354 O O . ASP A 1 309 ? -18.196 -8.038 11.170 1.00 96.62 309 ASP A O 1
ATOM 2358 N N . SER A 1 310 ? -18.275 -6.137 12.365 1.00 96.75 310 SER A N 1
ATOM 2359 C CA . SER A 1 310 ? -17.859 -5.259 11.259 1.00 96.75 310 SER A CA 1
ATOM 2360 C C . SER A 1 310 ? -16.405 -5.474 10.836 1.00 96.75 310 SER A C 1
ATOM 2362 O O . SER A 1 310 ? -16.102 -5.492 9.645 1.00 96.75 310 SER A O 1
ATOM 2364 N N . VAL A 1 311 ? -15.487 -5.665 11.787 1.00 97.50 311 VAL A N 1
ATOM 2365 C CA . VAL A 1 311 ? -14.079 -5.957 11.488 1.00 97.50 311 VAL A CA 1
ATOM 2366 C C . VAL A 1 311 ? -13.972 -7.258 10.700 1.00 97.50 311 VAL A C 1
ATOM 2368 O O . VAL A 1 311 ? -13.383 -7.245 9.626 1.00 97.50 311 VAL A O 1
ATOM 2371 N N . TYR A 1 312 ? -14.557 -8.363 11.168 1.00 97.19 312 TYR A N 1
ATOM 2372 C CA . TYR A 1 312 ? -14.493 -9.637 10.448 1.00 97.19 312 TYR A CA 1
ATOM 2373 C C . TYR A 1 312 ? -15.088 -9.525 9.047 1.00 97.19 312 TYR A C 1
ATOM 2375 O O . TYR A 1 312 ? -14.439 -9.937 8.086 1.00 97.19 312 TYR A O 1
ATOM 2383 N N . LEU A 1 313 ? -16.255 -8.887 8.921 1.00 95.81 313 LEU A N 1
ATOM 2384 C CA . LEU A 1 313 ? -16.901 -8.680 7.630 1.00 95.81 313 LEU A CA 1
ATOM 2385 C C . LEU A 1 313 ? -16.004 -7.895 6.663 1.00 95.81 313 LEU A C 1
ATOM 2387 O O . LEU A 1 313 ? -15.748 -8.352 5.551 1.00 95.81 313 LEU A O 1
ATOM 2391 N N . VAL A 1 314 ? -15.493 -6.732 7.080 1.00 96.56 314 VAL A N 1
ATOM 2392 C CA . VAL A 1 314 ? -14.620 -5.899 6.240 1.00 96.56 314 VAL A CA 1
ATOM 2393 C C . VAL A 1 314 ? -13.336 -6.640 5.880 1.00 96.56 314 VAL A C 1
ATOM 2395 O O . VAL A 1 314 ? -12.923 -6.605 4.724 1.00 96.56 314 VAL A O 1
ATOM 2398 N N . MET A 1 315 ? -12.698 -7.306 6.843 1.00 96.56 315 MET A N 1
ATOM 2399 C CA . MET A 1 315 ? -11.403 -7.962 6.647 1.00 96.56 315 MET A CA 1
ATOM 2400 C C . MET A 1 315 ? -11.493 -9.233 5.791 1.00 96.56 315 MET A C 1
ATOM 2402 O O . MET A 1 315 ? -10.505 -9.583 5.147 1.00 96.56 315 MET A O 1
ATOM 2406 N N . GLU A 1 316 ? -12.651 -9.896 5.752 1.00 94.50 316 GLU A N 1
ATOM 2407 C CA . GLU A 1 316 ? -12.929 -11.022 4.852 1.00 94.50 316 GLU A CA 1
ATOM 2408 C C . GLU A 1 316 ? -13.299 -10.529 3.445 1.00 94.50 316 GLU A C 1
ATOM 2410 O O . GLU A 1 316 ? -12.694 -10.936 2.455 1.00 94.50 316 GLU A O 1
ATOM 2415 N N . VAL A 1 317 ? -14.253 -9.599 3.348 1.00 94.88 317 VAL A N 1
ATOM 2416 C CA . VAL A 1 317 ? -14.820 -9.163 2.065 1.00 94.88 317 VAL A CA 1
ATOM 2417 C C . VAL A 1 317 ? -13.854 -8.291 1.267 1.00 94.88 317 VAL A C 1
ATOM 2419 O O . VAL A 1 317 ? -13.786 -8.409 0.043 1.00 94.88 317 VAL A O 1
ATOM 2422 N N . LEU A 1 318 ? -13.113 -7.391 1.920 1.00 95.88 318 LEU A N 1
ATOM 2423 C CA . LEU A 1 318 ? -12.302 -6.392 1.223 1.00 95.88 318 LEU A CA 1
ATOM 2424 C C . LEU A 1 318 ? -11.211 -7.016 0.327 1.00 95.88 318 LEU A C 1
ATOM 2426 O O . LEU A 1 318 ? -11.131 -6.616 -0.842 1.00 95.88 318 LEU A O 1
ATOM 2430 N N . PRO A 1 319 ? -10.381 -7.972 0.800 1.00 95.56 319 PRO A N 1
ATOM 2431 C CA . PRO A 1 319 ? -9.398 -8.623 -0.060 1.00 95.56 319 PRO A CA 1
ATOM 2432 C C . PRO A 1 319 ? -10.045 -9.383 -1.217 1.00 95.56 319 PRO A C 1
ATOM 2434 O O . PRO A 1 319 ? -9.570 -9.268 -2.343 1.00 95.56 319 PRO A O 1
ATOM 2437 N N . ASP A 1 320 ? -11.154 -10.082 -0.975 1.00 93.19 320 ASP A N 1
ATOM 2438 C CA . ASP A 1 320 ? -11.842 -10.880 -1.997 1.00 93.19 320 ASP A CA 1
ATOM 2439 C C . ASP A 1 320 ? -12.474 -9.993 -3.083 1.00 93.19 320 ASP A C 1
ATOM 2441 O O . ASP A 1 320 ? -12.358 -10.260 -4.283 1.00 93.19 320 ASP A O 1
ATOM 2445 N N . MET A 1 321 ? -13.045 -8.852 -2.691 1.00 92.62 321 MET A N 1
ATOM 2446 C CA . MET A 1 321 ? -13.543 -7.849 -3.633 1.00 92.62 321 MET A CA 1
ATOM 2447 C C . MET A 1 321 ? -12.435 -7.249 -4.505 1.00 92.62 321 MET A C 1
ATOM 2449 O O . MET A 1 321 ? -12.673 -6.896 -5.664 1.00 92.62 321 MET A O 1
ATOM 2453 N N . LEU A 1 322 ? -11.226 -7.112 -3.958 1.00 92.69 322 LEU A N 1
ATOM 2454 C CA . LEU A 1 322 ? -10.054 -6.616 -4.679 1.00 92.69 322 LEU A CA 1
ATOM 2455 C C . LEU A 1 322 ? -9.348 -7.707 -5.487 1.00 92.69 322 LEU A C 1
ATOM 2457 O O . LEU A 1 322 ? -8.704 -7.377 -6.486 1.00 92.69 322 LEU A O 1
ATOM 2461 N N . ALA A 1 323 ? -9.508 -8.978 -5.125 1.00 89.25 323 ALA A N 1
ATOM 2462 C CA . ALA A 1 323 ? -9.053 -10.139 -5.885 1.00 89.25 323 ALA A CA 1
ATOM 2463 C C . ALA A 1 323 ? -9.882 -10.356 -7.161 1.00 89.25 323 ALA A C 1
ATOM 2465 O O . ALA A 1 323 ? -9.375 -10.925 -8.126 1.00 89.25 323 ALA A O 1
ATOM 2466 N N . ASP A 1 324 ? -11.114 -9.823 -7.200 1.00 80.94 324 ASP A N 1
ATOM 2467 C CA . ASP A 1 324 ? -12.076 -10.032 -8.292 1.00 80.94 324 ASP A CA 1
ATOM 2468 C C . ASP A 1 324 ? -12.384 -11.513 -8.522 1.00 80.94 324 ASP A C 1
ATOM 2470 O O . ASP A 1 324 ? -12.667 -11.966 -9.624 1.00 80.94 324 ASP A O 1
ATOM 2474 N N . THR A 1 325 ? -12.458 -12.259 -7.423 1.00 72.12 325 THR A N 1
ATOM 2475 C CA . THR A 1 325 ? -13.238 -13.498 -7.319 1.00 72.12 325 THR A CA 1
ATOM 2476 C C . THR A 1 325 ? -14.746 -13.196 -7.296 1.00 72.12 325 THR A C 1
ATOM 2478 O O . THR A 1 325 ? -15.522 -13.897 -6.654 1.00 72.12 325 THR A O 1
ATOM 2481 N N . SER A 1 326 ? -15.164 -12.130 -7.989 1.00 58.03 326 SER A N 1
ATOM 2482 C CA . SER A 1 326 ? -16.483 -11.501 -7.914 1.00 58.03 326 SER A CA 1
ATOM 2483 C C . SER A 1 326 ? -17.620 -12.431 -8.343 1.00 58.03 326 SER A C 1
ATOM 2485 O O . SER A 1 326 ? -18.702 -12.335 -7.774 1.00 58.03 326 SER A O 1
ATOM 2487 N N . ASP A 1 327 ? -17.352 -13.407 -9.215 1.00 62.94 327 ASP A N 1
ATOM 2488 C CA . ASP A 1 327 ? -18.308 -14.469 -9.570 1.00 62.94 327 ASP A CA 1
ATOM 2489 C C . ASP A 1 327 ? -18.689 -15.381 -8.383 1.00 62.94 327 ASP A C 1
ATOM 2491 O O . ASP A 1 327 ? -19.682 -16.101 -8.451 1.00 62.94 327 ASP A O 1
ATOM 2495 N N . VAL A 1 328 ? -17.911 -15.366 -7.295 1.00 64.12 328 VAL A N 1
ATOM 2496 C CA . VAL A 1 328 ? -18.094 -16.220 -6.106 1.00 64.12 328 VAL A CA 1
ATOM 2497 C C . VAL A 1 328 ? -18.444 -15.401 -4.861 1.00 64.12 328 VAL A C 1
ATOM 2499 O O . VAL A 1 328 ? -18.711 -15.965 -3.802 1.00 64.12 328 VAL A O 1
ATOM 2502 N N . LEU A 1 329 ? -18.453 -14.068 -4.952 1.00 70.50 329 LEU A N 1
ATOM 2503 C CA . LEU A 1 329 ? -18.786 -13.238 -3.802 1.00 70.50 329 LEU A CA 1
ATOM 2504 C C . LEU A 1 329 ? -20.293 -13.324 -3.555 1.00 70.50 329 LEU A C 1
ATOM 2506 O O . LEU A 1 329 ? -21.093 -12.662 -4.212 1.00 70.50 329 LEU A O 1
ATOM 2510 N N . GLU A 1 330 ? -20.664 -14.186 -2.610 1.00 76.81 330 GLU A N 1
ATOM 2511 C CA . GLU A 1 330 ? -22.024 -14.323 -2.108 1.00 76.81 330 GLU A CA 1
ATOM 2512 C C . GLU A 1 330 ? -22.478 -12.952 -1.600 1.00 76.81 330 GLU A C 1
ATOM 2514 O O . GLU A 1 330 ? -22.062 -12.499 -0.532 1.00 76.81 330 GLU A O 1
ATOM 2519 N N . HIS A 1 331 ? -23.318 -12.267 -2.385 1.00 75.12 331 HIS A N 1
ATOM 2520 C CA . HIS A 1 331 ? -23.931 -10.992 -1.997 1.00 75.12 331 HIS A CA 1
ATOM 2521 C C . HIS A 1 331 ? -24.611 -11.075 -0.622 1.00 75.12 331 HIS A C 1
ATOM 2523 O O . HIS A 1 331 ? -24.711 -10.065 0.069 1.00 75.12 331 HIS A O 1
ATOM 2529 N N . ASP A 1 332 ? -24.985 -12.285 -0.208 1.00 83.50 332 ASP A N 1
ATOM 2530 C CA . ASP A 1 332 ? -25.576 -12.625 1.082 1.00 83.50 332 ASP A CA 1
ATOM 2531 C C . ASP 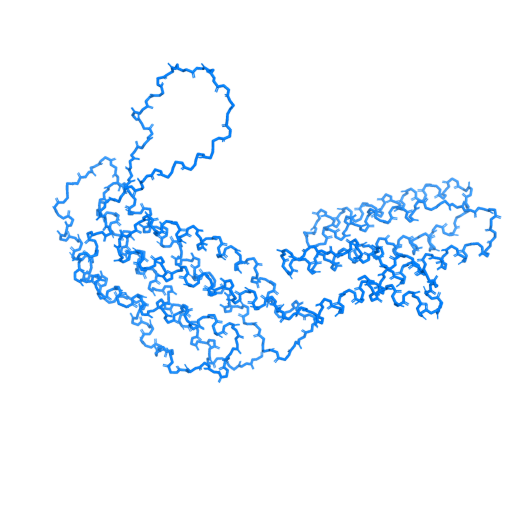A 1 332 ? -24.655 -12.342 2.283 1.00 83.50 332 ASP A C 1
ATOM 2533 O O . ASP A 1 332 ? -25.141 -12.212 3.404 1.00 83.50 332 ASP A O 1
ATOM 2537 N N . LYS A 1 333 ? -23.334 -12.212 2.078 1.00 86.69 333 LYS A N 1
ATOM 2538 C CA . LYS A 1 333 ? -22.393 -11.851 3.151 1.00 86.69 333 LYS A CA 1
ATOM 2539 C C . LYS A 1 333 ? -22.410 -10.361 3.488 1.00 86.69 333 LYS A C 1
ATOM 2541 O O . LYS A 1 333 ? -22.048 -9.991 4.601 1.00 86.69 333 LYS A O 1
ATOM 2546 N N . LEU A 1 334 ? -22.786 -9.493 2.547 1.00 91.88 334 LEU A N 1
ATOM 2547 C CA . LEU A 1 334 ? -22.805 -8.048 2.774 1.00 91.88 334 LEU A CA 1
ATOM 2548 C C . LEU A 1 334 ? -24.061 -7.644 3.553 1.00 91.88 334 LEU A C 1
ATOM 2550 O O . LEU A 1 334 ? -25.178 -7.998 3.182 1.00 91.88 334 LEU A O 1
ATOM 2554 N N . ARG A 1 335 ? -23.876 -6.837 4.602 1.00 93.94 335 ARG A N 1
ATOM 2555 C CA . ARG A 1 335 ? -24.981 -6.216 5.344 1.00 93.94 335 ARG A CA 1
ATOM 2556 C C . ARG A 1 335 ? -25.827 -5.321 4.450 1.00 93.94 335 ARG A C 1
ATOM 2558 O O . ARG A 1 335 ? -25.335 -4.719 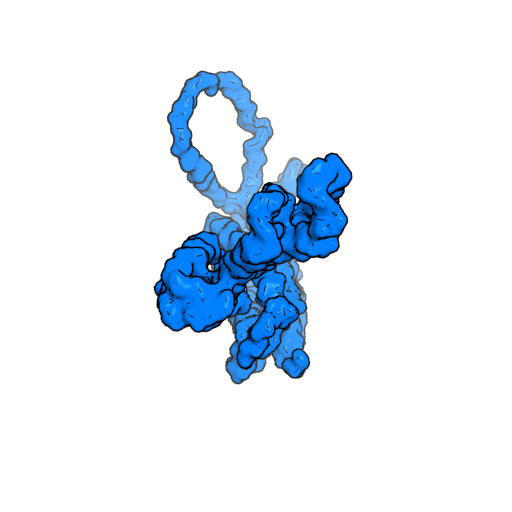3.489 1.00 93.94 335 ARG A O 1
ATOM 2565 N N . GLN A 1 336 ? -27.098 -5.167 4.812 1.00 94.69 336 GLN A N 1
ATOM 2566 C CA . GLN A 1 336 ? -27.954 -4.210 4.122 1.00 94.69 336 GLN A CA 1
ATOM 2567 C C . GLN A 1 336 ? -27.463 -2.774 4.381 1.00 94.69 336 GLN A C 1
ATOM 2569 O O . GLN A 1 336 ? -26.975 -2.480 5.473 1.00 94.69 336 GLN A O 1
ATOM 2574 N N . PRO A 1 337 ? -27.626 -1.832 3.433 1.00 93.62 337 PRO A N 1
ATOM 2575 C CA . PRO A 1 337 ? -27.176 -0.449 3.615 1.00 93.62 337 PRO A CA 1
ATOM 2576 C C . PRO A 1 337 ? -27.720 0.236 4.880 1.00 93.62 337 PRO A C 1
ATOM 2578 O O . PRO A 1 337 ? -27.065 1.119 5.432 1.00 93.62 337 PRO A O 1
ATOM 2581 N N . GLU A 1 338 ? -28.914 -0.150 5.337 1.00 94.00 338 GLU A N 1
ATOM 2582 C CA . GLU A 1 338 ? -29.514 0.351 6.579 1.00 94.00 338 GLU A CA 1
ATOM 2583 C C . GLU A 1 338 ? -28.776 -0.167 7.822 1.00 94.00 338 GLU A C 1
ATOM 2585 O O . GLU A 1 338 ? -28.475 0.614 8.724 1.00 94.00 338 GLU A O 1
ATOM 2590 N N . GLU A 1 339 ? -28.392 -1.445 7.829 1.00 93.75 339 GLU A N 1
ATOM 2591 C CA . GLU A 1 339 ? -27.602 -2.069 8.898 1.00 93.75 339 GLU A CA 1
ATOM 2592 C C . GLU A 1 339 ? -26.190 -1.476 8.971 1.00 93.75 339 GLU A C 1
ATOM 2594 O O . GLU A 1 339 ? -25.683 -1.223 10.063 1.00 93.75 339 GLU A O 1
ATOM 2599 N N . VAL A 1 340 ? -25.571 -1.178 7.821 1.00 93.81 340 VAL A N 1
ATOM 2600 C CA . VAL A 1 340 ? -24.264 -0.497 7.771 1.00 93.81 340 VAL A CA 1
ATOM 2601 C C . VAL A 1 340 ? -24.350 0.884 8.421 1.00 93.81 340 VAL A C 1
ATOM 2603 O O . VAL A 1 340 ? -23.492 1.255 9.220 1.00 93.81 340 VAL A O 1
ATOM 2606 N N . ARG A 1 341 ? -25.410 1.651 8.132 1.00 92.56 341 ARG A N 1
ATOM 2607 C CA . ARG A 1 341 ? -25.620 2.972 8.749 1.00 92.56 341 ARG A CA 1
ATOM 2608 C C . ARG A 1 341 ? -25.848 2.880 10.254 1.00 92.56 341 ARG A C 1
ATOM 2610 O O . ARG A 1 341 ? -25.362 3.750 10.971 1.00 92.56 341 ARG A O 1
ATOM 2617 N N . ALA A 1 342 ? -26.549 1.851 10.725 1.00 91.12 342 ALA A N 1
ATOM 2618 C CA . ALA A 1 342 ? -26.706 1.601 12.156 1.00 91.12 342 ALA A CA 1
ATOM 2619 C C . ALA A 1 342 ? -25.346 1.295 12.813 1.00 91.12 342 ALA A C 1
ATOM 2621 O O . ALA A 1 342 ? -24.976 1.934 13.800 1.00 91.12 342 ALA A O 1
ATOM 2622 N N . ALA A 1 343 ? -24.539 0.425 12.194 1.00 91.38 343 ALA A N 1
ATOM 2623 C CA . ALA A 1 343 ? -23.198 0.083 12.673 1.00 91.38 343 ALA A CA 1
ATOM 2624 C C . ALA A 1 343 ? -22.240 1.294 12.729 1.00 91.38 343 ALA A C 1
ATOM 2626 O O . ALA A 1 343 ? -21.377 1.357 13.602 1.00 91.38 343 ALA A O 1
ATOM 2627 N N . MET A 1 344 ? -22.410 2.294 11.852 1.00 94.38 344 MET A N 1
ATOM 2628 C CA . MET A 1 344 ? -21.600 3.524 11.858 1.00 94.38 344 MET A CA 1
ATOM 2629 C C . MET A 1 344 ? -21.807 4.411 13.091 1.00 94.38 344 MET A C 1
ATOM 2631 O O . MET A 1 344 ? -20.904 5.174 13.437 1.00 94.38 344 MET A O 1
ATOM 2635 N N . VAL A 1 345 ? -22.993 4.381 13.709 1.00 93.12 345 VAL A N 1
ATOM 2636 C CA . VAL A 1 345 ? -23.350 5.287 14.816 1.00 93.12 345 VAL A CA 1
ATOM 2637 C C . VAL A 1 345 ? -22.938 4.713 16.175 1.00 93.12 345 VAL A C 1
ATOM 2639 O O . VAL A 1 345 ? -22.713 5.491 17.101 1.00 93.12 345 VAL A O 1
ATOM 2642 N N . LEU A 1 346 ? -22.745 3.390 16.271 1.00 93.19 346 LEU A N 1
ATOM 2643 C CA . LEU A 1 346 ? -22.454 2.664 17.512 1.00 93.19 346 LEU A CA 1
ATOM 2644 C C . LEU A 1 346 ? -23.475 3.033 18.607 1.00 93.19 346 LEU A C 1
ATOM 2646 O O . LEU A 1 346 ? -23.176 3.819 19.507 1.00 93.19 346 LEU A O 1
ATOM 2650 N N . GLU A 1 347 ? -24.695 2.493 18.509 1.00 92.31 347 GLU A N 1
ATOM 2651 C CA . GLU A 1 347 ? -25.871 2.899 19.309 1.00 92.31 347 GLU A CA 1
ATOM 2652 C C . GLU A 1 347 ? -25.611 2.920 20.828 1.00 92.31 347 GLU A C 1
ATOM 2654 O O . GLU A 1 347 ? -26.137 3.761 21.555 1.00 92.31 347 GLU A O 1
ATOM 2659 N N . ASP A 1 348 ? -24.741 2.032 21.313 1.00 93.62 348 ASP A N 1
ATOM 2660 C CA . ASP A 1 348 ? -24.389 1.897 22.727 1.00 93.62 348 ASP A CA 1
ATOM 2661 C C . ASP A 1 348 ? -23.280 2.843 23.224 1.00 93.62 348 ASP A C 1
ATOM 2663 O O . ASP A 1 348 ? -22.881 2.770 24.394 1.00 93.62 348 ASP A O 1
ATOM 2667 N N . ALA A 1 349 ? -22.762 3.741 22.384 1.00 93.00 349 ALA A N 1
ATOM 2668 C CA . ALA A 1 349 ? -21.673 4.632 22.777 1.00 93.00 349 ALA A CA 1
ATOM 2669 C C . ALA A 1 349 ? -22.065 5.578 23.927 1.00 93.00 349 ALA A C 1
ATOM 2671 O O . ALA A 1 349 ? -21.273 5.790 24.847 1.00 93.00 349 ALA A O 1
ATOM 2672 N N . ASP A 1 350 ? -23.294 6.101 23.923 1.00 96.25 350 ASP A N 1
ATOM 2673 C CA . ASP A 1 350 ? -23.790 6.992 24.981 1.00 96.25 350 ASP A CA 1
ATOM 2674 C C . ASP A 1 350 ? -23.937 6.257 26.320 1.00 96.25 350 ASP A C 1
ATOM 2676 O O . ASP A 1 350 ? -23.568 6.782 27.377 1.00 96.25 350 ASP A O 1
ATOM 2680 N N . ALA A 1 351 ? -24.405 5.005 26.276 1.00 96.38 351 ALA A N 1
ATOM 2681 C CA . ALA A 1 351 ? -24.462 4.140 27.449 1.00 96.38 351 ALA A CA 1
ATOM 2682 C C . ALA A 1 351 ? -23.053 3.860 27.996 1.00 96.38 351 ALA A C 1
ATOM 2684 O O . ALA A 1 351 ? -22.839 3.903 29.208 1.00 96.38 351 ALA A O 1
ATOM 2685 N N . LEU A 1 352 ? -22.071 3.652 27.112 1.00 94.38 352 LEU A N 1
ATOM 2686 C CA . LEU A 1 352 ? -20.675 3.474 27.504 1.00 94.38 352 LEU A CA 1
ATOM 2687 C C . LEU A 1 352 ? -20.095 4.744 28.147 1.00 94.38 352 LEU A C 1
ATOM 2689 O O . LEU A 1 352 ? -19.432 4.650 29.180 1.00 94.38 352 LEU A O 1
ATOM 2693 N N . TYR A 1 353 ? -20.379 5.935 27.611 1.00 96.12 353 TYR A N 1
ATOM 2694 C CA . TYR A 1 353 ? -19.984 7.194 28.250 1.00 96.12 353 TYR A CA 1
ATOM 2695 C C . TYR A 1 353 ? -20.604 7.357 29.643 1.00 96.12 353 TYR A C 1
ATOM 2697 O O . TYR A 1 353 ? -19.903 7.771 30.568 1.00 96.12 353 TYR A O 1
ATOM 2705 N N . ALA A 1 354 ? -21.880 7.002 29.828 1.00 96.81 354 ALA A N 1
ATOM 2706 C CA . ALA A 1 354 ? -22.542 7.055 31.132 1.00 96.81 354 ALA A CA 1
ATOM 2707 C C . ALA A 1 354 ? -21.909 6.080 32.146 1.00 96.81 354 ALA A C 1
ATOM 2709 O O . ALA A 1 354 ? -21.589 6.473 33.274 1.00 96.81 354 ALA A O 1
ATOM 2710 N N . ASP A 1 355 ? -21.651 4.842 31.717 1.00 95.00 355 ASP A N 1
ATOM 2711 C CA . ASP A 1 355 ? -20.983 3.800 32.502 1.00 95.00 355 ASP A CA 1
ATOM 2712 C C . ASP A 1 355 ? -19.573 4.237 32.946 1.00 95.00 355 ASP A C 1
ATOM 2714 O O . ASP A 1 355 ? -19.175 4.039 34.102 1.00 95.00 355 ASP A O 1
ATOM 2718 N N . LEU A 1 356 ? -18.810 4.865 32.044 1.00 93.12 356 LEU A N 1
ATOM 2719 C CA . LEU A 1 356 ? -17.463 5.370 32.321 1.00 93.12 356 LEU A CA 1
ATOM 2720 C C . LEU A 1 356 ? -17.474 6.648 33.162 1.00 93.12 356 LEU A C 1
ATOM 2722 O O . LEU A 1 356 ? -16.618 6.817 34.032 1.00 93.12 356 LEU A O 1
ATOM 2726 N N . ALA A 1 357 ? -18.461 7.524 32.978 1.00 94.12 357 ALA A N 1
ATOM 2727 C CA . ALA A 1 357 ? -18.645 8.690 33.830 1.00 94.12 357 ALA A CA 1
ATOM 2728 C C . ALA A 1 357 ? -18.902 8.263 35.281 1.00 94.12 357 ALA A C 1
ATOM 2730 O O . ALA A 1 357 ? -18.298 8.827 36.194 1.00 94.12 357 ALA A O 1
ATOM 2731 N N . GLN A 1 358 ? -19.723 7.232 35.507 1.00 95.62 358 GLN A N 1
ATOM 2732 C CA . GLN A 1 358 ? -19.938 6.660 36.838 1.00 95.62 358 GLN A CA 1
ATOM 2733 C C . GLN A 1 358 ? -18.661 6.024 37.404 1.00 95.62 358 GLN A C 1
ATOM 2735 O O . GLN A 1 358 ? -18.322 6.278 38.560 1.00 95.62 358 GLN A O 1
ATOM 2740 N N . ALA A 1 359 ? -17.936 5.250 36.589 1.00 92.25 359 ALA A N 1
ATOM 2741 C CA . ALA A 1 359 ? -16.660 4.640 36.958 1.00 92.25 359 ALA A CA 1
ATOM 2742 C C . ALA A 1 359 ? -15.619 5.672 37.390 1.00 92.25 359 ALA A C 1
ATOM 2744 O O . ALA A 1 359 ? -14.910 5.486 38.370 1.00 92.25 359 ALA A O 1
ATOM 2745 N N . SER A 1 360 ? -15.538 6.780 36.658 1.00 91.94 360 SER A N 1
ATOM 2746 C CA . SER A 1 360 ? -14.501 7.778 36.867 1.00 91.94 360 SER A CA 1
ATOM 2747 C C . SER A 1 360 ? -14.625 8.546 38.184 1.00 91.94 360 SER A C 1
ATOM 2749 O O . SER A 1 360 ? -13.643 9.119 38.648 1.00 91.94 360 SER A O 1
ATOM 2751 N N . ARG A 1 361 ? -15.805 8.533 38.824 1.00 93.44 361 ARG A N 1
ATOM 2752 C CA . ARG A 1 361 ? -16.046 9.229 40.102 1.00 93.44 361 ARG A CA 1
ATOM 2753 C C . ARG A 1 361 ? -15.212 8.675 41.255 1.00 93.44 361 ARG A C 1
ATOM 2755 O O . ARG A 1 361 ? -15.036 9.379 42.243 1.00 93.44 361 ARG A O 1
ATOM 2762 N N . SER A 1 362 ? -14.724 7.438 41.149 1.00 90.62 362 SER A N 1
ATOM 2763 C CA . SER A 1 362 ? -13.869 6.829 42.171 1.00 90.62 362 SER A CA 1
ATOM 2764 C C . SER A 1 362 ? -12.395 7.214 42.050 1.00 90.62 362 SER A C 1
ATOM 2766 O O . SER A 1 362 ? -11.631 6.911 42.961 1.00 90.62 362 SER A O 1
ATOM 2768 N N . PHE A 1 363 ? -11.980 7.854 40.954 1.00 89.69 363 PHE A N 1
ATOM 2769 C CA . PHE A 1 363 ? -10.581 8.208 40.734 1.00 89.69 363 PHE A CA 1
ATOM 2770 C C . PHE A 1 363 ? -10.311 9.645 41.195 1.00 89.69 363 PHE A C 1
ATOM 2772 O O . PHE A 1 363 ? -11.101 10.547 40.895 1.00 89.69 363 PHE A O 1
ATOM 2779 N N . PRO A 1 364 ? -9.214 9.886 41.934 1.00 86.69 364 PRO A N 1
ATOM 2780 C CA . PRO A 1 364 ? -8.835 11.233 42.326 1.00 86.69 364 PRO A CA 1
ATOM 2781 C C . PRO A 1 364 ? -8.520 12.063 41.080 1.00 86.69 364 PRO A C 1
ATOM 2783 O O . PRO A 1 364 ? -7.868 11.594 40.150 1.00 86.69 364 PRO A O 1
ATOM 2786 N N . PHE A 1 365 ? -8.991 13.309 41.060 1.00 84.06 365 PHE A N 1
ATOM 2787 C CA . PHE A 1 365 ? -8.653 14.229 39.983 1.00 84.06 365 PHE A CA 1
ATOM 2788 C C . PHE A 1 365 ? -7.225 14.736 40.169 1.00 84.06 365 PHE A C 1
ATOM 2790 O O . PHE A 1 365 ? -6.969 15.534 41.076 1.00 84.06 365 PHE A O 1
ATOM 2797 N N . ASP A 1 366 ? -6.319 14.297 39.300 1.00 81.12 366 ASP A N 1
ATOM 2798 C CA . ASP A 1 366 ? -4.995 14.892 39.200 1.00 81.12 366 ASP A CA 1
ATOM 2799 C C . ASP A 1 366 ? -5.083 16.209 38.417 1.00 81.12 366 ASP A C 1
ATOM 2801 O O . ASP A 1 366 ? -5.455 16.246 37.245 1.00 81.12 366 ASP A O 1
ATOM 2805 N N . LYS A 1 367 ? -4.792 17.319 39.098 1.00 82.00 367 LYS A N 1
ATOM 2806 C CA . LYS A 1 367 ? -4.846 18.667 38.516 1.00 82.00 367 LYS A CA 1
ATOM 2807 C C . LYS A 1 367 ? -3.575 19.034 37.755 1.00 82.00 367 LYS A C 1
ATOM 2809 O O . LYS A 1 367 ? -3.585 20.057 37.073 1.00 82.00 367 LYS A O 1
ATOM 2814 N N . GLN A 1 368 ? -2.483 18.290 37.934 1.00 81.31 368 GLN A N 1
ATOM 2815 C CA . GLN A 1 368 ? -1.164 18.721 37.471 1.00 81.31 368 GLN A CA 1
ATOM 2816 C C . GLN A 1 368 ? -0.859 18.258 36.043 1.00 81.31 368 GLN A C 1
ATOM 2818 O O . GLN A 1 368 ? -0.236 19.015 35.302 1.00 81.31 368 GLN A O 1
ATOM 2823 N N . GLU A 1 369 ? -1.365 17.098 35.610 1.00 84.00 369 GLU A N 1
ATOM 2824 C CA . GLU A 1 369 ? -1.124 16.570 34.260 1.00 84.00 369 GLU A CA 1
ATOM 2825 C C . GLU A 1 369 ? -2.414 16.035 33.616 1.00 84.00 369 GLU A C 1
ATOM 2827 O O . GLU A 1 369 ? -2.886 14.945 33.934 1.00 84.00 369 GLU A O 1
ATOM 2832 N N . LEU A 1 370 ? -2.975 16.778 32.647 1.00 84.19 370 LEU A N 1
ATOM 2833 C CA . LEU A 1 370 ? -4.158 16.341 31.878 1.00 84.19 370 LEU A CA 1
ATOM 2834 C C . LEU A 1 370 ? -3.929 15.005 31.155 1.00 84.19 370 LEU A C 1
ATOM 2836 O O . LEU A 1 370 ? -4.871 14.243 30.955 1.00 84.19 370 LEU A O 1
ATOM 2840 N N . THR A 1 371 ? -2.684 14.711 30.776 1.00 85.56 371 THR A N 1
ATOM 2841 C CA . THR A 1 371 ? -2.298 13.442 30.150 1.00 85.56 371 THR A CA 1
ATOM 2842 C C . THR A 1 371 ? -2.484 12.252 31.078 1.00 85.56 371 THR A C 1
ATOM 2844 O O . THR A 1 371 ? -2.621 11.145 30.572 1.00 85.56 371 THR A O 1
ATOM 2847 N N . ASN A 1 372 ? -2.540 12.448 32.398 1.00 85.94 372 ASN A N 1
ATOM 2848 C CA . ASN A 1 372 ? -2.752 11.384 33.384 1.00 85.94 372 ASN A CA 1
ATOM 2849 C C . ASN A 1 372 ? -4.199 11.326 33.885 1.00 85.94 372 ASN A C 1
ATOM 2851 O O . ASN A 1 372 ? -4.542 10.422 34.645 1.00 85.94 372 ASN A O 1
ATOM 2855 N N . ASP A 1 373 ? -5.076 12.239 33.444 1.00 92.31 373 ASP A N 1
ATOM 2856 C CA . ASP A 1 373 ? -6.488 12.170 33.815 1.00 92.31 373 ASP A CA 1
ATOM 2857 C C . ASP A 1 373 ? -7.145 10.956 33.139 1.00 92.31 373 ASP A C 1
ATOM 2859 O O . ASP A 1 373 ? -7.392 10.920 31.927 1.00 92.31 373 ASP A O 1
ATOM 2863 N N . VAL A 1 374 ? -7.474 9.966 33.970 1.00 92.19 374 VAL A N 1
ATOM 2864 C CA . VAL A 1 374 ? -8.195 8.739 33.613 1.00 92.19 374 VAL A CA 1
ATOM 2865 C C . VAL A 1 374 ? -9.456 9.040 32.797 1.00 92.19 374 VAL A C 1
ATOM 2867 O O . VAL A 1 374 ? -9.758 8.319 31.850 1.00 92.19 374 VAL A O 1
ATOM 2870 N N . ARG A 1 375 ? -10.184 10.124 33.092 1.00 93.25 375 ARG A N 1
ATOM 2871 C CA . ARG A 1 375 ? -11.415 10.493 32.368 1.00 93.25 375 ARG A CA 1
ATOM 2872 C C . ARG A 1 375 ? -11.145 10.870 30.927 1.00 93.25 375 ARG A C 1
ATOM 2874 O O . ARG A 1 375 ? -11.909 10.489 30.045 1.00 93.25 375 ARG A O 1
ATOM 2881 N N . ILE A 1 376 ? -10.065 11.609 30.698 1.00 94.00 376 ILE A N 1
ATOM 2882 C CA . ILE A 1 376 ? -9.671 12.042 29.359 1.00 94.00 376 ILE A CA 1
ATOM 2883 C C . ILE A 1 376 ? -9.226 10.827 28.553 1.00 94.00 376 ILE A C 1
ATOM 2885 O O . ILE A 1 376 ? -9.695 10.640 27.434 1.00 94.00 376 ILE A O 1
ATOM 2889 N N . ARG A 1 377 ? -8.410 9.949 29.144 1.00 94.81 377 ARG A N 1
ATOM 2890 C CA . ARG A 1 377 ? -7.978 8.693 28.511 1.00 94.81 377 ARG A CA 1
ATOM 2891 C C . ARG A 1 377 ? -9.161 7.799 28.145 1.00 94.81 377 ARG A C 1
ATOM 2893 O O . ARG A 1 377 ? -9.261 7.365 27.003 1.00 94.81 377 ARG A O 1
ATOM 2900 N N . LEU A 1 378 ? -10.100 7.596 29.070 1.00 95.56 378 LEU A N 1
ATOM 2901 C CA . LEU A 1 378 ? -11.333 6.847 28.815 1.00 95.56 378 LEU A CA 1
ATOM 2902 C C . LEU A 1 378 ? -12.154 7.467 27.675 1.00 95.56 378 LEU A C 1
ATOM 2904 O O . LEU A 1 378 ? -12.615 6.749 26.790 1.00 95.56 378 LEU A O 1
ATOM 2908 N N . ALA A 1 379 ? -12.298 8.795 27.656 1.00 95.75 379 ALA A N 1
ATOM 2909 C CA . ALA A 1 379 ? -13.010 9.490 26.589 1.00 95.75 379 ALA A CA 1
ATOM 2910 C C . ALA A 1 379 ? -12.317 9.342 25.224 1.00 95.75 379 ALA A C 1
ATOM 2912 O O . ALA A 1 379 ? -13.011 9.166 24.222 1.00 95.75 379 ALA A O 1
ATOM 2913 N N . ILE A 1 380 ? -10.978 9.366 25.187 1.00 96.00 380 ILE A N 1
ATOM 2914 C CA . ILE A 1 380 ? -10.183 9.110 23.976 1.00 96.00 380 ILE A CA 1
ATOM 2915 C C . ILE A 1 380 ? -10.446 7.693 23.462 1.00 96.00 380 ILE A C 1
ATOM 2917 O O . ILE A 1 380 ? -10.711 7.536 22.274 1.00 96.00 380 ILE A O 1
ATOM 2921 N N . VAL A 1 381 ? -10.440 6.681 24.338 1.00 96.88 381 VAL A N 1
ATOM 2922 C CA . VAL A 1 381 ? -10.694 5.285 23.940 1.00 96.88 381 VAL A CA 1
ATOM 2923 C C . VAL A 1 381 ? -12.085 5.130 23.322 1.00 96.88 381 VAL A C 1
ATOM 2925 O O . VAL A 1 381 ? -12.205 4.588 22.225 1.00 96.88 381 VAL A O 1
ATOM 2928 N N . VAL A 1 382 ? -13.136 5.648 23.969 1.00 96.75 382 VAL A N 1
ATOM 2929 C CA . VAL A 1 382 ? -14.502 5.565 23.416 1.00 96.75 382 VAL A CA 1
ATOM 2930 C C . VAL A 1 382 ? -14.617 6.326 22.099 1.00 96.75 382 VAL A C 1
ATOM 2932 O O . VAL A 1 382 ? -15.216 5.826 21.147 1.00 96.75 382 VAL A O 1
ATOM 2935 N N . ARG A 1 383 ? -14.005 7.512 22.005 1.00 97.50 383 ARG A N 1
ATOM 2936 C CA . ARG A 1 383 ? -14.050 8.314 20.782 1.00 97.50 383 ARG A CA 1
ATOM 2937 C C . ARG A 1 383 ? -13.332 7.629 19.620 1.00 97.50 383 ARG A C 1
ATOM 2939 O O . ARG A 1 383 ? -13.840 7.651 18.502 1.00 97.50 383 ARG A O 1
ATOM 2946 N N . ALA A 1 384 ? -12.189 7.005 19.887 1.00 97.38 384 ALA A N 1
ATOM 2947 C CA . ALA A 1 384 ? -11.456 6.226 18.900 1.00 97.38 384 ALA A CA 1
ATOM 2948 C C . ALA A 1 384 ? -12.283 5.024 18.416 1.00 97.38 384 ALA A C 1
ATOM 2950 O O . ALA A 1 384 ? -12.362 4.788 17.215 1.00 97.38 384 ALA A O 1
ATOM 2951 N N . LEU A 1 385 ? -12.987 4.322 19.314 1.00 97.38 385 LEU A N 1
ATOM 2952 C CA . LEU A 1 385 ? -13.896 3.228 18.942 1.00 97.38 385 LEU A CA 1
ATOM 2953 C C . LEU A 1 385 ? -15.059 3.699 18.055 1.00 97.38 385 LEU A C 1
ATOM 2955 O O . LEU A 1 385 ? -15.356 3.047 17.057 1.00 97.38 385 LEU A O 1
ATOM 2959 N N . GLN A 1 386 ? -15.675 4.848 18.359 1.00 97.31 386 GLN A N 1
ATOM 2960 C CA . GLN A 1 386 ? -16.699 5.451 17.492 1.00 97.31 386 GLN A CA 1
ATOM 2961 C C . GLN A 1 386 ? -16.139 5.785 16.103 1.00 97.31 386 GLN A C 1
ATOM 2963 O O . GLN A 1 386 ? -16.763 5.488 15.086 1.00 97.31 386 GLN A O 1
ATOM 2968 N N . ASN A 1 387 ? -14.948 6.391 16.048 1.00 97.81 387 ASN A N 1
ATOM 2969 C CA . ASN A 1 387 ? -14.295 6.719 14.783 1.00 97.81 387 ASN A CA 1
ATOM 2970 C C . ASN A 1 387 ? -13.969 5.453 13.979 1.00 97.81 387 ASN A C 1
ATOM 2972 O O . ASN A 1 387 ? -14.158 5.443 12.766 1.00 97.81 387 ASN A O 1
ATOM 2976 N N . ILE A 1 388 ? -13.512 4.387 14.640 1.00 97.94 388 ILE A N 1
ATOM 2977 C CA . ILE A 1 388 ? -13.256 3.087 14.015 1.00 97.94 388 ILE A CA 1
ATOM 2978 C C . ILE A 1 388 ? -14.547 2.507 13.432 1.00 97.94 388 ILE A C 1
ATOM 2980 O O . ILE A 1 388 ? -14.547 2.141 12.261 1.00 97.94 388 ILE A O 1
ATOM 2984 N N . ALA A 1 389 ? -15.638 2.461 14.203 1.00 97.69 389 ALA A N 1
ATOM 2985 C CA . ALA A 1 389 ? -16.931 1.952 13.740 1.00 97.69 389 ALA A CA 1
ATOM 2986 C C . ALA A 1 389 ? -17.439 2.734 12.518 1.00 97.69 389 ALA A C 1
ATOM 2988 O O . ALA A 1 389 ? -17.822 2.147 11.505 1.00 97.69 389 ALA A O 1
ATOM 2989 N N . PHE A 1 390 ? -17.331 4.065 12.561 1.00 97.75 390 PHE A N 1
ATOM 2990 C CA . PHE A 1 390 ? -17.654 4.921 11.426 1.00 97.75 390 PHE A CA 1
ATOM 2991 C C . PHE A 1 390 ? -16.805 4.584 10.191 1.00 97.75 390 PHE A C 1
ATOM 2993 O O . PHE A 1 390 ? -17.341 4.430 9.095 1.00 97.75 390 PHE A O 1
ATOM 3000 N N . VAL A 1 391 ? -15.483 4.448 10.349 1.00 98.00 391 VAL A N 1
ATOM 3001 C CA . VAL A 1 391 ? -14.582 4.143 9.228 1.00 98.00 391 VAL A CA 1
ATOM 3002 C C . VAL A 1 391 ? -14.840 2.743 8.668 1.00 98.00 391 VAL A C 1
ATOM 3004 O O . VAL A 1 391 ? -14.891 2.597 7.448 1.00 98.00 391 VAL A O 1
ATOM 3007 N N . LEU A 1 392 ? -15.075 1.739 9.514 1.00 97.94 392 LEU A N 1
ATOM 3008 C CA . LEU A 1 392 ? -15.475 0.399 9.077 1.00 97.94 392 LEU A CA 1
ATOM 3009 C C . LEU A 1 392 ? -16.748 0.461 8.233 1.00 97.94 392 LEU A C 1
ATOM 3011 O O . LEU A 1 392 ? -16.737 -0.009 7.099 1.00 97.94 392 LEU A O 1
ATOM 3015 N N . GLY A 1 393 ? -17.784 1.158 8.706 1.00 96.94 393 GLY A N 1
ATOM 3016 C CA . GLY A 1 393 ? -19.010 1.347 7.934 1.00 96.94 393 GLY A CA 1
ATOM 3017 C C . GLY A 1 393 ? -18.790 2.082 6.605 1.00 96.94 393 GLY A C 1
ATOM 3018 O O . GLY A 1 393 ? -19.421 1.743 5.607 1.00 96.94 393 GLY A O 1
ATOM 3019 N N . THR A 1 394 ? -17.847 3.034 6.526 1.00 97.25 394 THR A N 1
ATOM 3020 C CA . THR A 1 394 ? -17.518 3.680 5.238 1.00 97.25 394 THR A CA 1
ATOM 3021 C C . THR A 1 394 ? -16.837 2.722 4.261 1.00 97.25 394 THR A C 1
ATOM 3023 O O . THR A 1 394 ? -17.065 2.823 3.054 1.00 97.25 394 THR A O 1
ATOM 3026 N N . ILE A 1 395 ? -16.020 1.789 4.764 1.00 97.44 395 ILE A N 1
ATOM 3027 C CA . ILE A 1 395 ? -15.402 0.744 3.942 1.00 97.44 395 ILE A CA 1
ATOM 3028 C C . ILE A 1 395 ? -16.478 -0.252 3.491 1.00 97.44 395 ILE A C 1
ATOM 3030 O O . ILE A 1 395 ? -16.536 -0.557 2.304 1.00 97.44 395 ILE A O 1
ATOM 3034 N N . GLU A 1 396 ? -17.376 -0.686 4.383 1.00 96.25 396 GLU A N 1
ATOM 3035 C CA . GLU A 1 396 ? -18.520 -1.552 4.046 1.00 96.25 396 GLU A CA 1
ATOM 3036 C C . GLU A 1 396 ? -19.415 -0.917 2.971 1.00 96.25 396 GLU A C 1
ATOM 3038 O O . GLU A 1 396 ? -19.744 -1.556 1.972 1.00 96.25 396 GLU A O 1
ATOM 3043 N N . GLU A 1 397 ? -19.757 0.368 3.104 1.00 96.00 397 GLU A N 1
ATOM 3044 C CA . GLU A 1 397 ? -20.543 1.087 2.097 1.00 96.00 397 GLU A CA 1
ATOM 3045 C C . GLU A 1 397 ? -19.808 1.155 0.747 1.00 96.00 397 GLU A C 1
ATOM 3047 O O . GLU A 1 397 ? -20.423 1.016 -0.316 1.00 96.00 397 GLU A O 1
ATOM 3052 N N . ALA A 1 398 ? -18.484 1.346 0.765 1.00 95.50 398 ALA A N 1
ATOM 3053 C CA . ALA A 1 398 ? -17.665 1.315 -0.440 1.00 95.50 398 ALA A CA 1
ATOM 3054 C C . ALA A 1 398 ? -17.642 -0.085 -1.080 1.00 95.50 398 ALA A C 1
ATOM 3056 O O . ALA A 1 398 ? -17.727 -0.178 -2.306 1.00 95.50 398 ALA A O 1
ATOM 3057 N N . CYS A 1 399 ? -17.597 -1.153 -0.275 1.00 94.69 399 CYS A N 1
ATOM 3058 C CA . CYS A 1 399 ? -17.727 -2.536 -0.733 1.00 94.69 399 CYS A CA 1
ATOM 3059 C C . CYS A 1 399 ? -19.083 -2.755 -1.421 1.00 94.69 399 CYS A C 1
ATOM 3061 O O . CYS A 1 399 ? -19.127 -3.187 -2.570 1.00 94.69 399 CYS A O 1
ATOM 3063 N N . ILE A 1 400 ? -20.194 -2.356 -0.795 1.00 93.75 400 ILE A N 1
ATOM 3064 C CA . ILE A 1 400 ? -21.542 -2.486 -1.378 1.00 93.75 400 ILE A CA 1
ATOM 3065 C C . ILE A 1 400 ? -21.643 -1.734 -2.713 1.00 93.75 400 ILE A C 1
ATOM 3067 O O . ILE A 1 400 ? -22.106 -2.284 -3.716 1.00 93.75 400 ILE A O 1
ATOM 3071 N N . LYS A 1 401 ? -21.152 -0.488 -2.767 1.00 93.31 401 LYS A N 1
ATOM 3072 C CA . LYS A 1 401 ? -21.120 0.311 -4.004 1.00 93.31 401 LYS A CA 1
ATOM 3073 C C . LYS A 1 401 ? -20.278 -0.352 -5.092 1.00 93.31 401 LYS A C 1
ATOM 3075 O O . LYS A 1 401 ? -20.678 -0.364 -6.254 1.00 93.31 401 LYS A O 1
ATOM 3080 N N . ALA A 1 402 ? -19.121 -0.902 -4.731 1.00 92.19 402 ALA A N 1
ATOM 3081 C CA . ALA A 1 402 ? -18.235 -1.576 -5.669 1.00 92.19 402 ALA A CA 1
ATOM 3082 C C . ALA A 1 402 ? -18.804 -2.914 -6.168 1.00 92.19 402 ALA A C 1
ATOM 3084 O O . ALA A 1 402 ? -18.450 -3.316 -7.277 1.00 92.19 402 ALA A O 1
ATOM 3085 N N . ALA A 1 403 ? -19.657 -3.581 -5.385 1.00 91.00 403 ALA A N 1
ATOM 3086 C CA . ALA A 1 403 ? -20.332 -4.822 -5.758 1.00 91.00 403 ALA A CA 1
ATOM 3087 C C . ALA A 1 403 ? -21.513 -4.574 -6.712 1.00 91.00 403 ALA A C 1
ATOM 3089 O O . ALA A 1 403 ? -21.708 -5.339 -7.648 1.00 91.00 403 ALA A O 1
ATOM 3090 N N . GLY A 1 404 ? -22.268 -3.485 -6.515 1.00 88.56 404 GLY A N 1
ATOM 3091 C CA . GLY A 1 404 ? -23.404 -3.125 -7.376 1.00 88.56 404 GLY A CA 1
ATOM 3092 C C . GLY A 1 404 ? -23.038 -2.381 -8.668 1.00 88.56 404 GLY A C 1
ATOM 3093 O O . GLY A 1 404 ? -23.870 -2.267 -9.568 1.00 88.56 404 GLY A O 1
ATOM 3094 N N . ALA A 1 405 ? -21.821 -1.841 -8.779 1.00 80.06 405 ALA A N 1
ATOM 3095 C CA . ALA A 1 405 ? -21.388 -1.131 -9.979 1.00 80.06 405 ALA A CA 1
ATOM 3096 C C . ALA A 1 405 ? -21.135 -2.118 -11.140 1.00 80.06 405 ALA A C 1
ATOM 3098 O O . ALA A 1 405 ? -20.312 -3.023 -10.982 1.00 80.06 405 ALA A O 1
ATOM 3099 N N . PRO A 1 406 ? -21.771 -1.943 -12.318 1.00 67.81 406 PRO A N 1
ATOM 3100 C CA . PRO A 1 406 ? -21.485 -2.781 -13.479 1.00 67.81 406 PRO A CA 1
ATOM 3101 C C . PRO A 1 406 ? -20.005 -2.657 -13.869 1.00 67.81 406 PRO A C 1
ATOM 3103 O O . PRO A 1 406 ? -19.442 -1.556 -13.865 1.00 67.81 406 PRO A O 1
ATOM 3106 N N . ALA A 1 407 ? -19.371 -3.787 -14.199 1.00 58.44 407 ALA A N 1
ATOM 3107 C CA . ALA A 1 407 ? -18.001 -3.817 -14.704 1.00 58.44 407 ALA A CA 1
ATOM 3108 C C . ALA A 1 407 ? -17.921 -2.959 -15.980 1.00 58.44 407 ALA A C 1
ATOM 3110 O O . ALA A 1 407 ? -18.522 -3.304 -16.996 1.00 58.44 407 ALA A O 1
ATOM 3111 N N . SER A 1 408 ? -17.247 -1.808 -15.897 1.00 50.16 408 SER A N 1
ATOM 3112 C CA . SER A 1 408 ? -17.168 -0.794 -16.961 1.00 50.16 408 SER A CA 1
ATOM 3113 C C . SER A 1 408 ? -15.786 -0.667 -17.584 1.00 50.16 408 SER A C 1
ATOM 3115 O O . SER A 1 408 ? -14.761 -0.856 -16.878 1.00 50.16 408 SER A O 1
#

Nearest PDB structures (foldseek):
  2iiu-assembly2_B  TM=5.600E-01  e=2.119E-01  Shewanella oneidensis
  2olt-assembly1_C  TM=5.436E-01  e=3.407E-01  Shewanella oneidensis MR-1

Organism: NCBI:txid1333877

Secondary structure (DSSP, 8-state):
-HHHHHHHHH--SSS--TT-SHHHHHHHHH---SSSTTHHHHHHHHHHHHHHHHHHHHHHHHHHTGGGS-TT-HHHHHHHHHHHHHHHHHHHHHHHH-TTTHHHHHHHHHHHHHHHTPPP-SSS-HHHHHHHHHHHHHHHHHHHHHHHHHHHHHHHH--S-HHHHHHHHHHHHHHHHHHHHHHHHHT-HHHHHHHHHHHHHHHHHHHHHTGGG-TTT-SS--SSPPP-HHHHHHHHHHHHHHHHHHHHHHHHHB----TTSS------------------------B-SHHHHHHTSHHHHHHHHHHHHHHHHHHHHHHHHHHT-GGG--GGGSPPHHHHHHHHH-TTHHHHHHHHHHHHTTS---SS-GGG-HHHHHHHHHHHHHHHHHHHHHHHHHHHHHHHS---

Sequence (408 aa):
IMATFIMGYFLSGGVYVRYSPIMPTTLSLLLVREGSHYVDHEKSLHRLLGVVLGKCLPIIVVSGIVSLADCWSTERCALQGALIMGYVALFMFVYFNSPQWSYVGCLTAGFGVYSLLTPCDVSTGDHSRNHLFRAKYQELGAVITAIAVQAAIQESLSRRSPRDYFEEALRGLCSSLVGIFDDLFAADIGSMQVVVKSAEEKIAVVKGLLPECDPKLQIVRGGKARFKSNFADAAVRGLERILAELRMVLVAAKDWEASVVAKRPSVVQLAGDGANGDASSDAEVASSGILEIVRCRPAMKRVRREVMDSVYLVMEVLPDMLADTSDVLEHDKLRQPEEVRAAMVLEDADALYADLAQASRSFPFDKQELTNDVRIRLAIVVRALQNIAFVLGTIEEACIKAAGAPAS

Mean predicted aligned error: 8.16 Å

Solvent-accessible surface area (backbone atoms only — not comparable to full-atom values): 23021 Å² total; per-residue (Å²): 91,67,68,44,44,52,47,26,59,72,42,72,53,98,48,41,55,67,71,48,65,61,26,32,53,51,41,63,72,63,60,70,76,96,78,57,94,51,74,53,52,58,50,48,50,37,50,50,49,7,50,48,49,5,56,50,50,30,50,53,49,46,64,67,60,54,64,78,46,59,85,86,40,70,65,39,55,55,49,52,52,51,48,52,51,51,50,40,49,53,22,50,48,41,32,76,75,29,85,87,46,15,66,24,20,51,39,21,33,63,50,15,51,62,59,62,64,59,77,78,71,85,88,50,59,78,68,48,56,52,49,53,53,48,52,52,50,21,52,49,49,36,48,54,48,30,49,53,51,48,53,52,49,48,62,73,63,52,84,66,52,65,56,56,54,37,39,54,38,42,45,55,29,35,55,32,50,53,50,32,51,54,23,54,72,68,46,37,64,64,62,26,52,56,38,48,55,53,32,52,56,34,49,52,51,37,61,65,43,52,72,71,38,34,62,86,74,50,88,71,83,61,96,65,80,80,54,60,52,71,59,53,51,54,43,53,53,39,54,52,49,40,52,53,33,53,50,52,35,50,62,49,30,44,53,81,70,79,86,73,81,81,73,72,80,77,88,80,84,85,89,83,83,87,75,98,68,86,77,74,74,76,67,79,72,56,72,60,52,49,44,54,60,48,59,71,36,75,45,42,59,53,50,49,50,59,46,47,55,49,48,53,50,45,49,57,49,52,43,46,64,69,66,60,54,57,97,69,60,61,69,84,75,58,75,54,74,67,56,37,55,52,50,29,67,42,86,52,52,66,56,36,51,52,55,47,56,62,59,45,70,79,54,84,84,58,86,87,44,74,91,71,28,63,65,55,31,52,51,49,39,54,51,31,50,45,51,36,29,32,40,48,27,52,43,48,53,48,49,54,53,61,69,72,49,76,94,123

pLDDT: mean 86.7, std 13.16, range [42.84, 98.31]